Protein 9A4X (pdb70)

Solvent-accessible surface area: 24950 Å² total; per-residue (Å²): 49,50,0,6,0,14,10,80,37,0,7,29,5,94,46,169,14,73,38,98,152,37,123,29,61,73,139,87,18,106,62,47,7,1,19,5,8,59,7,0,0,4,11,0,4,75,7,38,116,134,70,34,41,54,0,2,0,1,3,18,18,13,112,114,0,66,122,6,0,69,49,0,1,10,16,16,0,46,65,2,6,2,0,20,6,117,151,38,17,119,80,51,12,34,17,0,34,0,10,0,6,61,30,14,0,85,111,62,153,37,51,0,0,0,2,12,25,30,23,14,14,16,21,9,17,2,36,8,4,1,0,2,13,33,27,88,12,14,24,1,10,20,0,34,90,15,65,1,91,63,94,81,1,71,3,44,9,21,28,19,2,12,12,14,71,9,84,11,67,24,60,0,0,0,1,0,20,10,33,22,21,152,32,85,203,39,61,141,87,14,73,124,140,2,139,184,51,88,41,95,93,25,98,4,132,93,14,136,8,104,98,156,87,0,106,27,43,22,122,34,92,74,45,63,83,52,121,202,100,165,102,35,91,85,10,133,53,124,29,54,108,10,0,131,78,0,8,64,25,0,135,75,92,21,149,15,61,245,41,57,55,0,0,0,2,3,4,42,69,114,48,132,19,21,80,1,2,14,11,0,1,10,0,0,67,60,5,3,42,154,18,61,0,0,0,0,0,3,6,61,118,7,89,103,33,0,68,46,1,0,28,41,10,0,42,25,0,0,0,0,63,33,100,118,0,146,52,19,15,13,10,0,15,6,38,6,0,77,37,2,6,148,117,18,112,5,56,0,0,0,0,2,21,3,15,27,0,76,7,0,0,2,23,1,0,2,114,66,83,8,2,1,0,2,7,0,35,70,11,43,72,87,88,50,78,3,14,0,13,9,6,10,36,24,10,51,0,14,16,102,4,25,17,83,27,131,41,16,1,0,2,0,19,9,39,47,20,158,26,52,165,103,61,100,98,84,104,34,49,58,77,74,30,159,38,100,16,79,112,50,74,14,76,28,111,82,66,48,124,107,56,94,168,58,67,28,12,21,18,2,127,19,0,0,0,0,0,150,27,0,118,38,146,126,6,6,98,23,0,99,76,0,3,144,27,6,34,9,2,28,0,0,10,107,16,0,3,72,35,130,46,24,59,77,8,34,4,1,2,20,7,15,31,66,4,14,1,43,0,0,0,0,0,9,3,69,1,49,65,74,12,24,12,0,1,30,55,4,125,10,0,0,0,0,13,155,68,74,148,10,67,0,28,161,31,5,41,10,2,0,53,15,64,8,73,90,0,0,50,59,0,5,87,41,0,104,135,64,102,54,133,135

Foldseek 3Di:
DEEEQEWEKDFDPPWDWDADPQDTDPVVTDIEIQVQSLLQLQVVQVCCVVPNYAYEYEYEEAPVCVVRVLQSQLLPHQEYEYAHCPVQADPFDLLLLLVLVLLVPLPDDHWEYEYAQAGPPVRDSCNQVSNCVSSVHEEEEAFLEWDDDPFKIWTWHDDPNDIDIDIDGTPYYYHYHPNNDDRDGRDPVSSVVSVVRYYHYHYCVNSVHHSVSSYHPDDDPGDDDDDDDDDDDDADDDPVNSVVVVVVCCCPPVNPD/DFFEEEEEFDDDPLDTDPVSLLQLLLRCQRRVPHAYEYEYWAADNLVCQVQSQQQHHQEYEYEHDHQRNDDALQQVLQVVVVVCVVVVGQEYEYALDPRCVSNQVVNCVVVVFDEAEAFLDWHQDPNFIWTKHADPLNPDIDIDTTPDSYYHYHYQAPRGDTHDGHSVGDHYYYYDYDDGDDRPDDDPDDDDPDDPADDQRNFLAEEEEECLLVALVSCVLSVLLCVLVSGYYAYDPRCCVVVSDPLQRHFFQPHAAHAHLEYEYEQHLPDNRRCSRYLNHNAYEYEHCDPPRCSVVRHPYYDNDRCVPPSNVSSVVSVVVPPPD

Structure (mmCIF, N/CA/C/O backbone):
data_9A4X
#
_entry.id   9A4X
#
loop_
_entity.id
_entity.type
_entity.pdbx_description
1 POLYMER ETFB_BACSU
2 POLYMER ETFA_BACSU
#
loop_
_atom_site.group_PDB
_atom_site.id
_atom_site.type_symbol
_atom_site.label_atom_id
_atom_site.label_alt_id
_atom_site.label_comp_id
_atom_site.label_asym_id
_atom_site.label_entity_id
_atom_site.label_seq_id
_atom_site.pdbx_PDB_ins_code
_atom_site.Cartn_x
_atom_site.Cartn_y
_atom_site.Cartn_z
_atom_site.occupancy
_atom_site.B_iso_or_equiv
_atom_site.auth_seq_id
_atom_site.auth_comp_id
_atom_site.auth_asym_id
_atom_site.auth_atom_id
_atom_site.pdbx_PDB_model_num
ATOM 1 N N . MET A 1 1 ? -6.256 15.603 24.883 1.000 0.960 1 MET A N 1
ATOM 2 C CA . MET A 1 1 ? -5.361 15.467 23.724 1.000 0.960 1 MET A CA 1
ATOM 3 C C . MET A 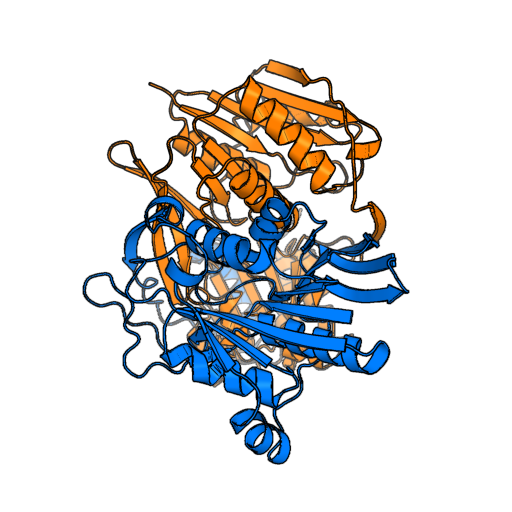1 1 ? -5.882 16.318 22.581 1.000 0.960 1 MET A C 1
ATOM 4 O O . MET A 1 1 ? -7.099 16.424 22.444 1.000 0.960 1 MET A O 1
ATOM 20 N N . ASN A 1 2 ? -5.011 16.927 21.791 1.000 0.990 2 ASN A N 1
ATOM 21 C CA . ASN A 1 2 ? -5.389 17.565 20.538 1.000 0.990 2 ASN A CA 1
ATOM 22 C C . ASN A 1 2 ? -5.102 16.608 19.375 1.000 0.990 2 ASN A C 1
ATOM 23 O O . ASN A 1 2 ? -3.943 16.301 19.089 1.000 0.990 2 ASN A O 1
ATOM 34 N N . LEU A 1 3 ? -6.170 16.070 18.788 1.000 0.990 3 LEU A N 1
ATOM 35 C CA . LEU A 1 3 ? -6.129 15.011 17.786 1.000 0.990 3 LEU A CA 1
ATOM 36 C C . LEU A 1 3 ? -6.511 15.593 16.425 1.000 0.990 3 LEU A C 1
ATOM 37 O O . LEU A 1 3 ? -7.558 16.229 16.291 1.000 0.990 3 LEU A O 1
ATOM 53 N N . PHE A 1 4 ? -5.707 15.317 15.408 1.000 0.990 4 PHE A N 1
ATOM 54 C CA . PHE A 1 4 ? -6.042 15.634 14.023 1.000 0.990 4 PHE A CA 1
ATOM 55 C C . PHE A 1 4 ? -6.250 14.340 13.244 1.000 0.990 4 PHE A C 1
ATOM 56 O O . PHE A 1 4 ? -5.483 13.392 13.399 1.000 0.990 4 PHE A O 1
ATOM 73 N N . VAL A 1 5 ? -7.290 14.292 12.414 1.000 0.990 5 VAL A N 1
ATOM 74 C CA . VAL A 1 5 ? -7.546 13.170 11.508 1.000 0.990 5 VAL A CA 1
ATOM 75 C C . VAL A 1 5 ? -7.485 13.676 10.080 1.000 0.990 5 VAL A C 1
ATOM 76 O O . VAL A 1 5 ? -8.340 14.450 9.658 1.000 0.990 5 VAL A O 1
ATOM 89 N N . LEU A 1 6 ? -6.476 13.225 9.346 1.000 0.990 6 LEU A N 1
ATOM 90 C CA . LEU A 1 6 ? -6.356 13.435 7.914 1.000 0.990 6 LEU A CA 1
ATOM 91 C C . LEU A 1 6 ? -7.315 12.477 7.222 1.000 0.990 6 LEU A C 1
ATOM 92 O O . LEU A 1 6 ? -7.225 11.261 7.409 1.000 0.990 6 LEU A O 1
ATOM 108 N N . MET A 1 7 ? -8.221 13.023 6.425 1.000 0.980 7 MET A N 1
ATOM 109 C CA . MET A 1 7 ? -9.156 12.224 5.653 1.000 0.980 7 MET A CA 1
ATOM 110 C C . MET A 1 7 ? -9.279 12.727 4.226 1.000 0.980 7 MET A C 1
ATOM 111 O O . MET A 1 7 ? -9.105 13.911 3.933 1.000 0.980 7 MET A O 1
ATOM 125 N N . LYS A 1 8 ? -9.628 11.813 3.334 1.000 0.980 8 LYS A N 1
ATOM 126 C CA . LYS A 1 8 ? -9.807 12.063 1.917 1.000 0.980 8 LYS A CA 1
ATOM 127 C C . LYS A 1 8 ? -11.194 11.608 1.485 1.000 0.980 8 LYS A C 1
ATOM 128 O O . LYS A 1 8 ? -11.633 10.512 1.838 1.000 0.980 8 LYS A O 1
ATOM 147 N N . ARG A 1 9 ? -11.863 12.419 0.666 1.000 0.970 9 ARG A N 1
ATOM 148 C CA . ARG A 1 9 ? -12.985 11.938 -0.149 1.000 0.970 9 ARG A CA 1
ATOM 149 C C . ARG A 1 9 ? -12.462 11.150 -1.346 1.000 0.970 9 ARG A C 1
ATOM 150 O O . ARG A 1 9 ? -11.445 11.506 -1.940 1.000 0.970 9 ARG A O 1
ATOM 171 N N . THR A 1 10 ? -13.158 10.095 -1.729 1.000 0.970 10 THR A N 1
ATOM 172 C CA . THR A 1 10 ? -12.772 9.266 -2.873 1.000 0.970 10 THR A CA 1
ATOM 173 C C . THR A 1 10 ? -13.991 8.616 -3.515 1.000 0.970 10 THR A C 1
ATOM 174 O O . THR A 1 10 ? -15.089 8.686 -2.965 1.000 0.970 10 THR A O 1
ATOM 185 N N . PHE A 1 11 ? -13.803 8.001 -4.679 1.000 0.970 11 PHE A N 1
ATOM 186 C CA . PHE A 1 11 ? -14.853 7.227 -5.333 1.000 0.970 11 PHE A CA 1
ATOM 187 C C . PHE A 1 11 ? -15.181 5.991 -4.502 1.000 0.970 11 PHE A C 1
ATOM 188 O O . PHE A 1 11 ? -14.277 5.308 -4.004 1.000 0.970 11 PHE A O 1
ATOM 205 N N . ASP A 1 12 ? -16.461 5.633 -4.450 1.000 0.970 12 ASP A N 1
ATOM 206 C CA . ASP A 1 12 ? -16.843 4.305 -4.002 1.000 0.970 12 ASP A CA 1
ATOM 207 C C . ASP A 1 12 ? -16.157 3.247 -4.886 1.000 0.970 12 ASP A C 1
ATOM 208 O O . ASP A 1 12 ? -15.934 3.391 -6.095 1.000 0.970 12 ASP A O 1
ATOM 217 N N . THR A 1 13 ? -15.777 2.138 -4.274 1.000 0.950 13 THR A N 1
ATOM 218 C CA . THR A 1 13 ? -15.167 1.028 -5.004 1.000 0.950 13 THR A CA 1
ATOM 219 C C . THR A 1 13 ? -16.173 0.296 -5.888 1.000 0.950 13 THR A C 1
ATOM 220 O O . THR A 1 13 ? -15.756 -0.274 -6.898 1.000 0.950 13 THR A O 1
ATOM 231 N N . GLU A 1 14 ? -17.472 0.386 -5.604 1.000 0.950 14 GLU A N 1
ATOM 232 C CA . GLU A 1 14 ? -18.552 -0.077 -6.486 1.000 0.950 14 GLU A CA 1
ATOM 233 C C . GLU A 1 14 ? -18.673 0.773 -7.769 1.000 0.950 14 GLU A C 1
ATOM 234 O O . GLU A 1 14 ? -19.166 0.284 -8.789 1.000 0.950 14 GLU A O 1
ATOM 246 N N . GLU A 1 15 ? -18.171 2.016 -7.761 1.000 0.950 15 GLU A N 1
ATOM 247 C CA . GLU A 1 15 ? -18.301 2.945 -8.887 1.000 0.950 15 GLU A CA 1
ATOM 248 C C . GLU A 1 15 ? -17.568 2.447 -10.141 1.000 0.950 15 GLU A C 1
ATOM 249 O O . GLU A 1 15 ? -16.457 1.905 -10.074 1.000 0.950 15 GLU A O 1
ATOM 261 N N . LYS A 1 16 ? -18.141 2.651 -11.327 1.000 0.940 16 LYS A N 1
ATOM 262 C CA . LYS A 1 16 ? -17.460 2.287 -12.576 1.000 0.940 16 LYS A CA 1
ATOM 263 C C . LYS A 1 16 ? -16.558 3.418 -13.032 1.000 0.940 16 LYS A C 1
ATOM 264 O O . LYS A 1 16 ? -16.988 4.549 -13.186 1.000 0.940 16 LYS A O 1
ATOM 283 N N . ILE A 1 17 ? -15.314 3.080 -13.354 1.000 0.960 17 ILE A N 1
ATOM 284 C CA . ILE A 1 17 ? -14.369 4.062 -13.882 1.000 0.960 17 ILE A CA 1
ATOM 285 C C . ILE A 1 17 ? -14.578 4.224 -15.387 1.000 0.960 17 ILE A C 1
ATOM 286 O O . ILE A 1 17 ? -14.464 3.259 -16.149 1.000 0.960 17 ILE A O 1
ATOM 302 N N . VAL A 1 18 ? -14.867 5.453 -15.810 1.000 0.960 18 VAL A N 1
ATOM 303 C CA . VAL A 1 18 ? -14.959 5.861 -17.216 1.000 0.960 18 VAL A CA 1
ATOM 304 C C . VAL A 1 18 ? -13.855 6.876 -17.491 1.000 0.960 18 VAL A C 1
ATOM 305 O O . VAL A 1 18 ? -13.636 7.795 -16.707 1.000 0.960 18 VAL A O 1
ATOM 318 N N . ILE A 1 19 ? -13.141 6.692 -18.600 1.000 0.970 19 ILE A N 1
ATOM 319 C CA . ILE A 1 19 ? -12.095 7.613 -19.047 1.000 0.970 19 ILE A CA 1
ATOM 320 C C . ILE A 1 19 ? -12.558 8.253 -20.350 1.000 0.970 19 ILE A C 1
ATOM 321 O O . ILE A 1 19 ? -12.786 7.544 -21.333 1.000 0.970 19 ILE A O 1
ATOM 337 N N . GLU A 1 20 ? -12.634 9.581 -20.378 1.000 0.950 20 GLU A N 1
ATOM 338 C CA . GLU A 1 20 ? -12.914 10.359 -21.586 1.000 0.950 20 GLU A CA 1
ATOM 339 C C . GLU A 1 20 ? -11.822 11.402 -21.807 1.000 0.950 20 GLU A C 1
ATOM 340 O O . GLU A 1 20 ? -11.424 12.125 -20.894 1.000 0.950 20 GLU A O 1
ATOM 352 N N . THR A 1 21 ? -11.300 11.486 -23.038 1.000 0.940 21 THR A N 1
ATOM 353 C CA . THR A 1 21 ? -10.233 12.447 -23.400 1.000 0.940 21 THR A CA 1
ATOM 354 C C . THR A 1 21 ? -9.020 12.432 -22.446 1.000 0.940 21 THR A C 1
ATOM 355 O O . THR A 1 21 ? -8.358 13.445 -22.260 1.000 0.940 21 THR A O 1
ATOM 366 N N . GLY A 1 22 ? -8.708 11.275 -21.849 1.000 0.930 22 GLY A N 1
ATOM 367 C CA . GLY A 1 22 ? -7.582 11.095 -20.918 1.000 0.930 22 GLY A CA 1
ATOM 368 C C . GLY A 1 22 ? -7.866 11.460 -19.453 1.000 0.930 22 GLY A C 1
ATOM 369 O O . GLY A 1 22 ? -6.988 11.281 -18.607 1.000 0.930 22 GLY A O 1
ATOM 373 N N . LYS A 1 23 ? -9.079 11.922 -19.127 1.000 0.940 23 LYS A N 1
ATOM 374 C CA . LYS A 1 23 ? -9.503 12.258 -17.761 1.000 0.940 23 LYS A CA 1
ATOM 375 C C . LYS A 1 23 ? -10.518 11.249 -17.233 1.000 0.940 23 LYS A C 1
ATOM 376 O O . LYS A 1 23 ? -11.331 10.717 -17.990 1.000 0.940 23 LYS A O 1
ATOM 395 N N . ILE A 1 24 ? -10.451 10.987 -15.932 1.000 0.950 24 ILE A N 1
ATOM 396 C CA . ILE A 1 24 ? -11.467 10.202 -15.226 1.000 0.950 24 ILE A CA 1
ATOM 397 C C . ILE A 1 24 ? -12.737 11.044 -15.171 1.000 0.950 24 ILE A C 1
ATOM 398 O O . ILE A 1 24 ? -12.664 12.235 -14.892 1.000 0.950 24 ILE A O 1
ATOM 414 N N . GLN A 1 25 ? -13.874 10.437 -15.486 1.000 0.950 25 GLN A N 1
ATOM 415 C CA . GLN A 1 25 ? -15.172 11.078 -15.327 1.000 0.950 25 GLN A CA 1
ATOM 416 C C . GLN A 1 25 ? -15.675 10.851 -13.902 1.000 0.950 25 GLN A C 1
ATOM 417 O O . GLN A 1 25 ? -15.721 9.710 -13.438 1.000 0.950 25 GLN A O 1
ATOM 431 N N . ASP A 1 26 ? -16.047 11.930 -13.230 1.000 0.910 26 ASP A N 1
ATOM 432 C CA . ASP A 1 26 ? -16.596 11.962 -11.873 1.000 0.910 26 ASP A CA 1
ATOM 433 C C . ASP A 1 26 ? -18.042 12.476 -11.811 1.000 0.910 26 ASP A C 1
ATOM 434 O O . ASP A 1 26 ? -18.695 12.342 -10.774 1.000 0.910 26 ASP A O 1
ATOM 443 N N . ASP A 1 27 ? -18.571 12.992 -12.924 1.000 0.910 27 ASP A N 1
ATOM 444 C CA . ASP A 1 27 ? -19.965 13.411 -13.067 1.000 0.910 27 ASP A CA 1
ATOM 445 C C . ASP A 1 27 ? -20.939 12.293 -12.648 1.000 0.910 27 ASP A C 1
ATOM 446 O O . ASP A 1 27 ? -21.148 11.299 -13.349 1.000 0.910 27 ASP A O 1
ATOM 455 N N . GLY A 1 28 ? -21.581 12.480 -11.492 1.000 0.910 28 GLY A N 1
ATOM 456 C CA . GLY A 1 28 ? -22.554 11.539 -10.931 1.000 0.910 28 GLY A CA 1
ATOM 457 C C . GLY A 1 28 ? -21.955 10.326 -10.215 1.000 0.910 28 GLY A C 1
ATOM 458 O O . GLY A 1 28 ? -22.724 9.456 -9.804 1.000 0.910 28 GLY A O 1
ATOM 462 N N . ALA A 1 29 ? -20.632 10.272 -10.045 1.000 0.940 29 ALA A N 1
ATOM 463 C CA . ALA A 1 29 ? -19.966 9.236 -9.267 1.000 0.940 29 ALA A CA 1
ATOM 464 C C . ALA A 1 29 ? -20.368 9.298 -7.784 1.000 0.940 29 ALA A C 1
ATOM 465 O O . ALA A 1 29 ? -20.554 10.378 -7.209 1.000 0.940 29 ALA A O 1
ATOM 472 N N . GLU A 1 30 ? -20.474 8.137 -7.139 1.000 0.960 30 GLU A N 1
ATOM 473 C CA . GLU A 1 30 ? -20.658 8.076 -5.690 1.000 0.960 30 GLU A CA 1
ATOM 474 C C . GLU A 1 30 ? -19.336 8.357 -4.962 1.000 0.960 30 GLU A C 1
ATOM 475 O O . GLU A 1 30 ? -18.344 7.644 -5.123 1.000 0.960 30 GLU A O 1
ATOM 487 N N . TRP A 1 31 ? -19.334 9.410 -4.140 1.000 0.970 31 TRP A N 1
ATOM 488 C CA . TRP A 1 31 ? -18.204 9.794 -3.295 1.000 0.970 31 TRP A CA 1
ATOM 489 C C . TRP A 1 31 ? -18.436 9.398 -1.838 1.000 0.970 31 TRP A C 1
ATOM 490 O O . TRP A 1 31 ? -19.534 9.588 -1.297 1.000 0.970 31 TRP A O 1
ATOM 511 N N . ILE A 1 32 ? -17.371 8.900 -1.210 1.000 0.980 32 ILE A N 1
ATOM 512 C CA . ILE A 1 32 ? -17.332 8.412 0.171 1.000 0.980 32 ILE A CA 1
ATOM 513 C C . ILE A 1 32 ? -16.088 8.923 0.906 1.000 0.980 32 ILE A C 1
ATOM 514 O O . ILE A 1 32 ? -15.130 9.396 0.290 1.000 0.980 32 ILE A O 1
ATOM 530 N N . ILE A 1 33 ? -16.080 8.777 2.233 1.000 0.980 33 ILE A N 1
ATOM 531 C CA . ILE A 1 33 ? -14.835 8.827 3.007 1.000 0.980 33 ILE A CA 1
ATOM 532 C C . ILE A 1 33 ? -13.967 7.647 2.562 1.000 0.980 33 ILE A C 1
ATOM 533 O O . ILE A 1 33 ? -14.460 6.525 2.447 1.000 0.980 33 ILE A O 1
ATOM 549 N N . ASN A 1 34 ? -12.679 7.883 2.313 1.000 0.980 34 ASN A N 1
ATOM 550 C CA . ASN A 1 34 ? -11.744 6.807 2.012 1.000 0.980 34 ASN A CA 1
ATOM 551 C C . ASN A 1 34 ? -11.771 5.750 3.136 1.000 0.980 34 ASN A C 1
ATOM 552 O O . ASN A 1 34 ? -11.545 6.104 4.294 1.000 0.980 34 ASN A O 1
ATOM 563 N N . PRO A 1 35 ? -11.990 4.456 2.827 1.000 0.980 35 PRO A N 1
ATOM 564 C CA . PRO A 1 35 ? -12.254 3.433 3.842 1.000 0.980 35 PRO A CA 1
ATOM 565 C C . PRO A 1 35 ? -11.196 3.324 4.943 1.000 0.980 35 PRO A C 1
ATOM 566 O O . PRO A 1 35 ? -11.516 3.050 6.095 1.000 0.980 35 PRO A O 1
ATOM 577 N N . TYR A 1 36 ? -9.924 3.560 4.612 1.000 0.980 36 TYR A N 1
ATOM 578 C CA . TYR A 1 36 ? -8.854 3.525 5.605 1.000 0.980 36 TYR A CA 1
ATOM 579 C C . TYR A 1 36 ? -8.926 4.682 6.609 1.000 0.980 36 TYR A C 1
ATOM 580 O O . TYR A 1 36 ? -8.529 4.522 7.764 1.000 0.980 36 TYR A O 1
ATOM 598 N N . ASP A 1 37 ? -9.434 5.836 6.184 1.000 0.990 37 ASP A N 1
ATOM 599 C CA . ASP A 1 37 ? -9.545 7.023 7.029 1.000 0.990 37 ASP A CA 1
ATOM 600 C C . ASP A 1 37 ? -10.675 6.851 8.052 1.000 0.990 37 ASP A C 1
ATOM 601 O O . ASP A 1 37 ? -10.611 7.421 9.138 1.000 0.990 37 ASP A O 1
ATOM 610 N N . GLU A 1 38 ? -11.670 6.000 7.775 1.000 0.990 38 GLU A N 1
ATOM 611 C CA . GLU A 1 38 ? -12.708 5.650 8.751 1.000 0.990 38 GLU A CA 1
ATOM 612 C C . GLU A 1 38 ? -12.123 4.962 9.996 1.000 0.990 38 GLU A C 1
ATOM 613 O O . GLU A 1 38 ? -12.561 5.254 11.112 1.000 0.990 38 GLU A O 1
ATOM 625 N N . TYR A 1 39 ? -11.093 4.117 9.835 1.000 0.990 39 TYR A N 1
ATOM 626 C CA . TYR A 1 39 ? -10.367 3.522 10.967 1.000 0.990 39 TYR A CA 1
ATOM 627 C C . TYR A 1 39 ? -9.628 4.586 11.789 1.000 0.990 39 TYR A C 1
ATOM 628 O O . TYR A 1 39 ? -9.601 4.509 13.018 1.000 0.990 39 TYR A O 1
ATOM 646 N N . ALA A 1 40 ? -9.056 5.600 11.129 1.000 0.990 40 ALA A N 1
ATOM 647 C CA . ALA A 1 40 ? -8.387 6.718 11.794 1.000 0.990 40 ALA A CA 1
ATOM 648 C C . ALA A 1 40 ? -9.379 7.614 12.557 1.000 0.990 40 ALA A C 1
ATOM 649 O O . ALA A 1 40 ? -9.094 8.028 13.683 1.000 0.990 40 ALA A O 1
ATOM 656 N N . ILE A 1 41 ? -10.561 7.870 11.982 1.000 0.990 41 ILE A N 1
ATOM 657 C CA . ILE A 1 41 ? -11.651 8.606 12.641 1.000 0.990 41 ILE A CA 1
ATOM 658 C C . ILE A 1 41 ? -12.118 7.857 13.894 1.000 0.990 41 ILE A C 1
ATOM 659 O O . ILE A 1 41 ? -12.221 8.460 14.964 1.000 0.990 41 ILE A O 1
ATOM 675 N N . GLU A 1 42 ? -12.391 6.555 13.788 1.000 0.990 42 GLU A N 1
ATOM 676 C CA . GLU A 1 42 ? -12.817 5.742 14.932 1.000 0.990 42 GLU A CA 1
ATOM 677 C C . GLU A 1 42 ? -11.748 5.703 16.029 1.000 0.990 42 GLU A C 1
ATOM 678 O O . GLU A 1 42 ? -12.073 5.907 17.200 1.000 0.990 42 GLU A O 1
ATOM 690 N N . GLU A 1 43 ? -10.476 5.536 15.660 1.000 0.990 43 GLU A N 1
ATOM 691 C CA . GLU A 1 43 ? -9.374 5.505 16.625 1.000 0.990 43 GLU A CA 1
ATOM 692 C C . GLU A 1 43 ? -9.255 6.832 17.385 1.000 0.990 43 GLU A C 1
ATOM 693 O O . GLU A 1 43 ? -9.149 6.852 18.614 1.000 0.990 43 GLU A O 1
ATOM 705 N N . ALA A 1 44 ? -9.360 7.963 16.679 1.000 0.990 44 ALA A N 1
ATOM 706 C CA . ALA A 1 44 ? -9.356 9.281 17.304 1.000 0.990 44 ALA A CA 1
ATOM 707 C C . ALA A 1 44 ? -10.516 9.444 18.301 1.000 0.990 44 ALA A C 1
ATOM 708 O O . ALA A 1 44 ? -10.341 10.015 19.383 1.000 0.990 44 ALA A O 1
ATOM 715 N N . ILE A 1 45 ? -11.701 8.918 17.973 1.000 0.990 45 ILE A N 1
ATOM 716 C CA . ILE A 1 45 ? -12.873 8.955 18.855 1.000 0.990 45 ILE A CA 1
ATOM 717 C C . ILE A 1 45 ? -12.639 8.112 20.110 1.000 0.990 45 ILE A C 1
ATOM 718 O O . ILE A 1 45 ? -12.895 8.609 21.210 1.000 0.990 45 ILE A O 1
ATOM 734 N N . GLN A 1 46 ? -12.114 6.893 19.984 1.000 0.990 46 GLN A N 1
ATOM 735 C CA . GLN A 1 46 ? -11.815 6.032 21.134 1.000 0.990 46 GLN A CA 1
ATOM 736 C C . GLN A 1 46 ? -10.743 6.644 22.046 1.000 0.990 46 GLN A C 1
ATOM 737 O O . GLN A 1 46 ? -10.903 6.664 23.271 1.000 0.990 46 GLN A O 1
ATOM 751 N N . LEU A 1 47 ? -9.685 7.227 21.472 1.000 0.990 47 LEU A N 1
ATOM 752 C CA . LEU A 1 47 ? -8.657 7.945 22.231 1.000 0.990 47 LEU A CA 1
ATOM 753 C C . LEU A 1 47 ? -9.236 9.162 22.961 1.000 0.990 47 LEU A C 1
ATOM 754 O O . LEU A 1 47 ? -8.926 9.372 24.137 1.000 0.990 47 LEU A O 1
ATOM 770 N N . LYS A 1 48 ? -10.130 9.927 22.322 1.000 0.980 48 LYS A N 1
ATOM 771 C CA . LYS A 1 48 ? -10.850 11.024 22.987 1.000 0.980 48 LYS A CA 1
ATOM 772 C C . LYS A 1 48 ? -11.759 10.516 24.104 1.000 0.980 48 LYS A C 1
ATOM 773 O O . LYS A 1 48 ? -11.801 11.128 25.166 1.000 0.980 48 LYS A O 1
ATOM 792 N N . GLU A 1 49 ? -12.490 9.425 23.904 1.000 0.980 49 GLU A N 1
ATOM 793 C CA . GLU A 1 49 ? -13.346 8.832 24.941 1.000 0.980 49 GLU A CA 1
ATOM 794 C C . GLU A 1 49 ? -12.520 8.370 26.154 1.000 0.980 49 GLU A C 1
ATOM 795 O O . GLU A 1 49 ? -12.964 8.512 27.297 1.000 0.980 49 GLU A O 1
ATOM 807 N N . LYS A 1 50 ? -11.295 7.882 25.918 1.000 0.980 50 LYS A N 1
ATOM 808 C CA . LYS A 1 50 ? -10.379 7.383 26.952 1.000 0.980 50 LYS A CA 1
ATOM 809 C C . LYS A 1 50 ? -9.582 8.480 27.670 1.000 0.980 50 LYS A C 1
ATOM 810 O O . LYS A 1 50 ? -9.382 8.384 28.880 1.000 0.980 50 LYS A O 1
ATOM 829 N N . HIS A 1 51 ? -9.122 9.507 26.958 1.000 0.980 51 HIS A N 1
ATOM 830 C CA . HIS A 1 51 ? -8.181 10.514 27.477 1.000 0.980 51 HIS A CA 1
ATOM 831 C C . HIS A 1 51 ? -8.739 11.947 27.497 1.000 0.980 51 HIS A C 1
ATOM 832 O O . HIS A 1 51 ? -8.136 12.838 28.100 1.000 0.980 51 HIS A O 1
ATOM 846 N N . GLY A 1 52 ? -9.891 12.184 26.866 1.000 0.980 52 GLY A N 1
ATOM 847 C CA . GLY A 1 52 ? -10.436 13.516 26.614 1.000 0.980 52 GLY A CA 1
ATOM 848 C C . GLY A 1 52 ? -9.655 14.276 25.539 1.000 0.980 52 GLY A C 1
ATOM 849 O O . GLY A 1 52 ? -8.529 13.928 25.174 1.000 0.980 52 GLY A O 1
ATOM 853 N N . GLY A 1 53 ? -10.232 15.363 25.033 1.000 0.980 53 GLY A N 1
ATOM 854 C CA . GLY A 1 53 ? -9.606 16.134 23.966 1.000 0.980 53 GLY A CA 1
ATOM 855 C C . GLY A 1 53 ? -10.575 16.670 22.933 1.000 0.980 53 GLY A C 1
ATOM 856 O O . GLY A 1 53 ? -11.789 16.638 23.140 1.000 0.980 53 GLY A O 1
ATOM 860 N N . THR A 1 54 ? -9.998 17.104 21.821 1.000 0.990 54 THR A N 1
ATOM 861 C CA . THR A 1 54 ? -10.698 17.603 20.638 1.000 0.990 54 THR A CA 1
ATOM 862 C C . THR A 1 54 ? -10.173 16.857 19.424 1.000 0.990 54 THR A C 1
ATOM 863 O O . THR A 1 54 ? -8.982 16.561 19.356 1.000 0.990 54 THR A O 1
ATOM 874 N N . ILE A 1 55 ? -11.067 16.545 18.491 1.000 0.990 55 ILE A N 1
ATOM 875 C CA . ILE A 1 55 ? -10.734 15.952 17.199 1.000 0.990 55 ILE A CA 1
ATOM 876 C C . ILE A 1 55 ? -11.072 16.951 16.097 1.000 0.990 55 ILE A C 1
ATOM 877 O O . ILE A 1 55 ? -12.240 17.332 15.949 1.000 0.990 55 ILE A O 1
ATOM 893 N N . THR A 1 56 ? -10.071 17.308 15.302 1.000 0.990 56 THR A N 1
ATOM 894 C CA . THR A 1 56 ? -10.220 18.096 14.075 1.000 0.990 56 THR A CA 1
ATOM 895 C C . THR A 1 56 ? -10.073 17.166 12.873 1.000 0.990 56 THR A C 1
ATOM 896 O O . THR A 1 56 ? -9.022 16.555 12.695 1.000 0.990 56 THR A O 1
ATOM 907 N N . ALA A 1 57 ? -11.117 17.032 12.055 1.000 0.990 57 ALA A N 1
ATOM 908 C CA . ALA A 1 57 ? -11.012 16.346 10.765 1.000 0.990 57 ALA A CA 1
ATOM 909 C C . ALA A 1 57 ? -10.483 17.322 9.708 1.000 0.990 57 ALA A C 1
ATOM 910 O O . ALA A 1 57 ? -11.008 18.426 9.602 1.000 0.990 57 ALA A O 1
ATOM 917 N N . VAL A 1 58 ? -9.477 16.930 8.934 1.000 0.990 58 VAL A N 1
ATOM 918 C CA . VAL A 1 58 ? -8.848 17.784 7.918 1.000 0.990 58 VAL A CA 1
ATOM 919 C C . VAL A 1 58 ? -8.911 17.086 6.572 1.000 0.990 58 VAL A C 1
ATOM 920 O O . VAL A 1 58 ? -8.548 15.912 6.467 1.000 0.990 58 VAL A O 1
ATOM 933 N N . THR A 1 59 ? -9.346 17.804 5.542 1.000 0.990 59 THR A N 1
ATOM 934 C CA . THR A 1 59 ? -9.297 17.327 4.158 1.000 0.990 59 THR A CA 1
ATOM 935 C C . THR A 1 59 ? -8.754 18.412 3.235 1.000 0.990 59 THR A C 1
ATOM 936 O O . THR A 1 59 ? -8.924 19.599 3.505 1.000 0.990 59 THR A O 1
ATOM 947 N N . VAL A 1 60 ? -8.103 17.986 2.156 1.000 0.990 60 VAL A N 1
ATOM 948 C CA . VAL A 1 60 ? -7.628 18.848 1.069 1.000 0.990 60 VAL A CA 1
ATOM 949 C C . VAL A 1 60 ? -8.362 18.414 -0.197 1.000 0.990 60 VAL A C 1
ATOM 950 O O . VAL A 1 60 ? -8.371 17.219 -0.513 1.000 0.990 60 VAL A O 1
ATOM 963 N N . GLY A 1 61 ? -9.002 19.344 -0.897 1.000 0.970 61 GLY A N 1
ATOM 964 C CA . GLY 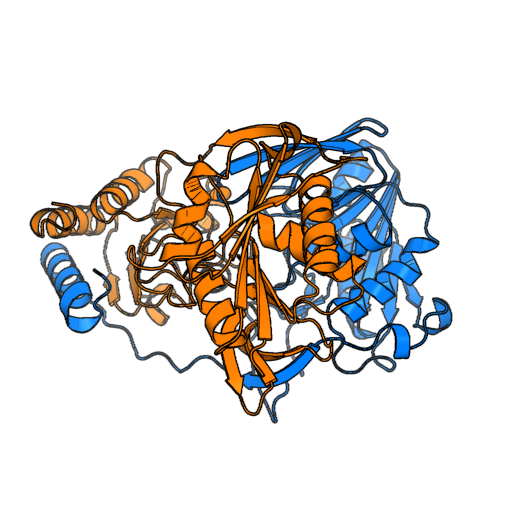A 1 61 ? -9.835 19.044 -2.064 1.000 0.970 61 GLY A CA 1
ATOM 965 C C . GLY A 1 61 ? -10.602 20.274 -2.543 1.000 0.970 61 GLY A C 1
ATOM 966 O O . GLY A 1 61 ? -10.103 21.375 -2.391 1.000 0.970 61 GLY A O 1
ATOM 970 N N . GLY A 1 62 ? -11.796 20.080 -3.108 1.000 0.960 62 GLY A N 1
ATOM 971 C CA . GLY A 1 62 ? -12.727 21.165 -3.463 1.000 0.960 62 GLY A CA 1
ATOM 972 C C . GLY A 1 62 ? -13.947 21.236 -2.539 1.000 0.960 62 GLY A C 1
ATOM 973 O O . GLY A 1 62 ? -14.100 20.399 -1.637 1.000 0.960 62 GLY A O 1
ATOM 977 N N . GLU A 1 63 ? -14.851 22.182 -2.807 1.000 0.970 63 GLU A N 1
ATOM 978 C CA . GLU A 1 63 ? -16.007 22.527 -1.950 1.000 0.970 63 GLU A CA 1
ATOM 979 C C . GLU A 1 63 ? -16.889 21.315 -1.591 1.000 0.970 63 GLU A C 1
ATOM 980 O O . GLU A 1 63 ? -17.328 21.120 -0.454 1.000 0.970 63 GLU A O 1
ATOM 992 N N . GLU A 1 64 ? -17.075 20.412 -2.552 1.000 0.970 64 GLU A N 1
ATOM 993 C CA . GLU A 1 64 ? -17.930 19.230 -2.430 1.000 0.970 64 GLU A CA 1
ATOM 994 C C . GLU A 1 64 ? -17.423 18.228 -1.360 1.000 0.970 64 GLU A C 1
ATOM 995 O O . GLU A 1 64 ? -18.183 17.378 -0.887 1.000 0.970 64 GLU A O 1
ATOM 1007 N N . ALA A 1 65 ? -16.164 18.339 -0.907 1.000 0.980 65 ALA A N 1
ATOM 1008 C CA . ALA A 1 65 ? -15.628 17.531 0.195 1.000 0.980 65 ALA A CA 1
ATOM 1009 C C . ALA A 1 65 ? -16.251 17.851 1.564 1.000 0.980 65 ALA A C 1
ATOM 1010 O O . ALA A 1 65 ? -16.129 17.046 2.501 1.000 0.980 65 ALA A O 1
ATOM 1017 N N . GLU A 1 66 ? -16.975 18.972 1.693 1.000 0.980 66 GLU A N 1
ATOM 1018 C CA . GLU A 1 66 ? -17.722 19.310 2.907 1.000 0.980 66 GLU A CA 1
ATOM 1019 C C . GLU A 1 66 ? -18.660 18.161 3.323 1.000 0.980 66 GLU A C 1
ATOM 1020 O O . GLU A 1 66 ? -18.824 17.873 4.513 1.000 0.980 66 GLU A O 1
ATOM 1032 N N . LYS A 1 67 ? -19.253 17.444 2.361 1.000 0.970 67 LYS A N 1
ATOM 1033 C CA . LYS A 1 67 ? -20.177 16.330 2.623 1.000 0.970 67 LYS A CA 1
ATOM 1034 C C . LYS A 1 67 ? -19.524 15.205 3.433 1.000 0.970 67 LYS A C 1
ATOM 1035 O O . LYS A 1 67 ? -20.108 14.707 4.407 1.000 0.970 67 LYS A O 1
ATOM 1054 N N . GLU A 1 68 ? -18.314 14.808 3.065 1.000 0.980 68 GLU A N 1
ATOM 1055 C CA . GLU A 1 68 ? -17.563 13.765 3.760 1.000 0.980 68 GLU A CA 1
ATOM 1056 C C . GLU A 1 68 ? -17.045 14.267 5.121 1.000 0.980 68 GLU A C 1
ATOM 1057 O O . GLU A 1 68 ? -17.169 13.552 6.121 1.000 0.980 68 GLU A O 1
ATOM 1069 N N . LEU A 1 69 ? -16.620 15.534 5.230 1.000 0.990 69 LEU A N 1
ATOM 1070 C CA . LEU A 1 69 ? -16.299 16.157 6.526 1.000 0.990 69 LEU A CA 1
ATOM 1071 C C . LEU A 1 69 ? -17.506 16.166 7.475 1.000 0.990 69 LEU A C 1
ATOM 1072 O O . LEU A 1 69 ? -17.388 15.829 8.657 1.000 0.990 69 LEU A O 1
ATOM 1088 N N . ARG A 1 70 ? -18.705 16.491 6.976 1.000 0.980 70 ARG A N 1
ATOM 1089 C CA . ARG A 1 70 ? -19.957 16.430 7.752 1.000 0.980 70 ARG A CA 1
ATOM 1090 C C . ARG A 1 70 ? -20.255 15.016 8.241 1.000 0.980 70 ARG A C 1
ATOM 1091 O O . ARG A 1 70 ? -20.822 14.863 9.327 1.000 0.980 70 ARG A O 1
ATOM 1112 N N . THR A 1 71 ? -19.850 13.996 7.490 1.000 0.990 71 THR A N 1
ATOM 1113 C CA . THR A 1 71 ? -19.957 12.593 7.903 1.000 0.990 71 THR A CA 1
ATOM 1114 C C . THR A 1 71 ? -18.984 12.282 9.044 1.000 0.990 71 THR A C 1
ATOM 1115 O O . THR A 1 71 ? -19.430 11.776 10.076 1.000 0.990 71 THR A O 1
ATOM 1126 N N . ALA A 1 72 ? -17.719 12.704 8.968 1.000 0.990 72 ALA A N 1
ATOM 1127 C CA . ALA A 1 72 ? -16.758 12.575 10.074 1.000 0.990 72 ALA A CA 1
ATOM 1128 C C . ALA A 1 72 ? -17.219 13.319 11.350 1.000 0.990 72 ALA A C 1
ATOM 1129 O O . ALA A 1 72 ? -17.180 12.785 12.468 1.000 0.990 72 ALA A O 1
ATOM 1136 N N . LEU A 1 73 ? -17.777 14.526 11.191 1.000 0.990 73 LEU A N 1
ATOM 1137 C CA . LEU A 1 73 ? -18.423 15.292 12.266 1.000 0.990 73 LEU A CA 1
ATOM 1138 C C . LEU A 1 73 ? -19.615 14.543 12.885 1.000 0.990 73 LEU A C 1
ATOM 1139 O O . LEU A 1 73 ? -19.883 14.675 14.087 1.000 0.990 73 LEU A O 1
ATOM 1155 N N . ALA A 1 74 ? -20.345 13.763 12.089 1.000 0.990 74 ALA A N 1
ATOM 1156 C CA . ALA A 1 74 ? -21.466 12.952 12.549 1.000 0.990 74 ALA A CA 1
ATOM 1157 C C . ALA A 1 74 ? -21.023 11.651 13.242 1.000 0.990 74 ALA A C 1
ATOM 1158 O O . ALA A 1 74 ? -21.715 11.217 14.170 1.000 0.990 74 ALA A O 1
ATOM 1165 N N . MET A 1 75 ? -19.884 11.072 12.843 1.000 0.990 75 MET A N 1
ATOM 1166 C CA . MET A 1 75 ? -19.253 9.927 13.515 1.000 0.990 75 MET A CA 1
ATOM 1167 C C . MET A 1 75 ? -18.766 10.308 14.915 1.000 0.990 75 MET A C 1
ATOM 1168 O O . MET A 1 75 ? -19.076 9.615 15.885 1.000 0.990 75 MET A O 1
ATOM 1182 N N . GLY A 1 76 ? -18.070 11.443 15.051 1.000 0.980 76 GLY A N 1
ATOM 1183 C CA . GLY A 1 76 ? -17.595 11.892 16.363 1.000 0.980 76 GLY A CA 1
ATOM 1184 C C . GLY A 1 76 ? -16.567 13.023 16.397 1.000 0.980 76 GLY A C 1
ATOM 1185 O O . GLY A 1 76 ? -16.303 13.514 17.501 1.000 0.980 76 GLY A O 1
ATOM 1189 N N . CYS A 1 77 ? -16.046 13.484 15.253 1.000 0.990 77 CYS A N 1
ATOM 1190 C CA . CYS A 1 77 ? -15.111 14.617 15.189 1.000 0.990 77 CYS A CA 1
ATOM 1191 C C . CYS A 1 77 ? -15.760 15.902 15.718 1.000 0.990 77 CYS A C 1
ATOM 1192 O O . CYS A 1 77 ? -16.962 16.103 15.537 1.000 0.990 77 CYS A O 1
ATOM 1200 N N . ASP A 1 78 ? -15.018 16.756 16.416 1.000 0.990 78 ASP A N 1
ATOM 1201 C CA . ASP A 1 78 ? -15.582 17.926 17.105 1.000 0.990 78 ASP A CA 1
ATOM 1202 C C . ASP A 1 78 ? -15.709 19.136 16.180 1.000 0.990 78 ASP A C 1
ATOM 1203 O O . ASP A 1 78 ? -16.691 19.877 16.268 1.000 0.990 78 ASP A O 1
ATOM 1212 N N . GLN A 1 79 ? -14.757 19.272 15.265 1.000 0.990 79 GLN A N 1
ATOM 1213 C CA . GLN A 1 79 ? -14.686 20.308 14.244 1.000 0.990 79 GLN A CA 1
ATOM 1214 C C . GLN A 1 79 ? -14.007 19.758 12.984 1.000 0.990 79 GLN A C 1
ATOM 1215 O O . GLN A 1 79 ? -13.456 18.651 13.002 1.000 0.990 79 GLN A O 1
ATOM 1229 N N . ALA A 1 80 ? -14.105 20.499 11.888 1.000 0.990 80 ALA A N 1
ATOM 1230 C CA . ALA A 1 80 ? -13.553 20.121 10.597 1.000 0.990 80 ALA A CA 1
ATOM 1231 C C . ALA A 1 80 ? -12.900 21.318 9.903 1.000 0.990 80 ALA A C 1
ATOM 1232 O O . ALA A 1 80 ? -13.334 22.451 10.106 1.000 0.990 80 ALA A O 1
ATOM 1239 N N . VAL A 1 81 ? -11.900 21.038 9.077 1.000 0.990 81 VAL A N 1
ATOM 1240 C CA . VAL A 1 81 ? -11.238 22.002 8.201 1.000 0.990 81 VAL A CA 1
ATOM 1241 C C . VAL A 1 81 ? -11.208 21.431 6.790 1.000 0.990 81 VAL A C 1
ATOM 1242 O O . VAL A 1 81 ? -10.728 20.314 6.572 1.000 0.990 81 VAL A O 1
ATOM 1255 N N . LEU A 1 82 ? -11.757 22.191 5.852 1.000 0.990 82 LEU A N 1
ATOM 1256 C CA . LEU A 1 82 ? -11.579 21.995 4.423 1.000 0.990 82 LEU A CA 1
ATOM 1257 C C . LEU A 1 82 ? -10.485 22.951 3.960 1.000 0.990 82 LEU A C 1
ATOM 1258 O O . LEU A 1 82 ? -10.615 24.152 4.155 1.000 0.990 82 LEU A O 1
ATOM 1274 N N . ILE A 1 83 ? -9.423 22.425 3.361 1.000 0.990 83 ILE A N 1
ATOM 1275 C CA . ILE A 1 83 ? -8.463 23.245 2.629 1.000 0.990 83 ILE A CA 1
ATOM 1276 C C . ILE A 1 83 ? -8.820 23.113 1.150 1.000 0.990 83 ILE A C 1
ATOM 1277 O O . ILE A 1 83 ? -8.604 22.051 0.552 1.000 0.990 83 ILE A O 1
ATOM 1293 N N . ASN A 1 84 ? -9.452 24.151 0.614 1.000 0.990 84 ASN A N 1
ATOM 1294 C CA . ASN A 1 84 ? -9.885 24.231 -0.767 1.000 0.990 84 ASN A CA 1
ATOM 1295 C C . ASN A 1 84 ? -8.680 24.586 -1.649 1.000 0.990 84 ASN A C 1
ATOM 1296 O O . ASN A 1 84 ? -7.987 25.557 -1.372 1.000 0.990 84 ASN A O 1
ATOM 1307 N N . ILE A 1 85 ? -8.398 23.744 -2.644 1.000 0.980 85 ILE A N 1
ATOM 1308 C CA . ILE A 1 85 ? -7.307 23.928 -3.619 1.000 0.980 85 ILE A CA 1
ATOM 1309 C C . ILE A 1 85 ? -7.806 23.817 -5.068 1.000 0.980 85 ILE A C 1
ATOM 1310 O O . ILE A 1 85 ? -7.011 23.599 -5.983 1.000 0.980 85 ILE A O 1
ATOM 1326 N N . GLU A 1 86 ? -9.126 23.857 -5.276 1.000 0.930 86 GLU A N 1
ATOM 1327 C CA . GLU A 1 86 ? -9.764 23.569 -6.568 1.000 0.930 86 GLU A CA 1
ATOM 1328 C C . GLU A 1 86 ? -9.418 24.604 -7.648 1.000 0.930 86 GLU A C 1
ATOM 1329 O O . GLU A 1 86 ? -9.217 24.225 -8.803 1.000 0.930 86 GLU A O 1
ATOM 1341 N N . ASP A 1 87 ? -9.284 25.877 -7.262 1.000 0.930 87 ASP A N 1
ATOM 1342 C CA . ASP A 1 87 ? -8.887 26.977 -8.151 1.000 0.930 87 ASP A CA 1
ATOM 1343 C C . ASP A 1 87 ? -7.363 27.232 -8.165 1.000 0.930 87 ASP A C 1
ATOM 1344 O O . ASP A 1 87 ? -6.884 27.987 -9.013 1.000 0.930 87 ASP A O 1
ATOM 1353 N N . ASP A 1 88 ? -6.602 26.567 -7.284 1.000 0.930 88 ASP A N 1
ATOM 1354 C CA . ASP A 1 88 ? -5.170 26.821 -7.071 1.000 0.930 88 ASP A CA 1
ATOM 1355 C C . ASP A 1 88 ? -4.255 25.795 -7.760 1.000 0.930 88 ASP A C 1
ATOM 1356 O O . ASP A 1 88 ? -3.202 26.136 -8.298 1.000 0.930 88 ASP A O 1
ATOM 1365 N N . LEU A 1 89 ? -4.616 24.506 -7.733 1.000 0.950 89 LEU A N 1
ATOM 1366 C CA . LEU A 1 89 ? -3.734 23.420 -8.176 1.000 0.950 89 LEU A CA 1
ATOM 1367 C C . LEU A 1 89 ? -4.424 22.499 -9.189 1.000 0.950 89 LEU A C 1
ATOM 1368 O O . LEU A 1 89 ? -5.376 21.791 -8.863 1.000 0.950 89 LEU A O 1
ATOM 1384 N N . ASP A 1 90 ? -3.876 22.421 -10.406 1.000 0.900 90 ASP A N 1
ATOM 1385 C CA . ASP A 1 90 ? -4.316 21.456 -11.425 1.000 0.900 90 ASP A CA 1
ATOM 1386 C C . ASP A 1 90 ? -3.594 20.109 -11.252 1.000 0.900 90 ASP A C 1
ATOM 1387 O O . ASP A 1 90 ? -2.366 20.038 -11.222 1.000 0.900 90 ASP A O 1
ATOM 1396 N N . GLU A 1 91 ? -4.370 19.027 -11.156 1.000 0.920 91 GLU A N 1
ATOM 1397 C CA . GLU A 1 91 ? -3.894 17.657 -10.901 1.000 0.920 91 GLU A CA 1
ATOM 1398 C C . GLU A 1 91 ? -2.863 17.537 -9.747 1.000 0.920 91 GLU A C 1
ATOM 1399 O O . GLU A 1 91 ? -1.763 17.009 -9.953 1.000 0.920 91 GLU A O 1
ATOM 1411 N N . PRO A 1 92 ? -3.204 17.964 -8.513 1.000 0.970 92 PRO A N 1
ATOM 1412 C CA . PRO A 1 92 ? -2.288 17.904 -7.378 1.000 0.970 92 PRO A CA 1
ATOM 1413 C C . PRO A 1 92 ? -1.866 16.461 -7.081 1.000 0.970 92 PRO A C 1
ATOM 1414 O O . PRO A 1 92 ? -2.680 15.529 -7.045 1.000 0.970 92 PRO A O 1
ATOM 1425 N N . ASP A 1 93 ? -0.577 16.273 -6.815 1.000 0.970 93 ASP A N 1
ATOM 1426 C CA . ASP A 1 93 ? -0.020 14.978 -6.444 1.000 0.970 93 ASP A CA 1
ATOM 1427 C C . ASP A 1 93 ? 0.231 14.895 -4.930 1.000 0.970 93 ASP A C 1
ATOM 1428 O O . ASP A 1 93 ? -0.177 15.744 -4.138 1.000 0.970 93 ASP A O 1
ATOM 1437 N N . GLN A 1 94 ? 0.891 13.834 -4.470 1.000 0.980 94 GLN A N 1
ATOM 1438 C CA . GLN A 1 94 ? 1.148 13.692 -3.038 1.000 0.980 94 GLN A CA 1
ATOM 1439 C C . GLN A 1 94 ? 2.238 14.625 -2.507 1.000 0.980 94 GLN A C 1
ATOM 1440 O O . GLN A 1 94 ? 2.304 14.796 -1.289 1.000 0.980 94 GLN A O 1
ATOM 1454 N N . TYR A 1 95 ? 3.070 15.216 -3.371 1.000 0.980 95 TYR A N 1
ATOM 1455 C CA . TYR A 1 95 ? 3.914 16.337 -2.979 1.000 0.980 95 TYR A CA 1
ATOM 1456 C C . TYR A 1 95 ? 3.046 17.538 -2.651 1.000 0.980 95 TYR A C 1
ATOM 1457 O O . TYR A 1 95 ? 3.087 17.975 -1.497 1.000 0.980 95 TYR A O 1
ATOM 1475 N N . SER A 1 96 ? 2.178 17.937 -3.578 1.000 0.990 96 SER A N 1
ATOM 1476 C CA . SER A 1 96 ? 1.218 19.027 -3.396 1.000 0.990 96 SER A CA 1
ATOM 1477 C C . SER A 1 96 ? 0.427 18.877 -2.096 1.000 0.990 96 SER A C 1
ATOM 1478 O O . SER A 1 96 ? 0.535 19.707 -1.196 1.000 0.990 96 SER A O 1
ATOM 1486 N N . ILE A 1 97 ? -0.273 17.749 -1.917 1.000 0.980 97 ILE A N 1
ATOM 1487 C CA . ILE A 1 97 ? -1.107 17.522 -0.724 1.000 0.980 97 ILE A CA 1
ATOM 1488 C C . ILE A 1 97 ? -0.275 17.539 0.568 1.000 0.980 97 ILE A C 1
ATOM 1489 O O . ILE A 1 97 ? -0.732 18.053 1.588 1.000 0.980 97 ILE A O 1
ATOM 1505 N N . SER A 1 98 ? 0.953 17.006 0.552 1.000 0.990 98 SER A N 1
ATOM 1506 C CA . SER A 1 98 ? 1.816 17.047 1.739 1.000 0.990 98 SER A CA 1
ATOM 1507 C C . SER A 1 98 ? 2.305 18.456 2.086 1.000 0.990 98 SER A C 1
ATOM 1508 O O . SER A 1 98 ? 2.427 18.751 3.273 1.000 0.990 98 SER A O 1
ATOM 1516 N N . GLN A 1 99 ? 2.541 19.322 1.092 1.000 0.990 99 GLN A N 1
ATOM 1517 C CA . GLN A 1 99 ? 2.936 20.718 1.316 1.000 0.990 99 GLN A CA 1
ATOM 1518 C C . GLN A 1 99 ? 1.791 21.534 1.905 1.000 0.990 99 GLN A C 1
ATOM 1519 O O . GLN A 1 99 ? 1.994 22.220 2.906 1.000 0.990 99 GLN A O 1
ATOM 1533 N N . VAL A 1 100 ? 0.586 21.387 1.350 1.000 0.990 100 VAL A N 1
ATOM 1534 C CA . VAL A 1 100 ? -0.634 22.032 1.859 1.000 0.990 100 VAL A CA 1
ATOM 1535 C C . VAL A 1 100 ? -0.887 21.634 3.314 1.000 0.990 100 VAL A C 1
ATOM 1536 O O . VAL A 1 100 ? -1.010 22.486 4.194 1.000 0.990 100 VAL A O 1
ATOM 1549 N N . LEU A 1 101 ? -0.868 20.328 3.608 1.000 0.990 101 LEU A N 1
ATOM 1550 C CA . LEU A 1 101 ? -1.043 19.839 4.977 1.000 0.990 101 LEU A CA 1
ATOM 1551 C C . LEU A 1 101 ? 0.070 20.306 5.919 1.000 0.990 101 LEU A C 1
ATOM 1552 O O . LEU A 1 101 ? -0.212 20.573 7.083 1.000 0.990 101 LEU A O 1
ATOM 1568 N N . TYR A 1 102 ? 1.319 20.413 5.457 1.000 0.990 102 TYR A N 1
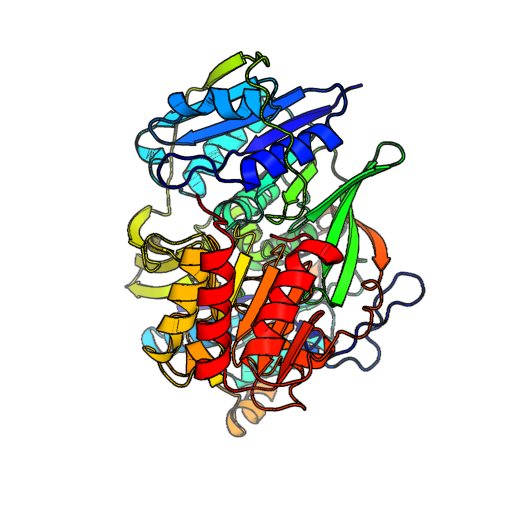ATOM 1569 C CA . TYR A 1 102 ? 2.413 20.925 6.284 1.000 0.990 102 TYR A CA 1
ATOM 1570 C C . TYR A 1 102 ? 2.205 22.395 6.644 1.000 0.990 102 TYR A C 1
ATOM 1571 O O . TYR A 1 102 ? 2.340 22.753 7.813 1.000 0.990 102 TYR A O 1
ATOM 1589 N N . HIS A 1 103 ? 1.830 23.227 5.674 1.000 0.990 103 HIS A N 1
ATOM 1590 C CA . HIS A 1 103 ? 1.599 24.649 5.912 1.000 0.990 103 HIS A CA 1
ATOM 1591 C C . HIS A 1 103 ? 0.427 24.889 6.859 1.000 0.990 103 HIS A C 1
ATOM 1592 O O . HIS A 1 103 ? 0.522 25.764 7.711 1.000 0.990 103 HIS A O 1
ATOM 1606 N N . TYR A 1 104 ? -0.607 24.049 6.810 1.000 0.990 104 TYR A N 1
ATOM 1607 C CA . TYR A 1 104 ? -1.662 24.074 7.818 1.000 0.990 104 TYR A CA 1
ATOM 1608 C C . TYR A 1 104 ? -1.178 23.587 9.193 1.000 0.990 104 TYR A C 1
ATOM 1609 O O . TYR A 1 104 ? -1.392 24.257 10.201 1.000 0.990 104 TYR A O 1
ATOM 1627 N N . MET A 1 105 ? -0.524 22.423 9.253 1.000 0.990 105 MET A N 1
ATOM 1628 C CA . MET A 1 105 ? -0.205 21.743 10.514 1.000 0.990 105 MET A CA 1
ATOM 1629 C C . MET A 1 105 ? 0.967 22.362 11.283 1.000 0.990 105 MET A C 1
ATOM 1630 O O . MET A 1 105 ? 1.002 22.214 12.505 1.000 0.990 105 MET A O 1
ATOM 1644 N N . LYS A 1 106 ? 1.914 23.043 10.619 1.000 0.980 106 LYS A N 1
ATOM 1645 C CA . LYS A 1 106 ? 3.110 23.633 11.261 1.000 0.980 106 LYS A CA 1
ATOM 1646 C C . LYS A 1 106 ? 2.763 24.668 12.340 1.000 0.980 106 LYS A C 1
ATOM 1647 O O . LYS A 1 106 ? 3.540 24.848 13.274 1.000 0.980 106 LYS A O 1
ATOM 1666 N N . ASP A 1 107 ? 1.595 25.299 12.222 1.000 0.970 107 ASP A N 1
ATOM 1667 C CA . ASP A 1 107 ? 1.100 26.331 13.138 1.000 0.970 107 ASP A CA 1
ATOM 1668 C C . ASP A 1 107 ? 0.033 25.804 14.118 1.000 0.970 107 ASP A C 1
ATOM 1669 O O . ASP A 1 107 ? -0.473 26.552 14.958 1.000 0.970 107 ASP A O 1
ATOM 1678 N N . GLN A 1 108 ? -0.299 24.508 14.054 1.000 0.980 108 GLN A N 1
ATOM 1679 C CA . GLN A 1 108 ? -1.234 23.865 14.979 1.000 0.980 108 GLN A CA 1
ATOM 1680 C C . GLN A 1 108 ? -0.506 23.261 16.183 1.000 0.980 108 GLN A C 1
ATOM 1681 O O . GLN A 1 108 ? 0.557 22.656 16.063 1.000 0.980 108 GLN A O 1
ATOM 1695 N N . GLU A 1 109 ? -1.132 23.323 17.357 1.000 0.980 109 GLU A N 1
ATOM 1696 C CA . GLU A 1 109 ? -0.733 22.482 18.488 1.000 0.980 109 GLU A CA 1
ATOM 1697 C C . GLU A 1 109 ? -1.381 21.103 18.325 1.000 0.980 109 GLU A C 1
ATOM 1698 O O . GLU A 1 109 ? -2.600 21.016 18.252 1.000 0.980 109 GLU A O 1
ATOM 1710 N N . PHE A 1 110 ? -0.623 20.009 18.304 1.000 0.990 110 PHE A N 1
ATOM 1711 C CA . PHE A 1 110 ? -1.186 18.658 18.214 1.000 0.990 110 PHE A CA 1
ATOM 1712 C C . PHE A 1 110 ? -0.411 17.662 19.075 1.000 0.990 110 PHE A C 1
ATOM 1713 O O . PHE A 1 110 ? 0.799 17.771 19.254 1.000 0.990 110 PHE A O 1
ATOM 1730 N N . ASP A 1 111 ? -1.124 16.663 19.588 1.000 0.990 111 ASP A N 1
ATOM 1731 C CA . ASP A 1 111 ? -0.524 15.522 20.280 1.000 0.990 111 ASP A CA 1
ATOM 1732 C C . ASP A 1 111 ? -0.391 14.320 19.337 1.000 0.990 111 ASP A C 1
ATOM 1733 O O . ASP A 1 111 ? 0.572 13.563 19.411 1.000 0.990 111 ASP A O 1
ATOM 1742 N N . LEU A 1 112 ? -1.376 14.113 18.461 1.000 0.990 112 LEU A N 1
ATOM 1743 C CA . LEU A 1 112 ? -1.431 12.956 17.574 1.000 0.990 112 LEU A CA 1
ATOM 1744 C C . LEU A 1 112 ? -2.150 13.309 16.273 1.000 0.990 112 LEU A C 1
ATOM 1745 O O . LEU A 1 112 ? -3.233 13.900 16.294 1.000 0.990 112 LEU A O 1
ATOM 1761 N N . ILE A 1 113 ? -1.565 12.881 15.158 1.000 0.990 113 ILE A N 1
ATOM 1762 C CA . ILE A 1 113 ? -2.162 12.933 13.825 1.000 0.990 113 ILE A CA 1
ATOM 1763 C C . ILE A 1 113 ? -2.459 11.500 13.387 1.000 0.990 113 ILE A C 1
ATOM 1764 O O . ILE A 1 113 ? -1.591 10.629 13.459 1.000 0.990 113 ILE A O 1
ATOM 1780 N N . LEU A 1 114 ? -3.674 11.244 12.922 1.000 0.990 114 LEU A N 1
ATOM 1781 C CA . LEU A 1 114 ? -4.079 9.954 12.377 1.000 0.990 114 LEU A CA 1
ATOM 1782 C C . LEU A 1 114 ? -4.505 10.133 10.922 1.000 0.990 114 LEU A C 1
ATOM 1783 O O . LEU A 1 114 ? -5.119 11.135 10.576 1.000 0.990 114 LEU A O 1
ATOM 1799 N N . GLY A 1 115 ? -4.225 9.157 10.071 1.000 0.990 115 GLY A N 1
ATOM 1800 C CA . GLY A 1 115 ? -4.792 9.073 8.724 1.000 0.990 115 GLY A CA 1
ATOM 1801 C C . GLY A 1 115 ? -4.977 7.620 8.317 1.000 0.990 115 GLY A C 1
ATOM 1802 O O . GLY A 1 115 ? -4.522 6.721 9.023 1.000 0.990 115 GLY A O 1
ATOM 1806 N N . GLY A 1 116 ? -5.636 7.351 7.198 1.000 0.980 116 GLY A N 1
ATOM 1807 C CA . GLY A 1 116 ? -5.670 6.002 6.647 1.000 0.980 116 GLY A CA 1
ATOM 1808 C C . GLY A 1 116 ? -4.322 5.578 6.066 1.000 0.980 116 GLY A C 1
ATOM 1809 O O . GLY A 1 116 ? -3.508 6.403 5.650 1.000 0.980 116 GLY A O 1
ATOM 1813 N N . ASN A 1 117 ? -4.076 4.268 6.019 1.000 0.970 117 ASN A N 1
ATOM 1814 C CA . ASN A 1 117 ? -2.870 3.706 5.408 1.000 0.970 117 ASN A CA 1
ATOM 1815 C C . ASN A 1 117 ? -2.702 4.095 3.930 1.000 0.970 117 ASN A C 1
ATOM 1816 O O . ASN A 1 117 ? -1.606 4.430 3.489 1.000 0.970 117 ASN A O 1
ATOM 1827 N N . VAL A 1 118 ? -3.782 4.049 3.151 1.000 0.960 118 VAL A N 1
ATOM 1828 C CA . VAL A 1 118 ? -3.746 4.350 1.719 1.000 0.960 118 VAL A CA 1
ATOM 1829 C C . VAL A 1 118 ? -5.090 4.900 1.252 1.000 0.960 118 VAL A C 1
ATOM 1830 O O . VAL A 1 118 ? -6.136 4.541 1.786 1.000 0.960 118 VAL A O 1
ATOM 1843 N N . ALA A 1 119 ? -5.062 5.778 0.250 1.000 0.970 119 ALA A N 1
ATOM 1844 C CA . ALA A 1 119 ? -6.260 6.200 -0.465 1.000 0.970 119 ALA A CA 1
ATOM 1845 C C . ALA A 1 119 ? -6.549 5.228 -1.617 1.000 0.970 119 ALA A C 1
ATOM 1846 O O . ALA A 1 119 ? -5.669 4.977 -2.443 1.000 0.970 119 ALA A O 1
ATOM 1853 N N . ILE A 1 120 ? -7.764 4.683 -1.684 1.000 0.960 120 ILE A N 1
ATOM 1854 C CA . ILE A 1 120 ? -8.132 3.615 -2.638 1.000 0.960 120 ILE A CA 1
ATOM 1855 C C . ILE A 1 120 ? -8.178 4.056 -4.115 1.000 0.960 120 ILE A C 1
ATOM 1856 O O . ILE A 1 120 ? -8.192 3.208 -5.013 1.000 0.960 120 ILE A O 1
ATOM 1872 N N . ASP A 1 121 ? -8.188 5.362 -4.376 1.000 0.950 121 ASP A N 1
ATOM 1873 C CA . ASP A 1 121 ? -8.117 5.955 -5.714 1.000 0.950 121 ASP A CA 1
ATOM 1874 C C . ASP A 1 121 ? -6.679 6.078 -6.235 1.000 0.950 121 ASP A C 1
ATOM 1875 O O . ASP A 1 121 ? -6.387 5.622 -7.333 1.000 0.950 121 ASP A O 1
ATOM 1884 N N . GLY A 1 122 ? -5.763 6.658 -5.462 1.000 0.940 122 GLY A N 1
ATOM 1885 C CA . GLY A 1 122 ? -4.382 6.899 -5.879 1.000 0.940 122 GLY A CA 1
ATOM 1886 C C . GLY A 1 122 ? -3.410 5.786 -5.496 1.000 0.940 122 GLY A C 1
ATOM 1887 O O . GLY A 1 122 ? -2.306 5.736 -6.035 1.000 0.940 122 GLY A O 1
ATOM 1891 N N . GLY A 1 123 ? -3.764 4.931 -4.532 1.000 0.940 123 GLY A N 1
ATOM 1892 C CA . GLY A 1 123 ? -2.991 3.746 -4.141 1.000 0.940 123 GLY A CA 1
ATOM 1893 C C . GLY A 1 123 ? -1.596 4.017 -3.565 1.000 0.940 123 GLY A C 1
ATOM 1894 O O . GLY A 1 123 ? -0.801 3.095 -3.446 1.000 0.940 123 GLY A O 1
ATOM 1898 N N . SER A 1 124 ? -1.249 5.267 -3.246 1.000 0.920 124 SER A N 1
ATOM 1899 C CA . SER A 1 124 ? 0.146 5.638 -2.976 1.000 0.920 124 SER A CA 1
ATOM 1900 C C . SER A 1 124 ? 0.582 5.460 -1.519 1.000 0.920 124 SER A C 1
ATOM 1901 O O . SER A 1 124 ? 1.707 5.038 -1.272 1.000 0.920 124 SER A O 1
ATOM 1909 N N . GLY A 1 125 ? -0.289 5.785 -0.554 1.000 0.950 125 GLY A N 1
ATOM 1910 C CA . GLY A 1 125 ? -0.022 5.637 0.887 1.000 0.950 125 GLY A CA 1
ATOM 1911 C C . GLY A 1 125 ? 1.071 6.561 1.441 1.000 0.950 125 GLY A C 1
ATOM 1912 O O . GLY A 1 125 ? 1.598 6.325 2.520 1.000 0.950 125 GLY A O 1
ATOM 1916 N N . GLN A 1 126 ? 1.434 7.615 0.705 1.000 0.970 126 GLN A N 1
ATOM 1917 C CA . GLN A 1 126 ? 2.643 8.396 0.990 1.000 0.970 126 GLN A CA 1
ATOM 1918 C C . GLN A 1 126 ? 2.408 9.742 1.702 1.000 0.970 126 GLN A C 1
ATOM 1919 O O . GLN A 1 126 ? 3.352 10.295 2.257 1.000 0.970 126 GLN A O 1
ATOM 1933 N N . VAL A 1 127 ? 1.180 10.281 1.720 1.000 0.980 127 VAL A N 1
ATOM 1934 C CA . VAL A 1 127 ? 0.898 11.638 2.250 1.000 0.980 127 VAL A CA 1
ATOM 1935 C C . VAL A 1 127 ? 1.231 11.760 3.737 1.000 0.980 127 VAL A C 1
ATOM 1936 O O . VAL A 1 127 ? 1.943 12.676 4.135 1.000 0.980 127 VAL A O 1
ATOM 1949 N N . ALA A 1 128 ? 0.750 10.830 4.560 1.000 0.980 128 ALA A N 1
ATOM 1950 C CA . ALA A 1 128 ? 0.961 10.875 6.004 1.000 0.980 128 ALA A CA 1
ATOM 1951 C C . ALA A 1 128 ? 2.451 10.733 6.390 1.000 0.980 128 ALA A C 1
ATOM 1952 O O . ALA A 1 128 ? 2.953 11.579 7.132 1.000 0.980 128 ALA A O 1
ATOM 1959 N N . PRO A 1 129 ? 3.204 9.748 5.858 1.000 0.980 129 PRO A N 1
ATOM 1960 C CA . PRO A 1 129 ? 4.639 9.650 6.128 1.000 0.980 129 PRO A CA 1
ATOM 1961 C C . PRO A 1 129 ? 5.446 10.861 5.630 1.000 0.980 129 PRO A C 1
ATOM 1962 O O . PRO A 1 129 ? 6.394 11.274 6.298 1.000 0.980 129 PRO A O 1
ATOM 1973 N N . ARG A 1 130 ? 5.055 11.474 4.498 1.000 0.990 130 ARG A N 1
ATOM 1974 C CA . ARG A 1 130 ? 5.636 12.749 4.037 1.000 0.990 130 ARG A CA 1
ATOM 1975 C C . ARG A 1 130 ? 5.405 13.859 5.055 1.000 0.990 130 ARG A C 1
ATOM 1976 O O . ARG A 1 130 ? 6.355 14.525 5.450 1.000 0.990 130 ARG A O 1
ATOM 1997 N N . LEU A 1 131 ? 4.159 14.033 5.496 1.000 0.990 131 LEU A N 1
ATOM 1998 C CA . LEU A 1 131 ? 3.792 15.065 6.462 1.000 0.990 131 LEU A CA 1
ATOM 1999 C C . LEU A 1 131 ? 4.555 14.906 7.782 1.000 0.990 131 LEU A C 1
ATOM 2000 O O . LEU A 1 131 ? 5.056 15.891 8.313 1.000 0.990 131 LEU A O 1
ATOM 2016 N N . ALA A 1 132 ? 4.684 13.678 8.291 1.000 0.990 132 ALA A N 1
ATOM 2017 C CA . ALA A 1 132 ? 5.437 13.411 9.514 1.000 0.990 132 ALA A CA 1
ATOM 2018 C C . ALA A 1 132 ? 6.909 13.837 9.395 1.000 0.990 132 ALA A C 1
ATOM 2019 O O . ALA A 1 132 ? 7.461 14.416 10.328 1.000 0.990 132 ALA A O 1
ATOM 2026 N N . GLU A 1 133 ? 7.534 13.594 8.237 1.000 0.980 133 GLU A N 1
ATOM 2027 C CA . GLU A 1 133 ? 8.900 14.051 7.973 1.000 0.980 133 GLU A CA 1
ATOM 2028 C C . GLU A 1 133 ? 8.995 15.578 7.877 1.000 0.980 133 GLU A C 1
ATOM 2029 O O . GLU A 1 133 ? 9.946 16.149 8.409 1.000 0.980 133 GLU A O 1
ATOM 2041 N N . LEU A 1 134 ? 8.027 16.239 7.231 1.000 0.990 134 LEU A N 1
ATOM 2042 C CA . LEU A 1 134 ? 7.987 17.703 7.115 1.000 0.990 134 LEU A CA 1
ATOM 2043 C C . LEU A 1 134 ? 7.792 18.384 8.481 1.000 0.990 134 LEU A C 1
ATOM 2044 O O . LEU A 1 134 ? 8.440 19.388 8.760 1.000 0.990 134 LEU A O 1
ATOM 2060 N N . LEU A 1 135 ? 6.950 17.813 9.347 1.000 0.990 135 LEU A N 1
ATOM 2061 C CA . LEU A 1 135 ? 6.727 18.278 10.724 1.000 0.990 135 LEU A CA 1
ATOM 2062 C C . LEU A 1 135 ? 7.833 17.842 11.706 1.000 0.990 135 LEU A C 1
ATOM 2063 O O . LEU A 1 135 ? 7.799 18.233 12.869 1.000 0.990 135 LEU A O 1
ATOM 2079 N N . ASP A 1 136 ? 8.790 17.027 11.255 1.000 0.980 136 ASP A N 1
ATOM 2080 C CA . ASP A 1 136 ? 9.858 16.427 12.063 1.000 0.980 136 ASP A CA 1
ATOM 2081 C C . ASP A 1 136 ? 9.364 15.665 13.311 1.000 0.980 136 ASP A C 1
ATOM 2082 O O . ASP A 1 136 ? 9.916 15.766 14.411 1.000 0.980 136 ASP A O 1
ATOM 2091 N N . ILE A 1 137 ? 8.332 14.843 13.132 1.000 0.980 137 ILE A N 1
ATOM 2092 C CA . ILE A 1 137 ? 7.774 13.971 14.174 1.000 0.980 137 ILE A CA 1
ATOM 2093 C C . ILE A 1 137 ? 7.922 12.488 13.793 1.000 0.980 137 ILE A C 1
ATOM 2094 O O . ILE A 1 137 ? 8.046 12.151 12.612 1.000 0.980 137 ILE A O 1
ATOM 2110 N N . PRO A 1 138 ? 7.915 11.560 14.768 1.000 0.980 138 PRO A N 1
ATOM 2111 C CA . PRO A 1 138 ? 7.866 10.130 14.491 1.000 0.980 138 PRO A CA 1
ATOM 2112 C C . PRO A 1 138 ? 6.626 9.747 13.672 1.000 0.980 138 PRO A C 1
ATOM 2113 O O . PRO A 1 138 ? 5.565 10.364 13.788 1.000 0.980 138 PRO A O 1
ATOM 2124 N N . CYS A 1 139 ? 6.753 8.678 12.883 1.000 0.980 139 CYS A N 1
ATOM 2125 C CA . CYS A 1 139 ? 5.650 8.081 12.141 1.000 0.980 139 CYS A CA 1
ATOM 2126 C C . CYS A 1 139 ? 5.604 6.572 12.381 1.000 0.980 139 CYS A C 1
ATOM 2127 O O . CYS A 1 139 ? 6.649 5.919 12.359 1.000 0.980 139 CYS A O 1
ATOM 2135 N N . ILE A 1 140 ? 4.407 6.019 12.590 1.000 0.980 140 ILE A N 1
ATOM 2136 C CA . ILE A 1 140 ? 4.179 4.570 12.548 1.000 0.980 140 ILE A CA 1
ATOM 2137 C C . ILE A 1 140 ? 3.073 4.280 11.540 1.000 0.980 140 ILE A C 1
ATOM 2138 O O . ILE A 1 140 ? 1.902 4.599 11.750 1.000 0.980 140 ILE A O 1
ATOM 2154 N N . THR A 1 141 ? 3.455 3.662 10.433 1.000 0.970 141 THR A N 1
ATOM 2155 C CA . THR A 1 141 ? 2.526 3.258 9.382 1.000 0.970 141 THR A CA 1
ATOM 2156 C C . THR A 1 141 ? 1.834 1.937 9.712 1.000 0.970 141 THR A C 1
ATOM 2157 O O . THR A 1 141 ? 2.359 1.121 10.472 1.000 0.970 141 THR A O 1
ATOM 2168 N N . THR A 1 142 ? 0.678 1.683 9.095 1.000 0.960 142 THR A N 1
ATOM 2169 C CA . THR A 1 142 ? -0.024 0.382 9.098 1.000 0.960 142 THR A CA 1
ATOM 2170 C C . THR A 1 142 ? -0.404 -0.154 10.484 1.000 0.960 142 THR A C 1
ATOM 2171 O O . THR A 1 142 ? -0.358 -1.363 10.718 1.000 0.960 142 THR A O 1
ATOM 2182 N N . ILE A 1 143 ? -0.776 0.724 11.417 1.000 0.980 143 ILE A N 1
ATOM 2183 C CA . ILE A 1 143 ? -1.090 0.309 12.786 1.000 0.980 143 ILE A CA 1
ATOM 2184 C C . ILE A 1 143 ? -2.369 -0.534 12.848 1.000 0.980 143 ILE A C 1
ATOM 2185 O O . ILE A 1 143 ? -3.398 -0.186 12.271 1.000 0.980 143 ILE A O 1
ATOM 2201 N N . THR A 1 144 ? -2.302 -1.629 13.597 1.000 0.970 144 THR A N 1
ATOM 2202 C CA . THR A 1 144 ? -3.427 -2.507 13.958 1.000 0.970 144 THR A CA 1
ATOM 2203 C C . THR A 1 144 ? -3.718 -2.468 15.456 1.000 0.970 144 THR A C 1
ATOM 2204 O O . THR A 1 144 ? -4.623 -3.143 15.935 1.000 0.970 144 THR A O 1
ATOM 2215 N N . LYS A 1 145 ? -2.930 -1.708 16.218 1.000 0.980 145 LYS A N 1
ATOM 2216 C CA . LYS A 1 145 ? -3.162 -1.419 17.630 1.000 0.980 145 LYS A CA 1
ATOM 2217 C C . LYS A 1 145 ? -2.432 -0.139 18.011 1.000 0.980 145 LYS A C 1
ATOM 2218 O O . LYS A 1 145 ? -1.312 0.077 17.548 1.000 0.980 145 LYS A O 1
ATOM 2237 N N . LEU A 1 146 ? -3.022 0.655 18.898 1.000 0.990 146 LEU A N 1
ATOM 2238 C CA . LEU A 1 146 ? -2.388 1.828 19.487 1.000 0.990 146 LEU A CA 1
ATOM 2239 C C . LEU A 1 146 ? -2.762 1.951 20.968 1.000 0.990 146 LEU A C 1
ATOM 2240 O O . LEU A 1 146 ? -3.923 1.874 21.361 1.000 0.990 146 LEU A O 1
ATOM 2256 N N . GLU A 1 147 ? -1.761 2.147 21.814 1.000 0.980 147 GLU A N 1
ATOM 2257 C CA . GLU A 1 147 ? -1.921 2.446 23.228 1.000 0.980 147 GLU A CA 1
ATOM 2258 C C . GLU A 1 147 ? -1.112 3.693 23.575 1.000 0.980 147 GLU A C 1
ATOM 2259 O O . GLU A 1 147 ? 0.096 3.751 23.362 1.000 0.980 147 GLU A O 1
ATOM 2271 N N . ILE A 1 148 ? -1.784 4.693 24.143 1.000 0.980 148 ILE A N 1
ATOM 2272 C CA . ILE A 1 148 ? -1.162 5.943 24.578 1.000 0.980 148 ILE A CA 1
ATOM 2273 C C . ILE A 1 148 ? -1.265 6.055 26.096 1.000 0.980 148 ILE A C 1
ATOM 2274 O O . ILE A 1 148 ? -2.346 5.903 26.675 1.000 0.980 148 ILE A O 1
ATOM 2290 N N . ASN A 1 149 ? -0.136 6.336 26.745 1.000 0.970 149 ASN A N 1
ATOM 2291 C CA . ASN A 1 149 ? -0.012 6.505 28.189 1.000 0.970 149 ASN A CA 1
ATOM 2292 C C . ASN A 1 149 ? 0.796 7.773 28.498 1.000 0.970 149 ASN A C 1
ATOM 2293 O O . ASN A 1 149 ? 2.018 7.750 28.626 1.000 0.970 149 ASN A O 1
ATOM 2304 N N . GLY A 1 150 ? 0.100 8.902 28.640 1.000 0.960 150 GLY A N 1
ATOM 2305 C CA . GLY A 1 150 ? 0.761 10.200 28.769 1.000 0.960 150 GLY A CA 1
ATOM 2306 C C . GLY A 1 150 ? 1.433 10.576 27.451 1.000 0.960 150 GLY A C 1
ATOM 2307 O O . GLY A 1 150 ? 0.745 10.723 26.447 1.000 0.960 150 GLY A O 1
ATOM 2311 N N . THR A 1 151 ? 2.756 10.726 27.463 1.000 0.970 151 THR A N 1
ATOM 2312 C CA . THR A 1 151 ? 3.547 10.977 26.250 1.000 0.970 151 THR A CA 1
ATOM 2313 C C . THR A 1 151 ? 4.044 9.700 25.582 1.000 0.970 151 THR A C 1
ATOM 2314 O O . THR A 1 151 ? 4.517 9.781 24.456 1.000 0.970 151 THR A O 1
ATOM 2325 N N . ASP A 1 152 ? 3.964 8.542 26.242 1.000 0.980 152 ASP A N 1
ATOM 2326 C CA . ASP A 1 152 ? 4.444 7.275 25.687 1.000 0.980 152 ASP A CA 1
ATOM 2327 C C . ASP A 1 152 ? 3.385 6.666 24.767 1.000 0.980 152 ASP A C 1
ATOM 2328 O O . ASP A 1 152 ? 2.207 6.580 25.134 1.000 0.980 152 ASP A O 1
ATOM 2337 N N . ALA A 1 153 ? 3.812 6.218 23.589 1.000 0.980 153 ALA A N 1
ATOM 2338 C CA . ALA A 1 153 ? 2.969 5.537 22.618 1.000 0.980 153 ALA A CA 1
ATOM 2339 C C . ALA A 1 153 ? 3.549 4.154 22.303 1.000 0.980 153 ALA A C 1
ATOM 2340 O O . ALA A 1 153 ? 4.724 4.015 21.950 1.000 0.980 153 ALA A O 1
ATOM 2347 N N . GLU A 1 154 ? 2.712 3.130 22.418 1.000 0.980 154 GLU A N 1
ATOM 2348 C CA . GLU A 1 154 ? 3.007 1.769 21.982 1.000 0.980 154 GLU A CA 1
ATOM 2349 C C . GLU A 1 154 ? 2.035 1.403 20.864 1.000 0.980 154 GLU A C 1
ATOM 2350 O O . GLU A 1 154 ? 0.826 1.569 21.011 1.000 0.980 154 GLU A O 1
ATOM 2362 N N . ALA A 1 155 ? 2.544 0.912 19.743 1.000 0.980 155 ALA A N 1
ATOM 2363 C CA . ALA A 1 155 ? 1.719 0.504 18.616 1.000 0.980 155 ALA A CA 1
ATOM 2364 C C . ALA A 1 155 ? 2.110 -0.888 18.133 1.000 0.980 155 ALA A C 1
ATOM 2365 O O . ALA A 1 155 ? 3.252 -1.323 18.295 1.000 0.980 155 ALA A O 1
ATOM 2372 N N . GLU A 1 156 ? 1.160 -1.572 17.511 1.000 0.970 156 GLU A N 1
ATOM 2373 C CA . GLU A 1 156 ? 1.427 -2.758 16.703 1.000 0.970 156 GLU A CA 1
ATOM 2374 C C . GLU A 1 156 ? 1.133 -2.410 15.249 1.000 0.970 156 GLU A C 1
ATOM 2375 O O . GLU A 1 156 ? 0.121 -1.757 14.982 1.000 0.970 156 GLU A O 1
ATOM 2387 N N . ARG A 1 157 ? 1.992 -2.836 14.322 1.000 0.950 157 ARG A N 1
ATOM 2388 C CA . ARG A 1 157 ? 1.757 -2.679 12.880 1.000 0.950 157 ARG A CA 1
ATOM 2389 C C . ARG A 1 157 ? 1.873 -4.000 12.127 1.000 0.950 157 ARG A C 1
ATOM 2390 O O . ARG A 1 157 ? 2.659 -4.860 12.527 1.000 0.950 157 ARG A O 1
ATOM 2411 N N . ASP A 1 158 ? 1.116 -4.128 11.037 1.000 0.900 158 ASP A N 1
ATOM 2412 C CA . ASP A 1 158 ? 1.227 -5.250 10.090 1.000 0.900 158 ASP A CA 1
ATOM 2413 C C . ASP A 1 158 ? 2.412 -5.025 9.149 1.000 0.900 158 ASP A C 1
ATOM 2414 O O . ASP A 1 158 ? 2.478 -4.026 8.434 1.000 0.900 158 ASP A O 1
ATOM 2423 N N . VAL A 1 159 ? 3.331 -5.986 9.115 1.000 0.880 159 VAL A N 1
ATOM 2424 C CA . VAL A 1 159 ? 4.490 -5.992 8.221 1.000 0.880 159 VAL A CA 1
ATOM 2425 C C . VAL A 1 159 ? 4.521 -7.329 7.506 1.000 0.880 159 VAL A C 1
ATOM 2426 O O . VAL A 1 159 ? 5.165 -8.280 7.932 1.000 0.880 159 VAL A O 1
ATOM 2439 N N . GLU A 1 160 ? 3.778 -7.403 6.404 1.000 0.810 160 GLU A N 1
ATOM 2440 C CA . GLU A 1 160 ? 3.806 -8.556 5.494 1.000 0.810 160 GLU A CA 1
ATOM 2441 C C . GLU A 1 160 ? 3.555 -9.896 6.199 1.000 0.810 160 GLU A C 1
ATOM 2442 O O . GLU A 1 160 ? 4.269 -10.884 6.016 1.000 0.810 160 GLU A O 1
ATOM 2454 N N . GLY A 1 161 ? 2.519 -9.898 7.041 1.000 0.770 161 GLY A N 1
ATOM 2455 C CA . GLY A 1 161 ? 2.075 -11.064 7.799 1.000 0.770 161 GLY A CA 1
ATOM 2456 C C . GLY A 1 161 ? 2.675 -11.170 9.200 1.000 0.770 161 GLY A C 1
ATOM 2457 O O . GLY A 1 161 ? 2.089 -11.839 10.053 1.000 0.770 161 GLY A O 1
ATOM 2461 N N . ASP A 1 162 ? 3.780 -10.475 9.461 1.000 0.850 162 ASP A N 1
ATOM 2462 C CA . ASP A 1 162 ? 4.339 -10.337 10.802 1.000 0.850 162 ASP A CA 1
ATOM 2463 C C . ASP A 1 162 ? 3.729 -9.126 11.517 1.000 0.850 162 ASP A C 1
ATOM 2464 O O . ASP A 1 162 ? 3.216 -8.195 10.892 1.000 0.850 162 ASP A O 1
ATOM 2473 N N . VAL A 1 163 ? 3.785 -9.133 12.849 1.000 0.910 163 VAL A N 1
ATOM 2474 C CA . VAL A 1 163 ? 3.386 -7.992 13.680 1.000 0.910 163 VAL A CA 1
ATOM 2475 C C . VAL A 1 163 ? 4.609 -7.422 14.373 1.000 0.910 163 VAL A C 1
ATOM 2476 O O . VAL A 1 163 ? 5.282 -8.120 15.133 1.000 0.910 163 VAL A O 1
ATOM 2489 N N . GLU A 1 164 ? 4.873 -6.137 14.170 1.000 0.940 164 GLU A N 1
ATOM 2490 C CA . GLU A 1 164 ? 5.938 -5.426 14.875 1.000 0.940 164 GLU A CA 1
ATOM 2491 C C . GLU A 1 164 ? 5.355 -4.588 16.009 1.000 0.940 164 GLU A C 1
ATOM 2492 O O . GLU A 1 164 ? 4.469 -3.761 15.783 1.000 0.940 164 GLU A O 1
ATOM 2504 N N . LYS A 1 165 ? 5.875 -4.773 17.226 1.000 0.970 165 LYS A N 1
ATOM 2505 C CA . LYS A 1 165 ? 5.539 -3.935 18.384 1.000 0.970 165 LYS A CA 1
ATOM 2506 C C . LYS A 1 165 ? 6.535 -2.793 18.491 1.000 0.970 165 LYS A C 1
ATOM 2507 O O . LYS A 1 165 ? 7.727 -3.032 18.694 1.000 0.970 165 LYS A O 1
ATOM 2526 N N . ILE A 1 166 ? 6.053 -1.563 18.390 1.000 0.970 166 ILE A N 1
ATOM 2527 C CA . ILE A 1 166 ? 6.873 -0.353 18.320 1.000 0.970 166 ILE A CA 1
ATOM 2528 C C . ILE A 1 166 ? 6.589 0.529 19.531 1.000 0.970 166 ILE A C 1
ATOM 2529 O O . ILE A 1 166 ? 5.435 0.729 19.906 1.000 0.970 166 ILE A O 1
ATOM 2545 N N . LYS A 1 167 ? 7.648 1.092 20.118 1.000 0.970 167 LYS A N 1
ATOM 2546 C CA . LYS A 1 167 ? 7.556 2.176 21.101 1.000 0.970 167 LYS A CA 1
ATOM 2547 C C . LYS A 1 167 ? 8.069 3.482 20.524 1.000 0.970 167 LYS A C 1
ATOM 2548 O O . LYS A 1 167 ? 9.083 3.506 19.821 1.000 0.970 167 LYS A O 1
ATOM 2567 N N . THR A 1 168 ? 7.377 4.559 20.862 1.000 0.980 168 THR A N 1
ATOM 2568 C CA . THR A 1 168 ? 7.757 5.935 20.547 1.000 0.980 168 THR A CA 1
ATOM 2569 C C . THR A 1 168 ? 7.088 6.894 21.537 1.000 0.980 168 THR A C 1
ATOM 2570 O O . THR A 1 168 ? 6.580 6.470 22.579 1.000 0.980 168 THR A O 1
ATOM 2581 N N . THR A 1 169 ? 7.099 8.187 21.237 1.000 0.980 169 THR A N 1
ATOM 2582 C CA . THR A 1 169 ? 6.471 9.224 22.054 1.000 0.980 169 THR A CA 1
ATOM 2583 C C . THR A 1 169 ? 5.657 10.185 21.201 1.000 0.980 169 THR A C 1
ATOM 2584 O O . THR A 1 169 ? 5.918 10.338 20.011 1.000 0.980 169 THR A O 1
ATOM 2595 N N . LEU A 1 170 ? 4.700 10.863 21.829 1.000 0.980 170 LEU A N 1
ATOM 2596 C CA . LEU A 1 170 ? 4.008 12.012 21.247 1.000 0.980 170 LEU A CA 1
ATOM 2597 C C . LEU A 1 170 ? 4.942 13.250 21.199 1.000 0.980 170 LEU A C 1
ATOM 2598 O O . LEU A 1 170 ? 5.816 13.364 22.067 1.000 0.980 170 LEU A O 1
ATOM 2614 N N . PRO A 1 171 ? 4.765 14.192 20.251 1.000 0.990 171 PRO A N 1
ATOM 2615 C CA . PRO A 1 171 ? 3.790 14.160 19.162 1.000 0.990 171 PRO A CA 1
ATOM 2616 C C . PRO A 1 171 ? 4.112 13.072 18.134 1.000 0.990 171 PRO A C 1
ATOM 2617 O O . PRO A 1 171 ? 5.274 12.747 17.926 1.000 0.990 171 PRO A O 1
ATOM 2628 N N . LEU A 1 172 ? 3.085 12.491 17.517 1.000 0.990 172 LEU A N 1
ATOM 2629 C CA . LEU A 1 172 ? 3.205 11.312 16.653 1.000 0.990 172 LEU A CA 1
ATOM 2630 C C . LEU A 1 172 ? 2.241 11.416 15.467 1.000 0.990 172 LEU A C 1
ATOM 2631 O O . LEU A 1 172 ? 1.137 11.940 15.612 1.000 0.990 172 LEU A O 1
ATOM 2647 N N . LEU A 1 173 ? 2.625 10.861 14.319 1.000 0.990 173 LEU A N 1
ATOM 2648 C CA . LEU A 1 173 ? 1.701 10.562 13.228 1.000 0.990 173 LEU A CA 1
ATOM 2649 C C . LEU A 1 173 ? 1.552 9.047 13.052 1.000 0.990 173 LEU A C 1
ATOM 2650 O O . LEU A 1 173 ? 2.545 8.320 13.027 1.000 0.990 173 LEU A O 1
ATOM 2666 N N . VAL A 1 174 ? 0.327 8.555 12.879 1.000 0.990 174 VAL A N 1
ATOM 2667 C CA . VAL A 1 174 ? 0.058 7.136 12.591 1.000 0.990 174 VAL A CA 1
ATOM 2668 C C . VAL A 1 174 ? -0.831 6.948 11.368 1.000 0.990 174 VAL A C 1
ATOM 2669 O O . VAL A 1 174 ? -1.696 7.782 11.095 1.000 0.990 174 VAL A O 1
ATOM 2682 N N . THR A 1 175 ? -0.653 5.832 10.651 1.000 0.990 175 THR A N 1
ATOM 2683 C CA . THR A 1 175 ? -1.588 5.429 9.587 1.000 0.990 175 THR A CA 1
ATOM 2684 C C . THR A 1 175 ? -2.348 4.157 9.943 1.000 0.990 175 THR A C 1
ATOM 2685 O O . THR A 1 175 ? -1.753 3.134 10.277 1.000 0.990 175 THR A O 1
ATOM 2696 N N . ALA A 1 176 ? -3.675 4.225 9.894 1.000 0.990 176 ALA A N 1
ATOM 2697 C CA . ALA A 1 176 ? -4.576 3.178 10.343 1.000 0.990 176 ALA A CA 1
ATOM 2698 C C . ALA A 1 176 ? -4.743 2.074 9.293 1.000 0.990 176 ALA A C 1
ATOM 2699 O O . ALA A 1 176 ? -4.977 2.340 8.109 1.000 0.990 176 ALA A O 1
ATOM 2706 N N . GLN A 1 177 ? -4.648 0.828 9.750 1.000 0.960 177 GLN A N 1
ATOM 2707 C CA . GLN A 1 177 ? -4.887 -0.379 8.968 1.000 0.960 177 GLN A CA 1
ATOM 2708 C C . GLN A 1 177 ? -6.133 -1.104 9.491 1.000 0.960 177 GLN A C 1
ATOM 2709 O O . GLN A 1 177 ? -6.495 -0.997 10.666 1.000 0.960 177 GLN A O 1
ATOM 2723 N N . GLN A 1 178 ? -6.790 -1.877 8.624 1.000 0.940 178 GLN A N 1
ATOM 2724 C CA . GLN A 1 178 ? -7.850 -2.774 9.064 1.000 0.940 178 GLN A CA 1
ATOM 2725 C C . GLN A 1 178 ? -7.327 -3.744 10.133 1.000 0.940 178 GLN A C 1
ATOM 2726 O O . GLN A 1 178 ? -6.229 -4.287 10.033 1.000 0.940 178 GLN A O 1
ATOM 2740 N N . GLY A 1 179 ? -8.149 -3.979 11.151 1.000 0.930 179 GLY A N 1
ATOM 2741 C CA . GLY A 1 179 ? -7.767 -4.725 12.347 1.000 0.930 179 GLY A CA 1
ATOM 2742 C C . GLY A 1 179 ? -7.471 -3.811 13.534 1.000 0.930 179 GLY A C 1
ATOM 2743 O O . GLY A 1 179 ? -7.507 -4.296 14.659 1.000 0.930 179 GLY A O 1
ATOM 2747 N N . LEU A 1 180 ? -7.275 -2.504 13.303 1.000 0.970 180 LEU A N 1
ATOM 2748 C CA . LEU A 1 180 ? -7.190 -1.506 14.370 1.000 0.970 180 LEU A CA 1
ATOM 2749 C C . LEU A 1 180 ? -8.496 -1.410 15.169 1.000 0.970 180 LEU A C 1
ATOM 2750 O O . LEU A 1 180 ? -8.483 -1.466 16.396 1.000 0.970 180 LEU A O 1
ATOM 2766 N N . ASN A 1 181 ? -9.624 -1.274 14.472 1.000 0.970 181 ASN A N 1
ATOM 2767 C CA . ASN A 1 181 ? -10.944 -1.111 15.074 1.000 0.970 181 ASN A CA 1
ATOM 2768 C C . ASN A 1 181 ? -12.067 -1.415 14.059 1.000 0.970 181 ASN A C 1
ATOM 2769 O O . ASN A 1 181 ? -11.815 -1.758 12.900 1.000 0.970 181 ASN A O 1
ATOM 2780 N N . GLU A 1 182 ? -13.316 -1.296 14.515 1.000 0.960 182 GLU A N 1
ATOM 2781 C CA . GLU A 1 182 ? -14.517 -1.320 13.677 1.000 0.960 182 GLU A CA 1
ATOM 2782 C C . GLU A 1 182 ? -15.163 0.075 13.670 1.000 0.960 182 GLU A C 1
ATOM 2783 O O . GLU A 1 182 ? -15.723 0.482 14.694 1.000 0.960 182 GLU A O 1
ATOM 2795 N N . PRO A 1 183 ? -15.106 0.817 12.547 1.000 0.980 183 PRO A N 1
ATOM 2796 C CA . PRO A 1 183 ? -15.657 2.162 12.477 1.000 0.980 183 PRO A CA 1
ATOM 2797 C C . PRO A 1 183 ? -17.155 2.209 12.770 1.000 0.980 183 PRO A C 1
ATOM 2798 O O . PRO A 1 183 ? -17.952 1.457 12.200 1.000 0.980 183 PRO A O 1
ATOM 2809 N N . ARG A 1 184 ? -17.567 3.124 13.652 1.000 0.980 184 ARG A N 1
ATOM 2810 C CA . ARG A 1 184 ? -18.986 3.320 13.968 1.000 0.980 184 ARG A CA 1
ATOM 2811 C C . ARG A 1 184 ? -19.729 4.031 12.839 1.000 0.980 184 ARG A C 1
ATOM 2812 O O . ARG A 1 184 ? -19.246 4.997 12.257 1.000 0.980 184 ARG A O 1
ATOM 2833 N N . TYR A 1 185 ? -20.990 3.662 12.636 1.000 0.960 185 TYR A N 1
ATOM 2834 C CA . TYR A 1 185 ? -21.877 4.417 11.752 1.000 0.960 185 TYR A CA 1
ATOM 2835 C C . TYR A 1 185 ? -22.397 5.704 12.419 1.000 0.960 185 TYR A C 1
ATOM 2836 O O . TYR A 1 185 ? -22.779 5.681 13.599 1.000 0.960 185 TYR A O 1
ATOM 2854 N N . PRO A 1 186 ? -22.512 6.820 11.672 1.000 0.970 186 PRO A N 1
ATOM 2855 C CA . PRO A 1 186 ? -23.185 8.021 12.152 1.000 0.970 186 PRO A CA 1
ATOM 2856 C C . PRO A 1 186 ? -24.612 7.737 12.639 1.000 0.970 186 PRO A C 1
ATOM 2857 O O . PRO A 1 186 ? -25.453 7.204 11.916 1.000 0.970 186 PRO A O 1
ATOM 2868 N N . SER A 1 187 ? -24.931 8.155 13.865 1.000 0.960 187 SER A N 1
ATOM 2869 C CA . SER A 1 187 ? -26.301 8.064 14.386 1.000 0.960 187 SER A CA 1
ATOM 2870 C C . SER A 1 187 ? -27.179 9.213 13.876 1.000 0.960 187 SER A C 1
ATOM 2871 O O . SER A 1 187 ? -26.685 10.311 13.617 1.000 0.960 187 SER A O 1
ATOM 2879 N N . LEU A 1 188 ? -28.505 9.028 13.825 1.000 0.950 188 LEU A N 1
ATOM 2880 C CA . LEU A 1 188 ? -29.438 10.111 13.462 1.000 0.950 188 LEU A CA 1
ATOM 2881 C C . LEU A 1 188 ? -29.247 11.390 14.314 1.000 0.950 188 LEU A C 1
ATOM 2882 O O . LEU A 1 188 ? -29.161 12.480 13.741 1.000 0.950 188 LEU A O 1
ATOM 2898 N N . PRO A 1 189 ? -29.125 11.318 15.659 1.000 0.950 189 PRO A N 1
ATOM 2899 C CA . PRO A 1 189 ? -28.770 12.489 16.459 1.000 0.950 189 PRO A CA 1
ATOM 2900 C C . PRO A 1 189 ? -27.385 13.061 16.125 1.000 0.950 189 PRO A C 1
ATOM 2901 O O . PRO A 1 189 ? -27.216 14.279 16.183 1.000 0.950 189 PRO A O 1
ATOM 2912 N N . GLY A 1 190 ? -26.408 12.210 15.786 1.000 0.940 190 GLY A N 1
ATOM 2913 C CA . GLY A 1 190 ? -25.066 12.608 15.348 1.000 0.940 190 GLY A CA 1
ATOM 2914 C C . GLY A 1 190 ? -25.105 13.461 14.081 1.000 0.940 190 GLY A C 1
ATOM 2915 O O . GLY A 1 190 ? -24.591 14.578 14.089 1.000 0.940 190 GLY A O 1
ATOM 2919 N N . ILE A 1 191 ? -25.837 13.009 13.059 1.000 0.960 191 ILE A N 1
ATOM 2920 C CA . ILE A 1 191 ? -26.052 13.727 11.790 1.000 0.960 191 ILE A CA 1
ATOM 2921 C C . ILE A 1 191 ? -26.690 15.102 12.034 1.000 0.960 191 ILE A C 1
ATOM 2922 O O . ILE A 1 191 ? -26.281 16.106 11.454 1.000 0.960 191 ILE A O 1
ATOM 2938 N N . MET A 1 192 ? -27.675 15.189 12.931 1.000 0.960 192 MET A N 1
ATOM 2939 C CA . MET A 1 192 ? -28.321 16.469 13.248 1.000 0.960 192 MET A CA 1
ATOM 2940 C C . MET A 1 192 ? -27.394 17.437 13.994 1.000 0.960 192 MET A C 1
ATOM 2941 O O . MET A 1 192 ? -27.464 18.646 13.769 1.000 0.960 192 MET A O 1
ATOM 2955 N N . LYS A 1 193 ? -26.534 16.927 14.884 1.000 0.960 193 LYS A N 1
ATOM 2956 C CA . LYS A 1 193 ? -25.540 17.742 15.602 1.000 0.960 193 LYS A CA 1
ATOM 2957 C C . LYS A 1 193 ? -24.409 18.206 14.679 1.000 0.960 193 LYS A C 1
ATOM 2958 O O . LYS A 1 193 ? -23.970 19.343 14.827 1.000 0.960 193 LYS A O 1
ATOM 2977 N N . ALA A 1 194 ? -23.990 17.379 13.718 1.000 0.970 194 ALA A N 1
ATOM 2978 C CA . ALA A 1 194 ? -22.919 17.684 12.764 1.000 0.970 194 ALA A CA 1
ATOM 2979 C C . ALA A 1 194 ? -23.176 18.961 11.947 1.000 0.970 194 ALA A C 1
ATOM 2980 O O . ALA A 1 194 ? -22.247 19.716 11.680 1.000 0.970 194 ALA A O 1
ATOM 2987 N N . LYS A 1 195 ? -24.448 19.274 11.653 1.000 0.960 195 LYS A N 1
ATOM 2988 C CA . LYS A 1 195 ? -24.868 20.512 10.963 1.000 0.960 195 LYS A CA 1
ATOM 2989 C C . LYS A 1 195 ? -24.537 21.813 11.709 1.000 0.960 195 LYS A C 1
ATOM 2990 O O . LYS A 1 195 ? -24.690 22.884 11.140 1.000 0.960 195 LYS A O 1
ATOM 3009 N N . LYS A 1 196 ? -24.180 21.741 12.996 1.000 0.970 196 LYS A N 1
ATOM 3010 C CA . LYS A 1 196 ? -23.842 22.902 13.841 1.000 0.970 196 LYS A CA 1
ATOM 3011 C C . LYS A 1 196 ? -22.401 22.876 14.346 1.000 0.970 196 LYS A C 1
ATOM 3012 O O . LYS A 1 196 ? -22.013 23.796 15.061 1.000 0.970 196 LYS A O 1
ATOM 3031 N N . LYS A 1 197 ? -21.655 21.802 14.066 1.000 0.980 197 LYS A N 1
ATOM 3032 C CA . LYS A 1 197 ? -20.245 21.724 14.445 1.000 0.980 197 LYS A CA 1
ATOM 3033 C C . LYS A 1 197 ? -19.436 22.668 13.545 1.000 0.980 197 LYS A C 1
ATOM 3034 O O . LYS A 1 197 ? -19.818 22.810 12.377 1.000 0.980 197 LYS A O 1
ATOM 3053 N N . PRO A 1 198 ? -18.393 23.327 14.082 1.000 0.980 198 PRO A N 1
ATOM 3054 C CA . PRO A 1 198 ? -17.545 24.209 13.296 1.000 0.980 198 PRO A CA 1
ATOM 3055 C C . PRO A 1 198 ? -16.978 23.461 12.094 1.000 0.980 198 PRO A C 1
ATOM 3056 O O . PRO A 1 198 ? -16.530 22.320 12.223 1.000 0.980 198 PRO A O 1
ATOM 3067 N N . LEU A 1 199 ? -17.058 24.107 10.942 1.000 0.980 199 LEU A N 1
ATOM 3068 C CA . LEU A 1 199 ? -16.396 23.694 9.724 1.000 0.980 199 LEU A CA 1
ATOM 3069 C C . LEU A 1 199 ? -15.813 24.972 9.141 1.000 0.980 199 LEU A C 1
ATOM 3070 O O . LEU A 1 199 ? -16.567 25.901 8.850 1.000 0.980 199 LEU A O 1
ATOM 3086 N N . GLU A 1 200 ? -14.494 25.034 9.121 1.000 0.980 200 GLU A N 1
ATOM 3087 C CA . GLU A 1 200 ? -13.729 26.130 8.543 1.000 0.980 200 GLU A CA 1
ATOM 3088 C C . GLU A 1 200 ? -13.292 25.721 7.140 1.000 0.980 200 GLU A C 1
ATOM 3089 O O . GLU A 1 200 ? -12.979 24.553 6.905 1.000 0.980 200 GLU A O 1
ATOM 3101 N N . GLU A 1 201 ? -13.323 26.672 6.220 1.000 0.980 201 GLU A N 1
ATOM 3102 C CA . GLU A 1 201 ? -12.794 26.527 4.871 1.000 0.980 201 GLU A CA 1
ATOM 3103 C C . GLU A 1 201 ? -11.629 27.506 4.747 1.000 0.980 201 GLU A C 1
ATOM 3104 O O . GLU A 1 201 ? -11.768 28.657 5.164 1.000 0.980 201 GLU A O 1
ATOM 3116 N N . LEU A 1 202 ? -10.492 27.008 4.271 1.000 0.980 202 LEU A N 1
ATOM 3117 C CA . LEU A 1 202 ? -9.248 27.743 4.064 1.000 0.980 202 LEU A CA 1
ATOM 3118 C C . LEU A 1 202 ? -8.801 27.546 2.617 1.000 0.980 202 LEU A C 1
ATOM 3119 O O . LEU A 1 202 ? -9.040 26.478 2.055 1.000 0.980 202 LEU A O 1
ATOM 3135 N N . GLU A 1 203 ? -8.098 28.516 2.059 1.000 0.980 203 GLU A N 1
ATOM 3136 C CA . GLU A 1 203 ? -7.432 28.432 0.750 1.000 0.980 203 GLU A CA 1
ATOM 3137 C C . GLU A 1 203 ? -5.903 28.487 0.930 1.000 0.980 203 GLU A C 1
ATOM 3138 O O . GLU A 1 203 ? -5.403 28.582 2.057 1.000 0.980 203 GLU A O 1
ATOM 3150 N N . LEU A 1 204 ? -5.125 28.420 -0.155 1.000 0.980 204 LEU A N 1
ATOM 3151 C CA . LEU A 1 204 ? -3.660 28.513 -0.063 1.000 0.980 204 LEU A CA 1
ATOM 3152 C C . LEU A 1 204 ? -3.171 29.850 0.525 1.000 0.980 204 LEU A C 1
ATOM 3153 O O . LEU A 1 204 ? -2.235 29.862 1.332 1.000 0.980 204 LEU A O 1
ATOM 3169 N N . ASP A 1 205 ? -3.854 30.951 0.201 1.000 0.970 205 ASP A N 1
ATOM 3170 C CA . ASP A 1 205 ? -3.569 32.290 0.732 1.000 0.970 205 ASP A CA 1
ATOM 3171 C C . ASP A 1 205 ? -3.696 32.349 2.266 1.000 0.970 205 ASP A C 1
ATOM 3172 O O . ASP A 1 205 ? -2.916 33.038 2.928 1.000 0.970 205 ASP A O 1
ATOM 3181 N N . ASP A 1 206 ? -4.630 31.596 2.861 1.000 0.980 206 ASP A N 1
ATOM 3182 C CA . ASP A 1 206 ? -4.803 31.529 4.321 1.000 0.980 206 ASP A CA 1
ATOM 3183 C C . ASP A 1 206 ? -3.664 30.767 5.022 1.000 0.980 206 ASP A C 1
ATOM 3184 O O . ASP A 1 206 ? -3.513 30.850 6.245 1.000 0.980 206 ASP A O 1
ATOM 3193 N N . LEU A 1 207 ? -2.869 30.010 4.260 1.000 0.980 207 LEU A N 1
ATOM 3194 C CA . LEU A 1 207 ? -1.751 29.198 4.744 1.000 0.980 207 LEU A CA 1
ATOM 3195 C C . LEU A 1 207 ? -0.378 29.840 4.483 1.000 0.980 207 LEU A C 1
ATOM 3196 O O . LEU A 1 207 ? 0.649 29.219 4.795 1.000 0.980 207 LEU A O 1
ATOM 3212 N N . ASP A 1 208 ? -0.352 31.050 3.908 1.000 0.970 208 ASP A N 1
ATOM 3213 C CA . ASP A 1 208 ? 0.854 31.699 3.380 1.000 0.970 208 ASP A CA 1
ATOM 3214 C C . ASP A 1 208 ? 1.653 30.743 2.451 1.000 0.970 208 ASP A C 1
ATOM 3215 O O . ASP A 1 208 ? 2.882 30.651 2.558 1.000 0.970 208 ASP A O 1
ATOM 3224 N N . LEU A 1 209 ? 0.959 29.962 1.604 1.000 0.980 209 LEU A N 1
ATOM 3225 C CA . LEU A 1 209 ? 1.548 28.973 0.689 1.000 0.980 209 LEU A CA 1
ATOM 3226 C C . LEU A 1 209 ? 1.346 29.403 -0.770 1.000 0.980 209 LEU A C 1
ATOM 3227 O O . LEU A 1 209 ? 0.232 29.365 -1.272 1.000 0.980 209 LEU A O 1
ATOM 3243 N N . ASP A 1 210 ? 2.428 29.753 -1.465 1.000 0.970 210 ASP A N 1
ATOM 3244 C CA . ASP A 1 210 ? 2.375 30.061 -2.898 1.000 0.970 210 ASP A CA 1
ATOM 3245 C C . ASP A 1 210 ? 2.105 28.785 -3.730 1.000 0.970 210 ASP A C 1
ATOM 3246 O O . ASP A 1 210 ? 2.668 27.720 -3.458 1.000 0.970 210 ASP A O 1
ATOM 3255 N N . GLU A 1 211 ? 1.304 28.892 -4.798 1.000 0.970 211 GLU A N 1
ATOM 3256 C CA . GLU A 1 211 ? 0.995 27.778 -5.720 1.000 0.970 211 GLU A CA 1
ATOM 3257 C C . GLU A 1 211 ? 2.265 27.089 -6.263 1.000 0.970 211 GLU A C 1
ATOM 3258 O O . GLU A 1 211 ? 2.326 25.860 -6.363 1.000 0.970 211 GLU A O 1
ATOM 3270 N N . GLU A 1 212 ? 3.310 27.875 -6.569 1.000 0.960 212 GLU A N 1
ATOM 3271 C CA . GLU A 1 212 ? 4.595 27.389 -7.101 1.000 0.960 212 GLU A CA 1
ATOM 3272 C C . GLU A 1 212 ? 5.309 26.425 -6.129 1.000 0.960 212 GLU A C 1
ATOM 3273 O O . GLU A 1 212 ? 5.987 25.489 -6.563 1.000 0.960 212 GLU A O 1
ATOM 3285 N N . ASP A 1 213 ? 5.121 26.600 -4.817 1.000 0.970 213 ASP A N 1
ATOM 3286 C CA . ASP A 1 213 ? 5.725 25.754 -3.779 1.000 0.970 213 ASP A CA 1
ATOM 3287 C C . ASP A 1 213 ? 4.927 24.459 -3.530 1.000 0.970 213 ASP A C 1
ATOM 3288 O O . ASP A 1 213 ? 5.437 23.511 -2.921 1.000 0.970 213 ASP A O 1
ATOM 3297 N N . ALA A 1 214 ? 3.693 24.380 -4.037 1.000 0.980 214 ALA A N 1
ATOM 3298 C CA . ALA A 1 214 ? 2.830 23.201 -3.984 1.000 0.980 214 ALA A CA 1
ATOM 3299 C C . ALA A 1 214 ? 2.639 22.521 -5.355 1.000 0.980 214 ALA A C 1
ATOM 3300 O O . ALA A 1 214 ? 1.890 21.542 -5.448 1.000 0.980 214 ALA A O 1
ATOM 3307 N N . GLU A 1 215 ? 3.330 22.979 -6.405 1.000 0.970 215 GLU A N 1
ATOM 3308 C CA . GLU A 1 215 ? 3.218 22.429 -7.761 1.000 0.970 215 GLU A CA 1
ATOM 3309 C C . GLU A 1 215 ? 3.520 20.910 -7.782 1.000 0.970 215 GLU A C 1
ATOM 3310 O O . GLU A 1 215 ? 4.495 20.456 -7.157 1.000 0.970 215 GLU A O 1
ATOM 3322 N N . PRO A 1 216 ? 2.711 20.090 -8.488 1.000 0.980 216 PRO A N 1
ATOM 3323 C CA . PRO A 1 216 ? 2.928 18.651 -8.563 1.000 0.980 216 PRO A CA 1
ATOM 3324 C C . PRO A 1 216 ? 4.295 18.297 -9.166 1.000 0.980 216 PRO A C 1
ATOM 3325 O O . PRO A 1 216 ? 4.767 18.868 -10.151 1.000 0.980 216 PRO A O 1
ATOM 3336 N N . LYS A 1 217 ? 4.932 17.276 -8.592 1.000 0.980 217 LYS A N 1
ATOM 3337 C CA . LYS A 1 217 ? 6.227 16.731 -9.033 1.000 0.980 217 LYS A CA 1
ATOM 3338 C C . LYS A 1 217 ? 6.084 15.548 -9.986 1.000 0.980 217 LYS A C 1
ATOM 3339 O O . LYS A 1 217 ? 7.066 15.048 -10.538 1.000 0.980 217 LYS A O 1
ATOM 3358 N N . LEU A 1 218 ? 4.861 15.071 -10.170 1.000 0.980 218 LEU A N 1
ATOM 3359 C CA . LEU A 1 218 ? 4.505 14.007 -11.088 1.000 0.980 218 LEU A CA 1
ATOM 3360 C C . LEU A 1 218 ? 3.617 14.545 -12.202 1.000 0.980 218 LEU A C 1
ATOM 3361 O O . LEU A 1 218 ? 2.778 15.413 -11.994 1.000 0.980 218 LEU A O 1
ATOM 3377 N N . LYS A 1 219 ? 3.762 13.970 -13.394 1.000 0.970 219 LYS A N 1
ATOM 3378 C CA . LYS A 1 219 ? 2.891 14.270 -14.526 1.000 0.970 219 LYS A CA 1
ATOM 3379 C C . LYS A 1 219 ? 2.297 13.000 -15.108 1.000 0.970 219 LYS A C 1
ATOM 3380 O O . LYS A 1 219 ? 3.031 12.111 -15.551 1.000 0.970 219 LYS A O 1
ATOM 3399 N N . THR A 1 220 ? 0.971 12.960 -15.185 1.000 0.970 220 THR A N 1
ATOM 3400 C CA . THR A 1 220 ? 0.243 11.894 -15.877 1.000 0.970 220 THR A CA 1
ATOM 3401 C C . THR A 1 220 ? 0.326 12.100 -17.386 1.000 0.970 220 THR A C 1
ATOM 3402 O O . THR A 1 220 ? -0.014 13.159 -17.910 1.000 0.970 220 THR A O 1
ATOM 3413 N N . ILE A 1 221 ? 0.797 11.086 -18.108 1.000 0.960 221 ILE A N 1
ATOM 3414 C CA . ILE A 1 221 ? 0.912 11.107 -19.573 1.000 0.960 221 ILE A CA 1
ATOM 3415 C C . ILE A 1 221 ? -0.327 10.507 -20.230 1.000 0.960 221 ILE A C 1
ATOM 3416 O O . ILE A 1 221 ? -0.768 10.964 -21.282 1.000 0.960 221 ILE A O 1
ATOM 3432 N N . GLU A 1 222 ? -0.870 9.458 -19.628 1.000 0.970 222 GLU A N 1
ATOM 3433 C CA . GLU A 1 222 ? -1.988 8.703 -20.175 1.000 0.970 222 GLU A CA 1
ATOM 3434 C C . GLU A 1 222 ? -2.707 7.982 -19.038 1.000 0.970 222 GLU A C 1
ATOM 3435 O O . GLU A 1 222 ? -2.057 7.464 -18.129 1.000 0.970 222 GLU A O 1
ATOM 3447 N N . ARG A 1 223 ? -4.037 7.901 -19.123 1.000 0.980 223 ARG A N 1
ATOM 3448 C CA . ARG A 1 223 ? -4.868 7.010 -18.308 1.000 0.980 223 ARG A CA 1
ATOM 3449 C C . ARG A 1 223 ? -5.596 6.037 -19.224 1.000 0.980 223 ARG A C 1
ATOM 3450 O O . ARG A 1 223 ? -6.068 6.430 -20.292 1.000 0.980 223 ARG A O 1
ATOM 3471 N N . PHE A 1 224 ? -5.707 4.781 -18.817 1.000 0.980 224 PHE A N 1
ATOM 3472 C CA . PHE A 1 224 ? -6.367 3.741 -19.602 1.000 0.980 224 PHE A CA 1
ATOM 3473 C C . PHE A 1 224 ? -7.026 2.691 -18.705 1.000 0.980 224 PHE A C 1
ATOM 3474 O O . PHE A 1 224 ? -6.689 2.528 -17.534 1.000 0.980 224 PHE A O 1
ATOM 3491 N N . LEU A 1 225 ? -8.007 1.984 -19.263 1.000 0.970 225 LEU A N 1
ATOM 3492 C CA . LEU A 1 225 ? -8.686 0.881 -18.588 1.000 0.970 225 LEU A CA 1
ATOM 3493 C C . LEU A 1 225 ? -7.933 -0.438 -18.827 1.000 0.970 225 LEU A C 1
ATOM 3494 O O . LEU A 1 225 ? -7.274 -0.573 -19.864 1.000 0.970 225 LEU A O 1
ATOM 3510 N N . PRO A 1 226 ? -8.051 -1.429 -17.922 1.000 0.930 226 PRO A N 1
ATOM 3511 C CA . PRO A 1 226 ? -7.530 -2.767 -18.172 1.000 0.930 226 PRO A CA 1
ATOM 3512 C C . PRO A 1 226 ? -8.076 -3.347 -19.485 1.000 0.930 226 PRO A C 1
ATOM 3513 O O . PRO A 1 226 ? -9.206 -3.034 -19.889 1.000 0.930 226 PRO A O 1
ATOM 3524 N N . PRO A 1 227 ? -7.315 -4.237 -20.147 1.000 0.880 227 PRO A N 1
ATOM 3525 C CA . PRO A 1 227 ? -7.833 -4.969 -21.290 1.000 0.880 227 PRO A CA 1
ATOM 3526 C C . PRO A 1 227 ? -9.085 -5.748 -20.875 1.000 0.880 227 PRO A C 1
ATOM 3527 O O . PRO A 1 227 ? -9.157 -6.316 -19.784 1.000 0.880 227 PRO A O 1
ATOM 3538 N N . LYS A 1 228 ? -10.093 -5.787 -21.754 1.000 0.870 228 LYS A N 1
ATOM 3539 C CA . LYS A 1 228 ? -11.281 -6.611 -21.512 1.000 0.870 228 LYS A CA 1
ATOM 3540 C C . LYS A 1 228 ? -10.859 -8.071 -21.400 1.000 0.870 228 LYS A C 1
ATOM 3541 O O . LYS A 1 228 ? -10.269 -8.604 -22.338 1.000 0.870 228 LYS A O 1
ATOM 3560 N N . LYS A 1 229 ? -11.203 -8.705 -20.281 1.000 0.830 229 LYS A N 1
ATOM 3561 C CA . LYS A 1 229 ? -10.989 -10.138 -20.098 1.000 0.830 229 LYS A CA 1
ATOM 3562 C C . LYS A 1 229 ? -11.894 -10.954 -21.015 1.000 0.830 229 LYS A C 1
ATOM 3563 O O . LYS A 1 229 ? -13.034 -10.573 -21.296 1.000 0.830 229 LYS A O 1
ATOM 3582 N N . GLU A 1 230 ? -11.361 -12.083 -21.461 1.000 0.850 230 GLU A N 1
ATOM 3583 C CA . GLU A 1 230 ? -12.147 -13.120 -22.116 1.000 0.850 230 GLU A CA 1
ATOM 3584 C C . GLU A 1 230 ? -13.035 -13.830 -21.088 1.000 0.850 230 GLU A C 1
ATOM 3585 O O . GLU A 1 230 ? -12.761 -13.816 -19.888 1.000 0.850 230 GLU A O 1
ATOM 3597 N N . ALA A 1 231 ? -14.129 -14.431 -21.557 1.000 0.880 231 ALA A N 1
ATOM 3598 C CA . ALA A 1 231 ? -14.967 -15.240 -20.687 1.000 0.880 231 ALA A CA 1
ATOM 3599 C C . ALA A 1 231 ? -14.181 -16.480 -20.248 1.000 0.880 231 ALA A C 1
ATOM 3600 O O . ALA A 1 231 ? -13.702 -17.241 -21.092 1.000 0.880 231 ALA A O 1
ATOM 3607 N N . GLY A 1 232 ? -14.078 -16.684 -18.939 1.000 0.940 232 GLY A N 1
ATOM 3608 C CA . GLY A 1 232 ? -13.457 -17.876 -18.386 1.000 0.940 232 GLY A CA 1
ATOM 3609 C C . GLY A 1 232 ? -14.199 -19.163 -18.734 1.000 0.940 232 GLY A C 1
ATOM 3610 O O . GLY A 1 232 ? -15.312 -19.166 -19.273 1.000 0.940 232 GLY A O 1
ATOM 3614 N N . LYS A 1 233 ? -13.577 -20.290 -18.386 1.000 0.960 233 LYS A N 1
ATOM 3615 C CA . LYS A 1 233 ? -14.105 -21.633 -18.646 1.000 0.960 233 LYS A CA 1
ATOM 3616 C C . LYS A 1 233 ? -14.670 -22.254 -17.373 1.000 0.960 233 LYS A C 1
ATOM 3617 O O . LYS A 1 233 ? -13.931 -22.495 -16.424 1.000 0.960 233 LYS A O 1
ATOM 3636 N N . LEU A 1 234 ? -15.964 -22.579 -17.375 1.000 0.970 234 LEU A N 1
ATOM 3637 C CA . LEU A 1 234 ? -16.580 -23.418 -16.343 1.000 0.970 234 LEU A CA 1
ATOM 3638 C C . LEU A 1 234 ? -16.392 -24.893 -16.691 1.000 0.970 234 LEU A C 1
ATOM 3639 O O . LEU A 1 234 ? -17.011 -25.398 -17.633 1.000 0.970 234 LEU A O 1
ATOM 3655 N N . LEU A 1 235 ? -15.549 -25.571 -15.920 1.000 0.980 235 LEU A N 1
ATOM 3656 C CA . LEU A 1 235 ? -15.218 -26.974 -16.137 1.000 0.980 235 LEU A CA 1
ATOM 3657 C C . LEU A 1 235 ? -16.437 -27.857 -15.876 1.000 0.980 235 LEU A C 1
ATOM 3658 O O . LEU A 1 235 ? -17.245 -27.590 -14.983 1.000 0.980 235 LEU A O 1
ATOM 3674 N N . GLN A 1 236 ? -1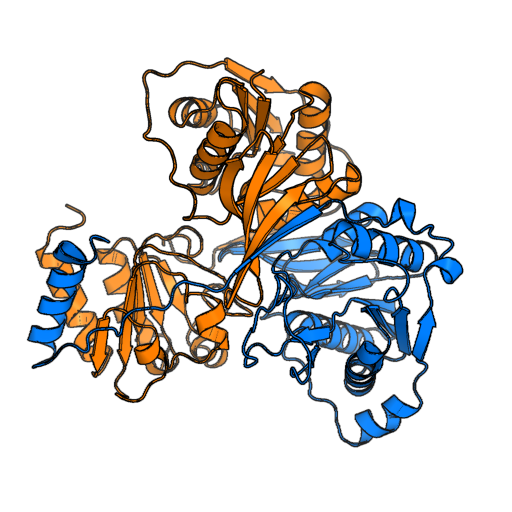6.581 -28.906 -16.677 1.000 0.950 236 GLN A N 1
ATOM 3675 C CA . GLN A 1 236 ? -17.754 -29.778 -16.676 1.000 0.950 236 GLN A CA 1
ATOM 3676 C C . GLN A 1 236 ? -17.396 -31.181 -16.191 1.000 0.950 236 GLN A C 1
ATOM 3677 O O . GLN A 1 236 ? -16.231 -31.563 -16.161 1.000 0.950 236 GLN A O 1
ATOM 3691 N N . GLY A 1 237 ? -18.427 -31.958 -15.870 1.000 0.940 237 GLY A N 1
ATOM 3692 C CA . GLY A 1 237 ? -18.271 -33.342 -15.430 1.000 0.940 237 GLY A CA 1
ATOM 3693 C C . GLY A 1 237 ? -18.175 -33.480 -13.916 1.000 0.940 237 GLY A C 1
ATOM 3694 O O . GLY A 1 237 ? -18.507 -32.557 -13.171 1.000 0.940 237 GLY A O 1
ATOM 3698 N N . GLU A 1 238 ? -17.771 -34.669 -13.475 1.000 0.960 238 GLU A N 1
ATOM 3699 C CA . GLU A 1 238 ? -17.636 -34.987 -12.051 1.000 0.960 238 GLU A CA 1
ATOM 3700 C C . GLU A 1 238 ? -16.414 -34.266 -11.440 1.000 0.960 238 GLU A C 1
ATOM 3701 O O . GLU A 1 238 ? -15.437 -34.012 -12.153 1.000 0.960 238 GLU A O 1
ATOM 3713 N N . PRO A 1 239 ? -16.391 -33.996 -10.119 1.000 0.960 239 PRO A N 1
ATOM 3714 C CA . PRO A 1 239 ? -15.301 -33.268 -9.456 1.000 0.960 239 PRO A CA 1
ATOM 3715 C C . PRO A 1 239 ? -13.886 -33.777 -9.781 1.000 0.960 239 PRO A C 1
ATOM 3716 O O . PRO A 1 239 ? -12.961 -32.985 -9.956 1.000 0.960 239 PRO A O 1
ATOM 3727 N N . ALA A 1 240 ? -13.714 -35.097 -9.918 1.000 0.950 240 ALA A N 1
ATOM 3728 C CA . ALA A 1 240 ? -12.431 -35.709 -10.270 1.000 0.950 240 ALA A CA 1
ATOM 3729 C C . ALA A 1 240 ? -12.001 -35.433 -11.724 1.000 0.950 240 ALA A C 1
ATOM 3730 O O . ALA A 1 240 ? -10.809 -35.310 -12.005 1.000 0.950 240 ALA A O 1
ATOM 3737 N N . GLU A 1 241 ? -12.952 -35.322 -12.654 1.000 0.960 241 GLU A N 1
ATOM 3738 C CA . GLU A 1 241 ? -12.676 -34.965 -14.050 1.000 0.960 241 GLU A CA 1
ATOM 3739 C C . GLU A 1 241 ? -12.338 -33.475 -14.163 1.000 0.960 241 GLU A C 1
ATOM 3740 O O . GLU A 1 241 ? -11.343 -33.125 -14.799 1.000 0.960 241 GLU A O 1
ATOM 3752 N N . GLN A 1 242 ? -13.096 -32.620 -13.466 1.000 0.970 242 GLN A N 1
ATOM 3753 C CA . GLN A 1 242 ? -12.860 -31.174 -13.406 1.000 0.970 242 GLN A CA 1
ATOM 3754 C C . GLN A 1 242 ? -11.480 -30.843 -12.830 1.000 0.970 242 GLN A C 1
ATOM 3755 O O . GLN A 1 242 ? -10.758 -30.020 -13.392 1.000 0.970 242 GLN A O 1
ATOM 3769 N N . ALA A 1 243 ? -11.088 -31.491 -11.728 1.000 0.960 243 ALA A N 1
ATOM 3770 C CA . ALA A 1 243 ? -9.784 -31.274 -11.105 1.000 0.960 243 ALA A CA 1
ATOM 3771 C C . ALA A 1 243 ? -8.634 -31.609 -12.069 1.000 0.960 243 ALA A C 1
ATOM 3772 O O . ALA A 1 243 ? -7.717 -30.810 -12.270 1.000 0.960 243 ALA A O 1
ATOM 3779 N N . LYS A 1 244 ? -8.725 -32.764 -12.733 1.000 0.960 244 LYS A N 1
ATOM 3780 C CA . LYS A 1 244 ? -7.735 -33.209 -13.715 1.000 0.960 244 LYS A CA 1
ATOM 3781 C C . LYS A 1 244 ? -7.666 -32.290 -14.936 1.000 0.960 244 LYS A C 1
ATOM 3782 O O . LYS A 1 244 ? -6.575 -31.981 -15.421 1.000 0.960 244 LYS A O 1
ATOM 3801 N N . GLU A 1 245 ? -8.818 -31.847 -15.436 1.000 0.970 245 GLU A N 1
ATOM 3802 C CA . GLU A 1 245 ? -8.894 -30.885 -16.535 1.000 0.970 245 GLU A CA 1
ATOM 3803 C C . GLU A 1 245 ? -8.258 -29.544 -16.143 1.000 0.970 245 GLU A C 1
ATOM 3804 O O . GLU A 1 245 ? -7.424 -29.038 -16.897 1.000 0.970 245 GLU A O 1
ATOM 3816 N N . LEU A 1 246 ? -8.562 -29.011 -14.951 1.000 0.980 246 LEU A N 1
ATOM 3817 C CA . LEU A 1 246 ? -7.984 -27.760 -14.453 1.000 0.980 246 LEU A CA 1
ATOM 3818 C C . LEU A 1 246 ? -6.457 -27.820 -14.442 1.000 0.980 246 LEU A C 1
ATOM 3819 O O . LEU A 1 246 ? -5.802 -26.951 -15.013 1.000 0.980 246 LEU A O 1
ATOM 3835 N N . VAL A 1 247 ? -5.885 -28.861 -13.838 1.000 0.960 247 VAL A N 1
ATOM 3836 C CA . VAL A 1 247 ? -4.428 -29.040 -13.765 1.000 0.960 247 VAL A CA 1
ATOM 3837 C C . VAL A 1 247 ? -3.807 -29.109 -15.168 1.000 0.960 247 VAL A C 1
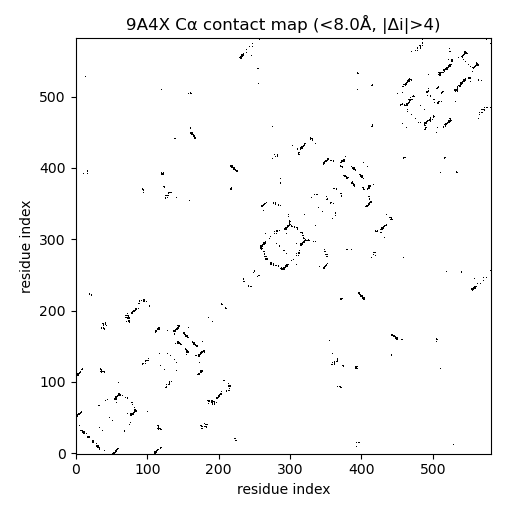ATOM 3838 O O . VAL A 1 247 ? -2.773 -28.488 -15.428 1.000 0.960 247 VAL A O 1
ATOM 3851 N N . SER A 1 248 ? -4.454 -29.808 -16.108 1.000 0.950 248 SER A N 1
ATOM 3852 C CA . SER A 1 248 ? -4.012 -29.858 -17.508 1.000 0.950 248 SER A CA 1
ATOM 3853 C C . SER A 1 248 ? -4.033 -28.475 -18.170 1.000 0.950 248 SER A C 1
ATOM 3854 O O . SER A 1 248 ? -3.071 -28.107 -18.854 1.000 0.950 248 SER A O 1
ATOM 3862 N N . LEU A 1 249 ? -5.099 -27.694 -17.973 1.000 0.970 249 LEU A N 1
ATOM 3863 C CA . LEU A 1 249 ? -5.242 -26.336 -18.514 1.000 0.970 249 LEU A CA 1
ATOM 3864 C C . LEU A 1 249 ? -4.208 -25.374 -17.914 1.000 0.970 249 LEU A C 1
ATOM 3865 O O . LEU A 1 249 ? -3.557 -24.636 -18.656 1.000 0.970 249 LEU A O 1
ATOM 3881 N N . LEU A 1 250 ? -3.973 -25.441 -16.601 1.000 0.970 250 LEU A N 1
ATOM 3882 C CA . LEU A 1 250 ? -2.982 -24.613 -15.907 1.000 0.970 250 LEU A CA 1
ATOM 3883 C C . LEU A 1 250 ? -1.560 -24.830 -16.435 1.000 0.970 250 LEU A C 1
ATOM 3884 O O . LEU A 1 250 ? -0.788 -23.878 -16.526 1.000 0.970 250 LEU A O 1
ATOM 3900 N N . ARG A 1 251 ? -1.225 -26.055 -16.848 1.000 0.950 251 ARG A N 1
ATOM 3901 C CA . ARG A 1 251 ? 0.102 -26.395 -17.379 1.000 0.950 251 ARG A CA 1
ATOM 3902 C C . ARG A 1 251 ? 0.255 -26.111 -18.872 1.000 0.950 251 ARG A C 1
ATOM 3903 O O . ARG A 1 251 ? 1.291 -25.625 -19.317 1.000 0.950 251 ARG A O 1
ATOM 3924 N N . SER A 1 252 ? -0.742 -26.482 -19.669 1.000 0.940 252 SER A N 1
ATOM 3925 C CA . SER A 1 252 ? -0.624 -26.474 -21.134 1.000 0.940 252 SER A CA 1
ATOM 3926 C C . SER A 1 252 ? -1.039 -25.147 -21.759 1.000 0.940 252 SER A C 1
ATOM 3927 O O . SER A 1 252 ? -0.347 -24.636 -22.644 1.000 0.940 252 SER A O 1
ATOM 3935 N N . GLU A 1 253 ? -2.150 -24.594 -21.286 1.000 0.940 253 GLU A N 1
ATOM 3936 C CA . GLU A 1 253 ? -2.736 -23.368 -21.806 1.000 0.940 253 GLU A CA 1
ATOM 3937 C C . GLU A 1 253 ? -2.204 -22.160 -21.036 1.000 0.940 253 GLU A C 1
ATOM 3938 O O . GLU A 1 253 ? -1.572 -21.288 -21.630 1.000 0.940 253 GLU A O 1
ATOM 3950 N N . ALA A 1 254 ? -2.384 -22.150 -19.713 1.000 0.940 254 ALA A N 1
ATOM 3951 C CA . ALA A 1 254 ? -2.065 -21.002 -18.866 1.000 0.940 254 ALA A CA 1
ATOM 3952 C C . ALA A 1 254 ? -0.563 -20.879 -18.532 1.000 0.940 254 ALA A C 1
ATOM 3953 O O . ALA A 1 254 ? -0.047 -19.769 -18.410 1.000 0.940 254 ALA A O 1
ATOM 3960 N N . LYS A 1 255 ? 0.144 -22.017 -18.430 1.000 0.950 255 LYS A N 1
ATOM 3961 C CA . LYS A 1 255 ? 1.590 -22.134 -18.150 1.000 0.950 255 LYS A CA 1
ATOM 3962 C C . LYS A 1 255 ? 2.031 -21.375 -16.896 1.000 0.950 255 LYS A C 1
ATOM 3963 O O . LYS A 1 255 ? 2.979 -20.590 -16.930 1.000 0.950 255 LYS A O 1
ATOM 3982 N N . VAL A 1 256 ? 1.312 -21.600 -15.805 1.000 0.940 256 VAL A N 1
ATOM 3983 C CA . VAL A 1 256 ? 1.594 -20.998 -14.487 1.000 0.940 256 VAL A CA 1
ATOM 3984 C C . VAL A 1 256 ? 2.124 -22.010 -13.469 1.000 0.940 256 VAL A C 1
ATOM 3985 O O . VAL A 1 256 ? 2.331 -21.659 -12.313 1.000 0.940 256 VAL A O 1
ATOM 3998 N N . ILE A 1 257 ? 2.343 -23.253 -13.911 1.000 0.900 257 ILE A N 1
ATOM 3999 C CA . ILE A 1 257 ? 2.885 -24.396 -13.163 1.000 0.900 257 ILE A CA 1
ATOM 4000 C C . ILE A 1 257 ? 3.782 -25.250 -14.066 1.000 0.900 257 ILE A C 1
ATOM 4001 O O . ILE A 1 257 ? 3.542 -25.252 -15.302 1.000 0.900 257 ILE A O 1
ATOM 4018 N N . MET B 2 1 ? 23.739 9.336 -22.454 1.000 0.660 1 MET B N 1
ATOM 4019 C CA . MET B 2 1 ? 24.698 8.999 -21.382 1.000 0.660 1 MET B CA 1
ATOM 4020 C C . MET B 2 1 ? 23.976 8.019 -20.474 1.000 0.660 1 MET B C 1
ATOM 4021 O O . MET B 2 1 ? 22.767 8.175 -20.344 1.000 0.660 1 MET B O 1
ATOM 4037 N N . GLY B 2 2 ? 24.646 6.989 -19.960 1.000 0.870 2 GLY B N 1
ATOM 4038 C CA . GLY B 2 2 ? 24.006 6.052 -19.032 1.000 0.870 2 GLY B CA 1
ATOM 4039 C C . GLY B 2 2 ? 23.611 6.763 -17.739 1.000 0.870 2 GLY B C 1
ATOM 4040 O O . GLY B 2 2 ? 24.332 7.667 -17.316 1.000 0.870 2 GLY B O 1
ATOM 4044 N N . LYS B 2 3 ? 22.468 6.393 -17.160 1.000 0.950 3 LYS B N 1
ATOM 4045 C CA . LYS B 2 3 ? 21.995 6.953 -15.886 1.000 0.950 3 LYS B CA 1
ATOM 4046 C C . LYS B 2 3 ? 22.525 6.124 -14.718 1.000 0.950 3 LYS B C 1
ATOM 4047 O O . LYS B 2 3 ? 22.699 4.913 -14.859 1.000 0.950 3 LYS B O 1
ATOM 4066 N N . LYS B 2 4 ? 22.776 6.751 -13.577 1.000 0.980 4 LYS B N 1
ATOM 4067 C CA . LYS B 2 4 ? 23.103 6.074 -12.323 1.000 0.980 4 LYS B CA 1
ATOM 4068 C C . LYS B 2 4 ? 21.821 5.817 -11.540 1.000 0.980 4 LYS B C 1
ATOM 4069 O O . LYS B 2 4 ? 21.048 6.740 -11.292 1.000 0.980 4 LYS B O 1
ATOM 4088 N N . VAL B 2 5 ? 21.611 4.577 -11.124 1.000 0.990 5 VAL B N 1
ATOM 4089 C CA . VAL B 2 5 ? 20.413 4.166 -10.389 1.000 0.990 5 VAL B CA 1
ATOM 4090 C C . VAL B 2 5 ? 20.806 3.490 -9.090 1.000 0.990 5 VAL B C 1
ATOM 4091 O O . VAL B 2 5 ? 21.660 2.610 -9.091 1.000 0.990 5 VAL B O 1
ATOM 4104 N N . ILE B 2 6 ? 20.159 3.877 -7.996 1.000 0.990 6 ILE B N 1
ATOM 4105 C CA . ILE B 2 6 ? 20.270 3.205 -6.704 1.000 0.990 6 ILE B CA 1
ATOM 4106 C C . ILE B 2 6 ? 19.054 2.307 -6.491 1.000 0.990 6 ILE B C 1
ATOM 4107 O O . ILE B 2 6 ? 17.922 2.702 -6.759 1.000 0.990 6 ILE B O 1
ATOM 4123 N N . VAL B 2 7 ? 19.294 1.102 -5.988 1.000 0.990 7 VAL B N 1
ATOM 4124 C CA . VAL B 2 7 ? 18.270 0.137 -5.590 1.000 0.990 7 VAL B CA 1
ATOM 4125 C C . VAL B 2 7 ? 18.515 -0.246 -4.139 1.000 0.990 7 VAL B C 1
ATOM 4126 O O . VAL B 2 7 ? 19.596 -0.737 -3.807 1.000 0.990 7 VAL B O 1
ATOM 4139 N N . LEU B 2 8 ? 17.526 -0.045 -3.270 1.000 0.990 8 LEU B N 1
ATOM 4140 C CA . LEU B 2 8 ? 17.591 -0.590 -1.916 1.000 0.990 8 LEU B CA 1
ATOM 4141 C C . LEU B 2 8 ? 17.272 -2.088 -1.965 1.000 0.990 8 LEU B C 1
ATOM 4142 O O . LEU B 2 8 ? 16.180 -2.473 -2.378 1.000 0.990 8 LEU B O 1
ATOM 4158 N N . GLY B 2 9 ? 18.222 -2.919 -1.543 1.000 0.990 9 GLY B N 1
ATOM 4159 C CA . GLY B 2 9 ? 17.988 -4.342 -1.343 1.000 0.990 9 GLY B CA 1
ATOM 4160 C C . GLY B 2 9 ? 17.292 -4.589 -0.013 1.000 0.990 9 GLY B C 1
ATOM 4161 O O . GLY B 2 9 ? 17.760 -4.144 1.035 1.000 0.990 9 GLY B O 1
ATOM 4165 N N . GLU B 2 10 ? 16.180 -5.312 -0.059 1.000 0.970 10 GLU B N 1
ATOM 4166 C CA . GLU B 2 10 ? 15.436 -5.707 1.130 1.000 0.970 10 GLU B CA 1
ATOM 4167 C C . GLU B 2 10 ? 15.844 -7.102 1.583 1.000 0.970 10 GLU B C 1
ATOM 4168 O O . GLU B 2 10 ? 15.919 -8.041 0.786 1.000 0.970 10 GLU B O 1
ATOM 4180 N N . ILE B 2 11 ? 16.076 -7.230 2.887 1.000 0.950 11 ILE B N 1
ATOM 4181 C CA . ILE B 2 11 ? 16.517 -8.465 3.528 1.000 0.950 11 ILE B CA 1
ATOM 4182 C C . ILE B 2 11 ? 15.435 -8.909 4.509 1.000 0.950 11 ILE B C 1
ATOM 4183 O O . ILE B 2 11 ? 14.993 -8.120 5.347 1.000 0.950 11 ILE B O 1
ATOM 4199 N N . ARG B 2 12 ? 15.046 -10.181 4.441 1.000 0.870 12 ARG B N 1
ATOM 4200 C CA . ARG B 2 12 ? 14.143 -10.831 5.396 1.000 0.870 12 ARG B CA 1
ATOM 4201 C C . ARG B 2 12 ? 14.754 -12.168 5.799 1.000 0.870 12 ARG B C 1
ATOM 4202 O O . ARG B 2 12 ? 15.218 -12.915 4.951 1.000 0.870 12 ARG B O 1
ATOM 4223 N N . ASP B 2 13 ? 14.823 -12.435 7.103 1.000 0.840 13 ASP B N 1
ATOM 4224 C CA . ASP B 2 13 ? 15.407 -13.671 7.653 1.000 0.840 13 ASP B CA 1
ATOM 4225 C C . ASP B 2 13 ? 16.836 -13.997 7.153 1.000 0.840 13 ASP B C 1
ATOM 4226 O O . ASP B 2 13 ? 17.258 -15.149 7.110 1.000 0.840 13 ASP B O 1
ATOM 4235 N N . GLY B 2 14 ? 17.619 -12.959 6.830 1.000 0.880 14 GLY B N 1
ATOM 4236 C CA . GLY B 2 14 ? 19.000 -13.080 6.347 1.000 0.880 14 GLY B CA 1
ATOM 4237 C C . GLY B 2 14 ? 19.135 -13.314 4.841 1.000 0.880 14 GLY B C 1
ATOM 4238 O O . GLY B 2 14 ? 20.258 -13.353 4.342 1.000 0.880 14 GLY B O 1
ATOM 4242 N N . GLU B 2 15 ? 18.022 -13.414 4.118 1.000 0.920 15 GLU B N 1
ATOM 4243 C CA . GLU B 2 15 ? 17.982 -13.613 2.672 1.000 0.920 15 GLU B CA 1
ATOM 4244 C C . GLU B 2 15 ? 17.401 -12.391 1.960 1.000 0.920 15 GLU B C 1
ATOM 4245 O O . GLU B 2 15 ? 16.658 -11.591 2.534 1.000 0.920 15 GLU B O 1
ATOM 4257 N N . LEU B 2 16 ? 17.762 -12.228 0.691 1.000 0.960 16 LEU B N 1
ATOM 4258 C CA . LEU B 2 16 ? 17.244 -11.150 -0.140 1.000 0.960 16 LEU B CA 1
ATOM 4259 C C . LEU B 2 16 ? 15.837 -11.479 -0.618 1.000 0.960 16 LEU B C 1
ATOM 4260 O O . LEU B 2 16 ? 15.584 -12.560 -1.148 1.000 0.960 16 LEU B O 1
ATOM 4276 N N . ARG B 2 17 ? 14.941 -10.504 -0.497 1.000 0.950 17 ARG B N 1
ATOM 4277 C CA . ARG B 2 17 ? 13.588 -10.598 -1.047 1.000 0.950 17 ARG B CA 1
ATOM 4278 C C . ARG B 2 17 ? 13.609 -10.561 -2.571 1.000 0.950 17 ARG B C 1
ATOM 4279 O O . ARG B 2 17 ? 14.429 -9.848 -3.156 1.000 0.950 17 ARG B O 1
ATOM 4300 N N . ASN B 2 18 ? 12.671 -11.252 -3.216 1.000 0.950 18 ASN B N 1
ATOM 4301 C CA . ASN B 2 18 ? 12.598 -11.336 -4.679 1.000 0.950 18 ASN B CA 1
ATOM 4302 C C . ASN B 2 18 ? 12.410 -9.961 -5.329 1.000 0.950 18 ASN B C 1
ATOM 4303 O O . ASN B 2 18 ? 13.048 -9.675 -6.346 1.000 0.950 18 ASN B O 1
ATOM 4314 N N . VAL B 2 19 ? 11.629 -9.079 -4.700 1.000 0.970 19 VAL B N 1
ATOM 4315 C CA . VAL B 2 19 ? 11.414 -7.697 -5.148 1.000 0.970 19 VAL B CA 1
ATOM 4316 C C . VAL B 2 19 ? 12.724 -6.913 -5.289 1.000 0.970 19 VAL B C 1
ATOM 4317 O O . VAL B 2 19 ? 12.806 -6.015 -6.122 1.000 0.970 19 VAL B O 1
ATOM 4330 N N . THR B 2 20 ? 13.789 -7.277 -4.560 1.000 0.980 20 THR B N 1
ATOM 4331 C CA . THR B 2 20 ? 15.128 -6.689 -4.747 1.000 0.980 20 THR B CA 1
ATOM 4332 C C . THR B 2 20 ? 15.638 -6.926 -6.167 1.000 0.980 20 THR B C 1
ATOM 4333 O O . THR B 2 20 ? 16.165 -6.017 -6.806 1.000 0.980 20 THR B O 1
ATOM 4344 N N . PHE B 2 21 ? 15.472 -8.138 -6.694 1.000 0.990 21 PHE B N 1
ATOM 4345 C CA . PHE B 2 21 ? 15.942 -8.499 -8.031 1.000 0.990 21 PHE B CA 1
ATOM 4346 C C . PHE B 2 21 ? 15.060 -7.891 -9.126 1.000 0.990 21 PHE B C 1
ATOM 4347 O O . PHE B 2 21 ? 15.571 -7.467 -10.165 1.000 0.990 21 PHE B O 1
ATOM 4364 N N . GLU B 2 22 ? 13.754 -7.776 -8.874 1.000 0.980 22 GLU B N 1
ATOM 4365 C CA . GLU B 2 22 ? 12.835 -7.012 -9.726 1.000 0.980 22 GLU B CA 1
ATOM 4366 C C . GLU B 2 22 ? 13.234 -5.528 -9.771 1.000 0.980 22 GLU B C 1
ATOM 4367 O O . GLU B 2 22 ? 13.266 -4.920 -10.841 1.000 0.980 22 GLU B O 1
ATOM 4379 N N . ALA B 2 23 ? 13.632 -4.954 -8.631 1.000 0.990 23 ALA B N 1
ATOM 4380 C CA . ALA B 2 23 ? 14.063 -3.562 -8.528 1.000 0.990 23 ALA B CA 1
ATOM 4381 C C . ALA B 2 23 ? 15.409 -3.320 -9.227 1.000 0.990 23 ALA B C 1
ATOM 4382 O O . ALA B 2 23 ? 15.589 -2.279 -9.860 1.000 0.990 23 ALA B O 1
ATOM 4389 N N . ILE B 2 24 ? 16.328 -4.291 -9.209 1.000 0.990 24 ILE B N 1
ATOM 4390 C CA . ILE B 2 24 ? 17.558 -4.257 -10.020 1.000 0.990 24 ILE B CA 1
ATOM 4391 C C . ILE B 2 24 ? 17.226 -4.294 -11.516 1.000 0.990 24 ILE B C 1
ATOM 4392 O O . ILE B 2 24 ? 17.811 -3.527 -12.285 1.000 0.990 24 ILE B O 1
ATOM 4408 N N . ALA B 2 25 ? 16.272 -5.127 -11.945 1.000 0.990 25 ALA B N 1
ATOM 4409 C CA . ALA B 2 25 ? 15.826 -5.173 -13.340 1.000 0.990 25 ALA B CA 1
ATOM 4410 C C . ALA B 2 25 ? 15.138 -3.865 -13.780 1.000 0.990 25 ALA B C 1
ATOM 4411 O O . ALA B 2 25 ? 15.420 -3.347 -14.868 1.000 0.990 25 ALA B O 1
ATOM 4418 N N . ALA B 2 26 ? 14.309 -3.274 -12.914 1.000 0.990 26 ALA B N 1
ATOM 4419 C CA . ALA B 2 26 ? 13.743 -1.941 -13.113 1.000 0.990 26 ALA B CA 1
ATOM 4420 C C . ALA B 2 26 ? 14.858 -0.891 -13.245 1.000 0.990 26 ALA B C 1
ATOM 4421 O O . ALA B 2 26 ? 14.892 -0.123 -14.208 1.000 0.990 26 ALA B O 1
ATOM 4428 N N . GLY B 2 27 ? 15.834 -0.918 -12.336 1.000 0.990 27 GLY B N 1
ATOM 4429 C CA . GLY B 2 27 ? 16.989 -0.031 -12.371 1.000 0.990 27 GLY B CA 1
ATOM 4430 C C . GLY B 2 27 ? 17.826 -0.185 -13.639 1.000 0.990 27 GLY B C 1
ATOM 4431 O O . GLY B 2 27 ? 18.265 0.818 -14.193 1.000 0.990 27 GLY B O 1
ATOM 4435 N N . ARG B 2 28 ? 17.974 -1.405 -14.169 1.000 0.980 28 ARG B N 1
ATOM 4436 C CA . ARG B 2 28 ? 18.662 -1.667 -15.442 1.000 0.980 28 ARG B CA 1
ATOM 4437 C C . ARG B 2 28 ? 17.918 -1.089 -16.643 1.000 0.980 28 ARG B C 1
ATOM 4438 O O . ARG B 2 28 ? 18.541 -0.549 -17.555 1.000 0.980 28 ARG B O 1
ATOM 4459 N N . THR B 2 29 ? 16.589 -1.166 -16.624 1.000 0.970 29 THR B N 1
ATOM 4460 C CA . THR B 2 29 ? 15.740 -0.546 -17.651 1.000 0.970 29 THR B CA 1
ATOM 4461 C C . THR B 2 29 ? 15.925 0.971 -17.670 1.000 0.970 29 THR B C 1
ATOM 4462 O O . THR B 2 29 ? 16.001 1.573 -18.739 1.000 0.970 29 THR B O 1
ATOM 4473 N N . ILE B 2 30 ? 16.062 1.587 -16.494 1.000 0.980 30 ILE B N 1
ATOM 4474 C CA . ILE B 2 30 ? 16.263 3.032 -16.332 1.000 0.980 30 ILE B CA 1
ATOM 4475 C C . ILE B 2 30 ? 17.694 3.458 -16.688 1.000 0.980 30 ILE B C 1
ATOM 4476 O O . ILE B 2 30 ? 17.883 4.475 -17.362 1.000 0.980 30 ILE B O 1
ATOM 4492 N N . SER B 2 31 ? 18.697 2.704 -16.229 1.000 0.970 31 SER B N 1
ATOM 4493 C CA . SER B 2 31 ? 20.115 3.043 -16.382 1.000 0.970 31 SER B CA 1
ATOM 4494 C C . SER B 2 31 ? 20.610 2.885 -17.817 1.000 0.970 31 SER B C 1
ATOM 4495 O O . SER B 2 31 ? 21.465 3.662 -18.262 1.000 0.970 31 SER B O 1
ATOM 4503 N N . GLY B 2 32 ? 20.070 1.905 -18.550 1.000 0.940 32 GLY B N 1
ATOM 4504 C CA . GLY B 2 32 ? 20.586 1.480 -19.846 1.000 0.940 32 GLY B CA 1
ATOM 4505 C C . GLY B 2 32 ? 22.022 0.974 -19.704 1.000 0.940 32 GLY B C 1
ATOM 4506 O O . GLY B 2 32 ? 22.296 0.053 -18.936 1.000 0.940 32 GLY B O 1
ATOM 4510 N N . ASP B 2 33 ? 22.948 1.634 -20.397 1.000 0.930 33 ASP B N 1
ATOM 4511 C CA . ASP B 2 33 ? 24.393 1.370 -20.293 1.000 0.930 33 ASP B CA 1
ATOM 4512 C C . ASP B 2 33 ? 25.049 2.063 -19.082 1.000 0.930 33 ASP B C 1
ATOM 4513 O O . ASP B 2 33 ? 26.274 2.150 -18.986 1.000 0.930 33 ASP B O 1
ATOM 4522 N N . GLY B 2 34 ? 24.238 2.656 -18.206 1.000 0.960 34 GLY B N 1
ATOM 4523 C CA . GLY B 2 34 ? 24.687 3.281 -16.973 1.000 0.960 34 GLY B CA 1
ATOM 4524 C C . GLY B 2 34 ? 24.953 2.281 -15.854 1.000 0.960 34 GLY B C 1
ATOM 4525 O O . GLY B 2 34 ? 25.138 1.084 -16.075 1.000 0.960 34 GLY B O 1
ATOM 4529 N N . GLU B 2 35 ? 24.966 2.800 -14.634 1.000 0.980 35 GLU B N 1
ATOM 4530 C CA . GLU B 2 35 ? 25.358 2.055 -13.442 1.000 0.980 35 GLU B CA 1
ATOM 4531 C C . GLU B 2 35 ? 24.140 1.760 -12.569 1.000 0.980 35 GLU B C 1
ATOM 4532 O O . GLU B 2 35 ? 23.321 2.645 -12.314 1.000 0.980 35 GLU B O 1
ATOM 4544 N N . VAL B 2 36 ? 24.038 0.521 -12.092 1.000 0.990 36 VAL B N 1
ATOM 4545 C CA . VAL B 2 36 ? 23.078 0.132 -11.054 1.000 0.990 36 VAL B CA 1
ATOM 4546 C C . VAL B 2 36 ? 23.835 -0.170 -9.764 1.000 0.990 36 VAL B C 1
ATOM 4547 O O . VAL B 2 36 ? 24.659 -1.085 -9.714 1.000 0.990 36 VAL B O 1
ATOM 4560 N N . ILE B 2 37 ? 23.527 0.590 -8.718 1.000 0.990 37 ILE B N 1
ATOM 4561 C CA . ILE B 2 37 ? 24.109 0.483 -7.383 1.000 0.990 37 ILE B CA 1
ATOM 4562 C C . ILE B 2 37 ? 23.074 -0.149 -6.458 1.000 0.990 37 ILE B C 1
ATOM 4563 O O . ILE B 2 37 ? 22.045 0.452 -6.157 1.000 0.990 37 ILE B O 1
ATOM 4579 N N . GLY B 2 38 ? 23.349 -1.357 -5.985 1.000 0.990 38 GLY B N 1
ATOM 4580 C CA . GLY B 2 38 ? 22.568 -1.953 -4.911 1.000 0.990 38 GLY B CA 1
ATOM 4581 C C . GLY B 2 38 ? 23.043 -1.457 -3.544 1.000 0.990 38 GLY B C 1
ATOM 4582 O O . GLY B 2 38 ? 24.239 -1.264 -3.331 1.000 0.990 38 GLY B O 1
ATOM 4586 N N . VAL B 2 39 ? 22.128 -1.256 -2.604 1.000 0.990 39 VAL B N 1
ATOM 4587 C CA . VAL B 2 39 ? 22.447 -0.851 -1.228 1.000 0.990 39 VAL B CA 1
ATOM 4588 C C . VAL B 2 39 ? 21.891 -1.891 -0.273 1.000 0.990 39 VAL B C 1
ATOM 4589 O O . VAL B 2 39 ? 20.715 -2.233 -0.363 1.000 0.990 39 VAL B O 1
ATOM 4602 N N . LEU B 2 40 ? 22.722 -2.378 0.645 1.000 0.990 40 LEU B N 1
ATOM 4603 C CA . LEU B 2 40 ? 22.310 -3.281 1.715 1.000 0.990 40 LEU B CA 1
ATOM 4604 C C . LEU B 2 40 ? 22.535 -2.623 3.070 1.000 0.990 40 LEU B C 1
ATOM 4605 O O . LEU B 2 40 ? 23.611 -2.090 3.333 1.000 0.990 40 LEU B O 1
ATOM 4621 N N . ILE B 2 41 ? 21.519 -2.688 3.926 1.000 0.980 41 ILE B N 1
ATOM 4622 C CA . ILE B 2 41 ? 21.498 -2.062 5.249 1.000 0.980 41 ILE B CA 1
ATOM 4623 C C . ILE B 2 41 ? 21.163 -3.149 6.272 1.000 0.980 41 ILE B C 1
ATOM 4624 O O . ILE B 2 41 ? 20.185 -3.872 6.095 1.000 0.980 41 ILE B O 1
ATOM 4640 N N . GLY B 2 42 ? 21.963 -3.297 7.328 1.000 0.960 42 GLY B N 1
ATOM 4641 C CA . GLY B 2 42 ? 21.691 -4.284 8.378 1.000 0.960 42 GLY B CA 1
ATOM 4642 C C . GLY B 2 42 ? 22.827 -4.441 9.385 1.000 0.960 42 GLY B C 1
ATOM 4643 O O . GLY B 2 42 ? 23.669 -3.567 9.512 1.000 0.960 42 GLY B O 1
ATOM 4647 N N . GLU B 2 43 ? 22.865 -5.555 10.119 1.000 0.930 43 GLU B N 1
ATOM 4648 C CA . GLU B 2 43 ? 23.964 -5.846 11.062 1.000 0.930 43 GLU B CA 1
ATOM 4649 C C . GLU B 2 43 ? 25.129 -6.605 10.398 1.000 0.930 43 GLU B C 1
ATOM 4650 O O . GLU B 2 43 ? 26.282 -6.329 10.702 1.000 0.930 43 GLU B O 1
ATOM 4662 N N . ASN B 2 44 ? 24.835 -7.564 9.510 1.000 0.920 44 ASN B N 1
ATOM 4663 C CA . ASN B 2 44 ? 25.823 -8.415 8.828 1.000 0.920 44 ASN B CA 1
ATOM 4664 C C . ASN B 2 44 ? 25.330 -8.782 7.415 1.000 0.920 44 ASN B C 1
ATOM 4665 O O . ASN B 2 44 ? 24.872 -9.899 7.169 1.000 0.920 44 ASN B O 1
ATOM 4676 N N . VAL B 2 45 ? 25.389 -7.834 6.486 1.000 0.960 45 VAL B N 1
ATOM 4677 C CA . VAL B 2 45 ? 24.799 -7.925 5.139 1.000 0.960 45 VAL B CA 1
ATOM 4678 C C . VAL B 2 45 ? 25.833 -8.118 4.033 1.000 0.960 45 VAL B C 1
ATOM 4679 O O . VAL B 2 45 ? 25.482 -8.484 2.911 1.000 0.960 45 VAL B O 1
ATOM 4692 N N . GLN B 2 46 ? 27.122 -7.937 4.320 1.000 0.940 46 GLN B N 1
ATOM 4693 C CA . GLN B 2 46 ? 28.170 -8.067 3.307 1.000 0.940 46 GLN B CA 1
ATOM 4694 C C . GLN B 2 46 ? 28.240 -9.478 2.695 1.000 0.940 46 GLN B C 1
ATOM 4695 O O . GLN B 2 46 ? 28.614 -9.639 1.534 1.000 0.940 46 GLN B O 1
ATOM 4709 N N . SER B 2 47 ? 27.820 -10.499 3.448 1.000 0.940 47 SER B N 1
ATOM 4710 C CA . SER B 2 47 ? 27.823 -11.905 3.019 1.000 0.940 47 SER B CA 1
ATOM 4711 C C . SER B 2 47 ? 26.884 -12.213 1.845 1.000 0.940 47 SER B C 1
ATOM 4712 O O . SER B 2 47 ? 27.152 -13.140 1.082 1.000 0.940 47 SER B O 1
ATOM 4720 N N . ILE B 2 48 ? 25.832 -11.414 1.663 1.000 0.960 48 ILE B N 1
ATOM 4721 C CA . ILE B 2 48 ? 24.822 -11.579 0.606 1.000 0.960 48 ILE B CA 1
ATOM 4722 C C . ILE B 2 48 ? 24.966 -10.534 -0.512 1.000 0.960 48 ILE B C 1
ATOM 4723 O O . ILE B 2 48 ? 24.320 -10.640 -1.551 1.000 0.960 48 ILE B O 1
ATOM 4739 N N . ALA B 2 49 ? 25.878 -9.564 -0.368 1.000 0.980 49 ALA B N 1
ATOM 4740 C CA . ALA B 2 49 ? 26.106 -8.491 -1.341 1.000 0.980 49 ALA B CA 1
ATOM 4741 C C . ALA B 2 49 ? 26.437 -8.995 -2.754 1.000 0.980 49 ALA B C 1
ATOM 4742 O O . ALA B 2 49 ? 25.995 -8.421 -3.745 1.000 0.980 49 ALA B O 1
ATOM 4749 N N . GLN B 2 50 ? 27.163 -10.106 -2.870 1.000 0.980 50 GLN B N 1
ATOM 4750 C CA . GLN B 2 50 ? 27.518 -10.682 -4.168 1.000 0.980 50 GLN B CA 1
ATOM 4751 C C . GLN B 2 50 ? 26.286 -11.110 -4.986 1.000 0.980 50 GLN B C 1
ATOM 4752 O O . GLN B 2 50 ? 26.328 -11.125 -6.216 1.000 0.980 50 GLN B O 1
ATOM 4766 N N . GLU B 2 51 ? 25.178 -11.445 -4.330 1.000 0.980 51 GLU B N 1
ATOM 4767 C CA . GLU B 2 51 ? 23.966 -11.859 -5.027 1.000 0.980 51 GLU B CA 1
ATOM 4768 C C . GLU B 2 51 ? 23.340 -10.715 -5.835 1.000 0.980 51 GLU B C 1
ATOM 4769 O O . GLU B 2 51 ? 22.904 -10.947 -6.961 1.000 0.980 51 GLU B O 1
ATOM 4781 N N . LEU B 2 52 ? 23.420 -9.469 -5.354 1.000 0.990 52 LEU B N 1
ATOM 4782 C CA . LEU B 2 52 ? 23.000 -8.285 -6.117 1.000 0.990 52 LEU B CA 1
ATOM 4783 C C . LEU B 2 52 ? 23.792 -8.162 -7.428 1.000 0.990 52 LEU B C 1
ATOM 4784 O O . LEU B 2 52 ? 23.201 -7.906 -8.476 1.000 0.990 52 LEU B O 1
ATOM 4800 N N . ILE B 2 53 ? 25.112 -8.392 -7.397 1.000 0.980 53 ILE B N 1
ATOM 4801 C CA . ILE B 2 53 ? 25.962 -8.379 -8.602 1.000 0.980 53 ILE B CA 1
ATOM 4802 C C . ILE B 2 53 ? 25.511 -9.453 -9.601 1.000 0.980 53 ILE B C 1
ATOM 4803 O O . ILE B 2 53 ? 25.409 -9.179 -10.802 1.000 0.980 53 ILE B O 1
ATOM 4819 N N . HIS B 2 54 ? 25.196 -10.657 -9.112 1.000 0.980 54 HIS B N 1
ATOM 4820 C CA . HIS B 2 54 ? 24.726 -11.767 -9.947 1.000 0.980 54 HIS B CA 1
ATOM 4821 C C . HIS B 2 54 ? 23.355 -11.510 -10.593 1.000 0.980 54 HIS B C 1
ATOM 4822 O O . HIS B 2 54 ? 23.099 -12.035 -11.673 1.000 0.980 54 HIS B O 1
ATOM 4836 N N . TYR B 2 55 ? 22.491 -10.705 -9.967 1.000 0.980 55 TYR B N 1
ATOM 4837 C CA . TYR B 2 55 ? 21.186 -10.308 -10.518 1.000 0.980 55 TYR B CA 1
ATOM 4838 C C . TYR B 2 55 ? 21.208 -8.992 -11.303 1.000 0.980 55 TYR B C 1
ATOM 4839 O O . TYR B 2 55 ? 20.175 -8.565 -11.818 1.000 0.980 55 TYR B O 1
ATOM 4857 N N . GLY B 2 56 ? 22.378 -8.367 -11.453 1.000 0.980 56 GLY B N 1
ATOM 4858 C CA . GLY B 2 56 ? 22.562 -7.260 -12.383 1.000 0.980 56 GLY B CA 1
ATOM 4859 C C . GLY B 2 56 ? 22.970 -5.932 -11.767 1.000 0.980 56 GLY B C 1
ATOM 4860 O O . GLY B 2 56 ? 23.050 -4.976 -12.524 1.000 0.980 56 GLY B O 1
ATOM 4864 N N . ALA B 2 57 ? 23.264 -5.824 -10.471 1.000 0.990 57 ALA B N 1
ATOM 4865 C CA . ALA B 2 57 ? 23.971 -4.648 -9.957 1.000 0.990 57 ALA B CA 1
ATOM 4866 C C . ALA B 2 57 ? 25.417 -4.598 -10.509 1.000 0.990 57 ALA B C 1
ATOM 4867 O O . ALA B 2 57 ? 26.005 -5.632 -10.847 1.000 0.990 57 ALA B O 1
ATOM 4874 N N . ASP B 2 58 ? 25.988 -3.400 -10.632 1.000 0.980 58 ASP B N 1
ATOM 4875 C CA . ASP B 2 58 ? 27.395 -3.176 -11.018 1.000 0.980 58 ASP B CA 1
ATOM 4876 C C . ASP B 2 58 ? 28.268 -2.872 -9.791 1.000 0.980 58 ASP B C 1
ATOM 4877 O O . ASP B 2 58 ? 29.450 -3.224 -9.742 1.000 0.980 58 ASP B O 1
ATOM 4886 N N . LYS B 2 59 ? 27.648 -2.260 -8.779 1.000 0.980 59 LYS B N 1
ATOM 4887 C CA . LYS B 2 59 ? 28.240 -1.908 -7.492 1.000 0.980 59 LYS B CA 1
ATOM 4888 C C . LYS B 2 59 ? 27.265 -2.246 -6.368 1.000 0.980 59 LYS B C 1
ATOM 4889 O O . LYS B 2 59 ? 26.051 -2.127 -6.538 1.000 0.980 59 LYS B O 1
ATOM 4908 N N . VAL B 2 60 ? 27.796 -2.637 -5.214 1.000 0.990 60 VAL B N 1
ATOM 4909 C CA . VAL B 2 60 ? 27.032 -2.807 -3.977 1.000 0.990 60 VAL B CA 1
ATOM 4910 C C . VAL B 2 60 ? 27.678 -2.013 -2.853 1.000 0.990 60 VAL B C 1
ATOM 4911 O O . VAL B 2 60 ? 28.870 -2.160 -2.587 1.000 0.990 60 VAL B O 1
ATOM 4924 N N . LEU B 2 61 ? 26.881 -1.183 -2.191 1.000 0.990 61 LEU B N 1
ATOM 4925 C CA . LEU B 2 61 ? 27.249 -0.488 -0.964 1.000 0.990 61 LEU B CA 1
ATOM 4926 C C . LEU B 2 61 ? 26.634 -1.212 0.234 1.000 0.990 61 LEU B C 1
ATOM 4927 O O . LEU B 2 61 ? 25.441 -1.514 0.222 1.000 0.990 61 LEU B O 1
ATOM 4943 N N . THR B 2 62 ? 27.421 -1.480 1.271 1.000 0.980 62 THR B N 1
ATOM 4944 C CA . THR B 2 62 ? 26.949 -2.149 2.494 1.000 0.980 62 THR B CA 1
ATOM 4945 C C . THR B 2 62 ? 27.085 -1.227 3.699 1.000 0.980 62 THR B C 1
ATOM 4946 O O . THR B 2 62 ? 28.189 -0.787 4.010 1.000 0.980 62 THR B O 1
ATOM 4957 N N . ALA B 2 63 ? 25.980 -0.958 4.387 1.000 0.980 63 ALA B N 1
ATOM 4958 C CA . ALA B 2 63 ? 25.923 -0.215 5.640 1.000 0.980 63 ALA B CA 1
ATOM 4959 C C . ALA B 2 63 ? 25.636 -1.175 6.797 1.000 0.980 63 ALA B C 1
ATOM 4960 O O . ALA B 2 63 ? 24.538 -1.731 6.889 1.000 0.980 63 ALA B O 1
ATOM 4967 N N . GLU B 2 64 ? 26.621 -1.357 7.675 1.000 0.970 64 GLU B N 1
ATOM 4968 C CA . GLU B 2 64 ? 26.549 -2.313 8.780 1.000 0.970 64 GLU B CA 1
ATOM 4969 C C . GLU B 2 64 ? 26.643 -1.619 10.147 1.000 0.970 64 GLU B C 1
ATOM 4970 O O . GLU B 2 64 ? 27.621 -0.933 10.433 1.000 0.970 64 GLU B O 1
ATOM 4982 N N . ASP B 2 65 ? 25.636 -1.804 11.008 1.000 0.950 65 ASP B N 1
ATOM 4983 C CA . ASP B 2 65 ? 25.639 -1.361 12.413 1.000 0.950 65 ASP B CA 1
ATOM 4984 C C . ASP B 2 65 ? 24.672 -2.242 13.239 1.000 0.950 65 ASP B C 1
ATOM 4985 O O . ASP B 2 65 ? 23.592 -2.588 12.752 1.000 0.950 65 ASP B O 1
ATOM 4994 N N . PRO B 2 66 ? 24.976 -2.590 14.504 1.000 0.930 66 PRO B N 1
ATOM 4995 C CA . PRO B 2 66 ? 24.058 -3.341 15.368 1.000 0.930 66 PRO B CA 1
ATOM 4996 C C . PRO B 2 66 ? 22.665 -2.713 15.530 1.000 0.930 66 PRO B C 1
ATOM 4997 O O . PRO B 2 66 ? 21.678 -3.427 15.711 1.000 0.930 66 PRO B O 1
ATOM 5008 N N . LYS B 2 67 ? 22.552 -1.384 15.447 1.000 0.920 67 LYS B N 1
ATOM 5009 C CA . LYS B 2 67 ? 21.270 -0.664 15.485 1.000 0.920 67 LYS B CA 1
ATOM 5010 C C . LYS B 2 67 ? 20.450 -0.838 14.205 1.000 0.920 67 LYS B C 1
ATOM 5011 O O . LYS B 2 67 ? 19.255 -0.565 14.231 1.000 0.920 67 LYS B O 1
ATOM 5030 N N . LEU B 2 68 ? 21.070 -1.285 13.110 1.000 0.940 68 LEU B N 1
ATOM 5031 C CA . LEU B 2 68 ? 20.411 -1.578 11.832 1.000 0.940 68 LEU B CA 1
ATOM 5032 C C . LEU B 2 68 ? 19.959 -3.036 11.723 1.000 0.940 68 LEU B C 1
ATOM 5033 O O . LEU B 2 68 ? 19.357 -3.404 10.717 1.000 0.940 68 LEU B O 1
ATOM 5049 N N . LYS B 2 69 ? 20.213 -3.861 12.751 1.000 0.910 69 LYS B N 1
ATOM 5050 C CA . LYS B 2 69 ? 19.768 -5.259 12.803 1.000 0.910 69 LYS B CA 1
ATOM 5051 C C . LYS B 2 69 ? 18.279 -5.411 12.499 1.000 0.910 69 LYS B C 1
ATOM 5052 O O . LYS B 2 69 ? 17.892 -6.319 11.771 1.000 0.910 69 LYS B O 1
ATOM 5071 N N . THR B 2 70 ? 17.470 -4.533 13.081 1.000 0.900 70 THR B N 1
ATOM 5072 C CA . THR B 2 70 ? 16.037 -4.446 12.814 1.000 0.900 70 THR B CA 1
ATOM 5073 C C . THR B 2 70 ? 15.774 -3.141 12.073 1.000 0.900 70 THR B C 1
ATOM 5074 O O . THR B 2 70 ? 16.382 -2.114 12.384 1.000 0.900 70 THR B O 1
ATOM 5085 N N . TYR B 2 71 ? 14.878 -3.174 11.088 1.000 0.920 71 TYR B N 1
ATOM 5086 C CA . TYR B 2 71 ? 14.501 -1.991 10.324 1.000 0.920 71 TYR B CA 1
ATOM 5087 C C . TYR B 2 71 ? 13.985 -0.866 11.234 1.000 0.920 71 TYR B C 1
ATOM 5088 O O . TYR B 2 71 ? 13.178 -1.088 12.128 1.000 0.920 71 TYR B O 1
ATOM 5106 N N . THR B 2 72 ? 14.419 0.366 10.981 1.000 0.910 72 THR B N 1
ATOM 5107 C CA . THR B 2 72 ? 13.797 1.575 11.535 1.000 0.910 72 THR B CA 1
ATOM 5108 C C . THR B 2 72 ? 13.784 2.640 10.451 1.000 0.910 72 THR B C 1
ATOM 5109 O O . THR B 2 72 ? 14.783 2.816 9.747 1.000 0.910 72 THR B O 1
ATOM 5120 N N . ALA B 2 73 ? 12.681 3.380 10.327 1.000 0.930 73 ALA B N 1
ATOM 5121 C CA . ALA B 2 73 ? 12.564 4.426 9.316 1.000 0.930 73 ALA B CA 1
ATOM 5122 C C . ALA B 2 73 ? 13.637 5.517 9.491 1.000 0.930 73 ALA B C 1
ATOM 5123 O O . ALA B 2 73 ? 14.240 5.960 8.515 1.000 0.930 73 ALA B O 1
ATOM 5130 N N . ASP B 2 74 ? 13.932 5.933 10.730 1.000 0.950 74 ASP B N 1
ATOM 5131 C CA . ASP B 2 74 ? 14.976 6.930 11.014 1.000 0.950 74 ASP B CA 1
ATOM 5132 C C . ASP B 2 74 ? 16.380 6.400 10.672 1.000 0.950 74 ASP B C 1
ATOM 5133 O O . ASP B 2 74 ? 17.161 7.106 10.036 1.000 0.950 74 ASP B O 1
ATOM 5142 N N . GLY B 2 75 ? 16.698 5.149 11.025 1.000 0.960 75 GLY B N 1
ATOM 5143 C CA . GLY B 2 75 ? 18.019 4.577 10.761 1.000 0.960 75 GLY B CA 1
ATOM 5144 C C . GLY B 2 75 ? 18.282 4.363 9.272 1.000 0.960 75 GLY B C 1
ATOM 5145 O O . GLY B 2 75 ? 19.297 4.816 8.741 1.000 0.960 75 GLY B O 1
ATOM 5149 N N . TYR B 2 76 ? 17.336 3.733 8.573 1.000 0.970 76 TYR B N 1
ATOM 5150 C CA . TYR B 2 76 ? 17.460 3.467 7.139 1.000 0.970 76 TYR B CA 1
ATOM 5151 C C . TYR B 2 76 ? 17.431 4.761 6.322 1.000 0.970 76 TYR B C 1
ATOM 5152 O O . TYR B 2 76 ? 18.194 4.893 5.366 1.000 0.970 76 TYR B O 1
ATOM 5170 N N . SER B 2 77 ? 16.614 5.749 6.709 1.000 0.970 77 SER B N 1
ATOM 5171 C CA . SER B 2 77 ? 16.604 7.044 6.015 1.000 0.970 77 SER B CA 1
ATOM 5172 C C . SER B 2 77 ? 17.925 7.795 6.173 1.000 0.970 77 SER B C 1
ATOM 5173 O O . SER B 2 77 ? 18.405 8.372 5.201 1.000 0.970 77 SER B O 1
ATOM 5181 N N . GLN B 2 78 ? 18.571 7.752 7.342 1.000 0.970 78 GLN B N 1
ATOM 5182 C CA . GLN B 2 78 ? 19.896 8.354 7.531 1.000 0.970 78 GLN B CA 1
ATOM 5183 C C . GLN B 2 78 ? 20.957 7.719 6.625 1.000 0.970 78 GLN B C 1
ATOM 5184 O O . GLN B 2 78 ? 21.699 8.453 5.970 1.000 0.970 78 GLN B O 1
ATOM 5198 N N . VAL B 2 79 ? 20.984 6.385 6.533 1.000 0.980 79 VAL B N 1
ATOM 5199 C CA . VAL B 2 79 ? 21.898 5.658 5.636 1.000 0.980 79 VAL B CA 1
ATOM 5200 C C . VAL B 2 79 ? 21.626 6.015 4.175 1.000 0.980 79 VAL B C 1
ATOM 5201 O O . VAL B 2 79 ? 22.540 6.415 3.455 1.000 0.980 79 VAL B O 1
ATOM 5214 N N . MET B 2 80 ? 20.365 5.927 3.741 1.000 0.980 80 MET B N 1
ATOM 5215 C CA . MET B 2 80 ? 19.991 6.193 2.351 1.000 0.980 80 MET B CA 1
ATOM 5216 C C . MET B 2 80 ? 20.286 7.633 1.936 1.000 0.980 80 MET B C 1
ATOM 5217 O O . MET B 2 80 ? 20.741 7.842 0.817 1.000 0.980 80 MET B O 1
ATOM 5231 N N . ARG B 2 81 ? 20.104 8.625 2.817 1.000 0.970 81 ARG B N 1
ATOM 5232 C CA . ARG B 2 81 ? 20.494 10.016 2.523 1.000 0.970 81 ARG B CA 1
ATOM 5233 C C . ARG B 2 81 ? 21.994 10.155 2.289 1.000 0.970 81 ARG B C 1
ATOM 5234 O O . ARG B 2 81 ? 22.369 10.789 1.312 1.000 0.970 81 ARG B O 1
ATOM 5255 N N . GLY B 2 82 ? 22.827 9.544 3.137 1.000 0.970 82 GLY B N 1
ATOM 5256 C CA . GLY B 2 82 ? 24.283 9.576 2.959 1.000 0.970 82 GLY B CA 1
ATOM 5257 C C . GLY B 2 82 ? 24.710 8.952 1.630 1.000 0.970 82 GLY B C 1
ATOM 5258 O O . GLY B 2 82 ? 25.531 9.514 0.911 1.000 0.970 82 GLY B O 1
ATOM 5262 N N . VAL B 2 83 ? 24.080 7.836 1.251 1.000 0.980 83 VAL B N 1
ATOM 5263 C CA . VAL B 2 83 ? 24.312 7.185 -0.045 1.000 0.980 83 VAL B CA 1
ATOM 5264 C C . VAL B 2 83 ? 23.839 8.048 -1.221 1.000 0.980 83 VAL B C 1
ATOM 5265 O O . VAL B 2 83 ? 24.585 8.201 -2.185 1.000 0.980 83 VAL B O 1
ATOM 5278 N N . ILE B 2 84 ? 22.637 8.635 -1.153 1.000 0.980 84 ILE B N 1
ATOM 5279 C CA . ILE B 2 84 ? 22.085 9.507 -2.206 1.000 0.980 84 ILE B CA 1
ATOM 5280 C C . ILE B 2 84 ? 22.945 10.764 -2.385 1.000 0.980 84 ILE B C 1
ATOM 5281 O O . ILE B 2 84 ? 23.224 11.141 -3.520 1.000 0.980 84 ILE B O 1
ATOM 5297 N N . GLU B 2 85 ? 23.405 11.385 -1.296 1.000 0.960 85 GLU B N 1
ATOM 5298 C CA . GLU B 2 85 ? 24.294 12.553 -1.336 1.000 0.960 85 GLU B CA 1
ATOM 5299 C C . GLU B 2 85 ? 25.666 12.206 -1.934 1.000 0.960 85 GLU B C 1
ATOM 5300 O O . GLU B 2 85 ? 26.174 12.935 -2.787 1.000 0.960 85 GLU B O 1
ATOM 5312 N N . GLN B 2 86 ? 26.255 11.076 -1.528 1.000 0.960 86 GLN B N 1
ATOM 5313 C CA . GLN B 2 86 ? 27.561 10.632 -2.018 1.000 0.960 86 GLN B CA 1
ATOM 5314 C C . GLN B 2 86 ? 27.522 10.230 -3.497 1.000 0.960 86 GLN B C 1
ATOM 5315 O O . GLN B 2 86 ? 28.427 10.570 -4.262 1.000 0.960 86 GLN B O 1
ATOM 5329 N N . GLU B 2 87 ? 26.516 9.452 -3.893 1.000 0.970 87 GLU B N 1
ATOM 5330 C CA . GLU B 2 87 ? 26.456 8.855 -5.226 1.000 0.970 87 GLU B CA 1
ATOM 5331 C C . GLU B 2 87 ? 25.754 9.750 -6.252 1.000 0.970 87 GLU B C 1
ATOM 5332 O O . GLU B 2 87 ? 26.010 9.579 -7.448 1.000 0.970 87 GLU B O 1
ATOM 5344 N N . ASN B 2 88 ? 24.923 10.701 -5.801 1.000 0.980 88 ASN B N 1
ATOM 5345 C CA . ASN B 2 88 ? 24.117 11.621 -6.611 1.000 0.980 88 ASN B CA 1
ATOM 5346 C C . ASN B 2 88 ? 23.432 10.914 -7.801 1.000 0.980 88 ASN B C 1
ATOM 5347 O O . ASN B 2 88 ? 23.767 11.185 -8.960 1.000 0.980 88 ASN B O 1
ATOM 5358 N N . PRO B 2 89 ? 22.547 9.938 -7.529 1.000 0.980 89 PRO B N 1
ATOM 5359 C CA . PRO B 2 89 ? 21.927 9.121 -8.565 1.000 0.980 89 PRO B CA 1
ATOM 5360 C C . PRO B 2 89 ? 20.910 9.914 -9.395 1.000 0.980 89 PRO B C 1
ATOM 5361 O O . PRO B 2 89 ? 20.318 10.880 -8.922 1.000 0.980 89 PRO B O 1
ATOM 5372 N N . ASP B 2 90 ? 20.628 9.446 -10.610 1.000 0.980 90 ASP B N 1
ATOM 5373 C CA . ASP B 2 90 ? 19.495 9.924 -11.411 1.000 0.980 90 ASP B CA 1
ATOM 5374 C C . ASP B 2 90 ? 18.166 9.321 -10.919 1.000 0.980 90 ASP B C 1
ATOM 5375 O O . ASP B 2 90 ? 17.082 9.847 -11.183 1.000 0.980 90 ASP B O 1
ATOM 5384 N N . SER B 2 91 ? 18.202 8.159 -10.259 1.000 0.980 91 SER B N 1
ATOM 5385 C CA . SER B 2 91 ? 16.995 7.488 -9.760 1.000 0.980 91 SER B CA 1
ATOM 5386 C C . SER B 2 91 ? 17.260 6.614 -8.535 1.000 0.980 91 SER B C 1
ATOM 5387 O O . SER B 2 91 ? 18.336 6.031 -8.403 1.000 0.980 91 SER B O 1
ATOM 5395 N N . VAL B 2 92 ? 16.253 6.475 -7.673 1.000 0.990 92 VAL B N 1
ATOM 5396 C CA . VAL B 2 92 ? 16.243 5.596 -6.499 1.000 0.990 92 VAL B CA 1
ATOM 5397 C C . VAL B 2 92 ? 14.991 4.719 -6.539 1.000 0.990 92 VAL B C 1
ATOM 5398 O O . VAL B 2 92 ? 13.867 5.226 -6.564 1.000 0.990 92 VAL B O 1
ATOM 5411 N N . ILE B 2 93 ? 15.187 3.401 -6.568 1.000 0.990 93 ILE B N 1
ATOM 5412 C CA . ILE B 2 93 ? 14.128 2.400 -6.721 1.000 0.990 93 ILE B CA 1
ATOM 5413 C C . ILE B 2 93 ? 14.025 1.543 -5.459 1.000 0.990 93 ILE B C 1
ATOM 5414 O O . ILE B 2 93 ? 15.027 1.067 -4.920 1.000 0.990 93 ILE B O 1
ATOM 5430 N N . PHE B 2 94 ? 12.792 1.330 -5.015 1.000 0.990 94 PHE B N 1
ATOM 5431 C CA . PHE B 2 94 ? 12.441 0.551 -3.831 1.000 0.990 94 PHE B CA 1
ATOM 5432 C C . PHE B 2 94 ? 11.419 -0.534 -4.192 1.000 0.990 94 PHE B C 1
ATOM 5433 O O . PHE B 2 94 ? 10.685 -0.400 -5.175 1.000 0.990 94 PHE B O 1
ATOM 5450 N N . GLY B 2 95 ? 11.300 -1.574 -3.368 1.000 0.980 95 GLY B N 1
ATOM 5451 C CA . GLY B 2 95 ? 10.119 -2.432 -3.395 1.000 0.980 95 GLY B CA 1
ATOM 5452 C C . GLY B 2 95 ? 8.895 -1.688 -2.852 1.000 0.980 95 GLY B C 1
ATOM 5453 O O . GLY B 2 95 ? 9.002 -0.875 -1.940 1.000 0.980 95 GLY B O 1
ATOM 5457 N N . HIS B 2 96 ? 7.702 -1.947 -3.379 1.000 0.970 96 HIS B N 1
ATOM 5458 C CA . HIS B 2 96 ? 6.437 -1.438 -2.834 1.000 0.970 96 HIS B CA 1
ATOM 5459 C C . HIS B 2 96 ? 5.938 -2.324 -1.679 1.000 0.970 96 HIS B C 1
ATOM 5460 O O . HIS B 2 96 ? 4.784 -2.753 -1.603 1.000 0.970 96 HIS B O 1
ATOM 5474 N N . THR B 2 97 ? 6.861 -2.616 -0.775 1.000 0.950 97 THR B N 1
ATOM 5475 C CA . THR B 2 97 ? 6.728 -3.464 0.408 1.000 0.950 97 THR B CA 1
ATOM 5476 C C . THR B 2 97 ? 6.343 -2.624 1.617 1.000 0.950 97 THR B C 1
ATOM 5477 O O . THR B 2 97 ? 6.263 -1.394 1.531 1.000 0.950 97 THR B O 1
ATOM 5488 N N . ALA B 2 98 ? 6.115 -3.257 2.768 1.000 0.920 98 ALA B N 1
ATOM 5489 C CA . ALA B 2 98 ? 5.947 -2.518 4.022 1.000 0.920 98 ALA B CA 1
ATOM 5490 C C . ALA B 2 98 ? 7.139 -1.577 4.303 1.000 0.920 98 ALA B C 1
ATOM 5491 O O . ALA B 2 98 ? 6.934 -0.420 4.661 1.000 0.920 98 ALA B O 1
ATOM 5498 N N . MET B 2 99 ? 8.372 -2.033 4.054 1.000 0.940 99 MET B N 1
ATOM 5499 C CA . MET B 2 99 ? 9.580 -1.220 4.226 1.000 0.940 99 MET B CA 1
ATOM 5500 C C . MET B 2 99 ? 9.627 -0.052 3.237 1.000 0.940 99 MET B C 1
ATOM 5501 O O . MET B 2 99 ? 9.804 1.098 3.638 1.000 0.940 99 MET B O 1
ATOM 5515 N N . GLY B 2 100 ? 9.464 -0.319 1.941 1.000 0.960 100 GLY B N 1
ATOM 5516 C CA . GLY B 2 100 ? 9.591 0.721 0.924 1.000 0.960 100 GLY B CA 1
ATOM 5517 C C . GLY B 2 100 ? 8.473 1.761 0.978 1.000 0.960 100 GLY B C 1
ATOM 5518 O O . GLY B 2 100 ? 8.741 2.941 0.747 1.000 0.960 100 GLY B O 1
ATOM 5522 N N . LYS B 2 101 ? 7.248 1.372 1.356 1.000 0.960 101 LYS B N 1
ATOM 5523 C CA . LYS B 2 101 ? 6.132 2.307 1.604 1.000 0.960 101 LYS B CA 1
ATOM 5524 C C . LYS B 2 101 ? 6.350 3.207 2.817 1.000 0.960 101 LYS B C 1
ATOM 5525 O O . LYS B 2 101 ? 5.823 4.311 2.846 1.000 0.960 101 LYS B O 1
ATOM 5544 N N . ASP B 2 102 ? 7.122 2.755 3.793 1.000 0.960 102 ASP B N 1
ATOM 5545 C CA . ASP B 2 102 ? 7.434 3.521 4.999 1.000 0.960 102 ASP B CA 1
ATOM 5546 C C . ASP B 2 102 ? 8.637 4.457 4.770 1.000 0.960 102 ASP B C 1
ATOM 5547 O O . ASP B 2 102 ? 8.614 5.638 5.118 1.000 0.960 102 ASP B O 1
ATOM 5556 N N . LEU B 2 103 ? 9.679 3.954 4.102 1.000 0.980 103 LEU B N 1
ATOM 5557 C CA . LEU B 2 103 ? 10.947 4.655 3.916 1.000 0.980 103 LEU B CA 1
ATOM 5558 C C . LEU B 2 103 ? 10.948 5.646 2.745 1.000 0.980 103 LEU B C 1
ATOM 5559 O O . LEU B 2 103 ? 11.478 6.754 2.873 1.000 0.980 103 LEU B O 1
ATOM 5575 N N . SER B 2 104 ? 10.410 5.257 1.586 1.000 0.990 104 SER B N 1
ATOM 5576 C CA . SER B 2 104 ? 10.536 6.075 0.373 1.000 0.990 104 SER B CA 1
ATOM 5577 C C . SER B 2 104 ? 9.795 7.416 0.456 1.000 0.990 104 SER B C 1
ATOM 5578 O O . SER B 2 104 ? 10.395 8.413 0.047 1.000 0.990 104 SER B O 1
ATOM 5586 N N . PRO B 2 105 ? 8.583 7.529 1.047 1.000 0.990 105 PRO B N 1
ATOM 5587 C CA . PRO B 2 105 ? 7.926 8.828 1.196 1.000 0.990 105 PRO B CA 1
ATOM 5588 C C . PRO B 2 105 ? 8.670 9.767 2.145 1.000 0.990 105 PRO B C 1
ATOM 5589 O O . PRO B 2 105 ? 8.743 10.966 1.888 1.000 0.990 105 PRO B O 1
ATOM 5600 N N . LYS B 2 106 ? 9.252 9.217 3.220 1.000 0.980 106 LYS B N 1
ATOM 5601 C CA . LYS B 2 106 ? 10.081 9.962 4.174 1.000 0.980 106 LYS B CA 1
ATOM 5602 C C . LYS B 2 106 ? 11.298 10.564 3.469 1.000 0.980 106 LYS B C 1
ATOM 5603 O O . LYS B 2 106 ? 11.570 11.754 3.599 1.000 0.980 106 LYS B O 1
ATOM 5622 N N . LEU B 2 107 ? 12.009 9.769 2.668 1.000 0.990 107 LEU B N 1
ATOM 5623 C CA . LEU B 2 107 ? 13.136 10.261 1.870 1.000 0.990 107 LEU B CA 1
ATOM 5624 C C . LEU B 2 107 ? 12.697 11.306 0.835 1.000 0.990 107 LEU B C 1
ATOM 5625 O O . LEU B 2 107 ? 13.335 12.353 0.734 1.000 0.990 107 LEU B O 1
ATOM 5641 N N . ALA B 2 108 ? 11.600 11.057 0.116 1.000 0.990 108 ALA B N 1
ATOM 5642 C CA . ALA B 2 108 ? 11.084 11.971 -0.900 1.000 0.990 108 ALA B CA 1
ATOM 5643 C C . ALA B 2 108 ? 10.660 13.328 -0.312 1.000 0.990 108 ALA B C 1
ATOM 5644 O O . ALA B 2 108 ? 10.972 14.365 -0.892 1.000 0.990 108 ALA B O 1
ATOM 5651 N N . ALA B 2 109 ? 10.023 13.345 0.866 1.000 0.980 109 ALA B N 1
ATOM 5652 C CA . ALA B 2 109 ? 9.692 14.580 1.583 1.000 0.980 109 ALA B CA 1
ATOM 5653 C C . ALA B 2 109 ? 10.945 15.358 1.998 1.000 0.980 109 ALA B C 1
ATOM 5654 O O . ALA B 2 109 ? 11.059 16.552 1.718 1.000 0.980 109 ALA B O 1
ATOM 5661 N N . ARG B 2 110 ? 11.919 14.679 2.619 1.000 0.980 110 ARG B N 1
ATOM 5662 C CA . ARG B 2 110 ? 13.179 15.309 3.040 1.000 0.980 110 ARG B CA 1
ATOM 5663 C C . ARG B 2 110 ? 13.948 15.907 1.864 1.000 0.980 110 ARG B C 1
ATOM 5664 O O . ARG B 2 110 ? 14.569 16.954 2.021 1.000 0.980 110 ARG B O 1
ATOM 5685 N N . LEU B 2 111 ? 13.939 15.221 0.725 1.000 0.980 111 LEU B N 1
ATOM 5686 C CA . LEU B 2 111 ? 14.619 15.636 -0.501 1.000 0.980 111 LEU B CA 1
ATOM 5687 C C . LEU B 2 111 ? 13.756 16.540 -1.393 1.000 0.980 111 LEU B C 1
ATOM 5688 O O . LEU B 2 111 ? 14.219 16.926 -2.460 1.000 0.980 111 LEU B O 1
ATOM 5704 N N . GLN B 2 112 ? 12.540 16.896 -0.957 1.000 0.970 112 GLN B N 1
ATOM 5705 C CA . GLN B 2 112 ? 11.619 17.791 -1.668 1.000 0.970 112 GLN B CA 1
ATOM 5706 C C . GLN B 2 112 ? 11.326 17.348 -3.113 1.000 0.970 112 GLN B C 1
ATOM 5707 O O . GLN B 2 112 ? 11.256 18.173 -4.019 1.000 0.970 112 GLN B O 1
ATOM 5721 N N . THR B 2 113 ? 11.147 16.042 -3.327 1.000 0.980 113 THR B N 1
ATOM 5722 C CA . THR B 2 113 ? 10.938 15.457 -4.661 1.000 0.980 113 THR B CA 1
ATOM 5723 C C . THR B 2 113 ? 9.643 14.654 -4.755 1.000 0.980 113 THR B C 1
ATOM 5724 O O . THR B 2 113 ? 9.080 14.253 -3.733 1.000 0.980 113 THR B O 1
ATOM 5735 N N . GLY B 2 114 ? 9.149 14.417 -5.969 1.000 0.980 114 GLY B N 1
ATOM 5736 C CA . GLY B 2 114 ? 8.063 13.482 -6.257 1.000 0.980 114 GLY B CA 1
ATOM 5737 C C . GLY B 2 114 ? 8.419 12.025 -5.945 1.000 0.980 114 GLY B C 1
ATOM 5738 O O . GLY B 2 114 ? 9.583 11.652 -5.841 1.000 0.980 114 GLY B O 1
ATOM 5742 N N . LEU B 2 115 ? 7.403 11.173 -5.793 1.000 0.990 115 LEU B N 1
ATOM 5743 C CA . LEU B 2 115 ? 7.577 9.728 -5.612 1.000 0.990 115 LEU B CA 1
ATOM 5744 C C . LEU B 2 115 ? 6.466 8.976 -6.343 1.000 0.990 115 LEU B C 1
ATOM 5745 O O . LEU B 2 115 ? 5.285 9.124 -6.024 1.000 0.990 115 LEU B O 1
ATOM 5761 N N . ILE B 2 116 ? 6.863 8.138 -7.298 1.000 0.990 116 ILE B N 1
ATOM 5762 C CA . ILE B 2 116 ? 5.961 7.275 -8.059 1.000 0.990 116 ILE B CA 1
ATOM 5763 C C . ILE B 2 116 ? 5.752 5.974 -7.282 1.000 0.990 116 ILE B C 1
ATOM 5764 O O . ILE B 2 116 ? 6.637 5.122 -7.195 1.000 0.990 116 ILE B O 1
ATOM 5780 N N . SER B 2 117 ? 4.574 5.808 -6.691 1.000 0.980 117 SER B N 1
ATOM 5781 C CA . SER B 2 117 ? 4.279 4.641 -5.856 1.000 0.980 117 SER B CA 1
ATOM 5782 C C . SER B 2 117 ? 3.668 3.481 -6.646 1.000 0.980 117 SER B C 1
ATOM 5783 O O . SER B 2 117 ? 2.883 3.714 -7.556 1.000 0.980 117 SER B O 1
ATOM 5791 N N . ASP B 2 118 ? 3.928 2.237 -6.242 1.000 0.980 118 ASP B N 1
ATOM 5792 C CA . ASP B 2 118 ? 3.188 1.052 -6.715 1.000 0.980 118 ASP B CA 1
ATOM 5793 C C . ASP B 2 118 ? 3.270 0.813 -8.239 1.000 0.980 118 ASP B C 1
ATOM 5794 O O . ASP B 2 118 ? 2.293 0.451 -8.895 1.000 0.980 118 ASP B O 1
ATOM 5803 N N . ALA B 2 119 ? 4.439 1.055 -8.835 1.000 0.990 119 ALA B N 1
ATOM 5804 C CA . ALA B 2 119 ? 4.646 0.839 -10.261 1.000 0.990 119 ALA B CA 1
ATOM 5805 C C . ALA B 2 119 ? 4.656 -0.659 -10.603 1.000 0.990 119 ALA B C 1
ATOM 5806 O O . ALA B 2 119 ? 5.364 -1.445 -9.979 1.000 0.990 119 ALA B O 1
ATOM 5813 N N . ILE B 2 120 ? 3.902 -1.046 -11.628 1.000 0.980 120 ILE B N 1
ATOM 5814 C CA . ILE B 2 120 ? 3.834 -2.421 -12.148 1.000 0.980 120 ILE B CA 1
ATOM 5815 C C . ILE B 2 120 ? 4.633 -2.601 -13.445 1.000 0.980 120 ILE B C 1
ATOM 5816 O O . ILE B 2 120 ? 4.786 -3.709 -13.938 1.000 0.980 120 ILE B O 1
ATOM 5832 N N . ASP B 2 121 ? 5.118 -1.513 -14.033 1.000 0.980 121 ASP B N 1
ATOM 5833 C CA . ASP B 2 121 ? 5.958 -1.547 -15.226 1.000 0.980 121 ASP B CA 1
ATOM 5834 C C . ASP B 2 121 ? 6.788 -0.264 -15.310 1.000 0.980 121 ASP B C 1
ATOM 5835 O O . ASP B 2 121 ? 6.388 0.786 -14.788 1.000 0.980 121 ASP B O 1
ATOM 5844 N N . VAL B 2 122 ? 7.930 -0.338 -15.990 1.000 0.990 122 VAL B N 1
ATOM 5845 C CA . VAL B 2 122 ? 8.802 0.805 -16.269 1.000 0.990 122 VAL B CA 1
ATOM 5846 C C . VAL B 2 122 ? 9.376 0.694 -17.676 1.000 0.990 122 VAL B C 1
ATOM 5847 O O . VAL B 2 122 ? 9.861 -0.353 -18.094 1.000 0.990 122 VAL B O 1
ATOM 5860 N N . SER B 2 123 ? 9.361 1.798 -18.417 1.000 0.980 123 SER B N 1
ATOM 5861 C CA . SER B 2 123 ? 9.931 1.871 -19.762 1.000 0.980 123 SER B CA 1
ATOM 5862 C C . SER B 2 123 ? 10.652 3.195 -19.992 1.000 0.980 123 SER B C 1
ATOM 5863 O O . SER B 2 123 ? 10.343 4.212 -19.370 1.000 0.980 123 SER B O 1
ATOM 5871 N N . VAL B 2 124 ? 11.614 3.207 -20.916 1.000 0.960 124 VAL B N 1
ATOM 5872 C CA . VAL B 2 124 ? 12.273 4.442 -21.359 1.000 0.960 124 VAL B CA 1
ATOM 5873 C C . VAL B 2 124 ? 11.736 4.818 -22.731 1.000 0.960 124 VAL B C 1
ATOM 5874 O O . VAL B 2 124 ? 12.041 4.170 -23.731 1.000 0.960 124 VAL B O 1
ATOM 5887 N N . THR B 2 125 ? 10.949 5.892 -22.784 1.000 0.890 125 THR B N 1
ATOM 5888 C CA . THR B 2 125 ? 10.308 6.371 -24.015 1.000 0.890 125 THR B CA 1
ATOM 5889 C C . THR B 2 125 ? 10.736 7.806 -24.302 1.000 0.890 125 THR B C 1
ATOM 5890 O O . THR B 2 125 ? 10.509 8.706 -23.498 1.000 0.890 125 THR B O 1
ATOM 5901 N N . GLY B 2 126 ? 11.388 8.041 -25.449 1.000 0.860 126 GLY B N 1
ATOM 5902 C CA . GLY B 2 126 ? 11.843 9.382 -25.850 1.000 0.860 126 GLY B CA 1
ATOM 5903 C C . GLY B 2 126 ? 12.844 10.041 -24.885 1.000 0.860 126 GLY B C 1
ATOM 5904 O O . GLY B 2 126 ? 12.987 11.257 -24.911 1.000 0.860 126 GLY B O 1
ATOM 5908 N N . GLY B 2 127 ? 13.514 9.256 -24.031 1.000 0.850 127 GLY B N 1
ATOM 5909 C CA . GLY B 2 127 ? 14.433 9.729 -22.984 1.000 0.850 127 GLY B CA 1
ATOM 5910 C C . GLY B 2 127 ? 13.802 9.882 -21.592 1.000 0.850 127 GLY B C 1
ATOM 5911 O O . GLY B 2 127 ? 14.533 9.918 -20.597 1.000 0.850 127 GLY B O 1
ATOM 5915 N N . ASN B 2 128 ? 12.471 9.894 -21.506 1.000 0.920 128 ASN B N 1
ATOM 5916 C CA . ASN B 2 128 ? 11.739 9.939 -20.243 1.000 0.920 128 ASN B CA 1
ATOM 5917 C C . ASN B 2 128 ? 11.575 8.530 -19.670 1.000 0.920 128 ASN B C 1
ATOM 5918 O O . ASN B 2 128 ? 11.343 7.575 -20.415 1.000 0.920 128 ASN B O 1
ATOM 5929 N N . VAL B 2 129 ? 11.681 8.412 -18.348 1.000 0.980 129 VAL B N 1
ATOM 5930 C CA . VAL B 2 129 ? 11.376 7.171 -17.630 1.000 0.980 129 VAL B CA 1
ATOM 5931 C C . VAL B 2 129 ? 9.896 7.195 -17.290 1.000 0.980 129 VAL B C 1
ATOM 5932 O O . VAL B 2 129 ? 9.463 8.034 -16.506 1.000 0.980 129 VAL B O 1
ATOM 5945 N N . VAL B 2 130 ? 9.133 6.308 -17.916 1.000 0.980 130 VAL B N 1
ATOM 5946 C CA . VAL B 2 130 ? 7.681 6.223 -17.783 1.000 0.980 130 VAL B CA 1
ATOM 5947 C C . VAL B 2 130 ? 7.344 5.001 -16.948 1.000 0.980 130 VAL B C 1
ATOM 5948 O O . VAL B 2 130 ? 7.696 3.882 -17.321 1.000 0.980 130 VAL B O 1
ATOM 5961 N N . PHE B 2 131 ? 6.639 5.218 -15.845 1.000 0.990 131 PHE B N 1
ATOM 5962 C CA . PHE B 2 131 ? 6.145 4.154 -14.980 1.000 0.990 131 PHE B CA 1
ATOM 5963 C C . PHE B 2 131 ? 4.659 3.946 -15.221 1.000 0.990 131 PHE B C 1
ATOM 5964 O O . PHE B 2 131 ? 3.919 4.919 -15.365 1.000 0.990 131 PHE B O 1
ATOM 5981 N N . THR B 2 132 ? 4.219 2.693 -15.228 1.000 0.980 132 THR B N 1
ATOM 5982 C CA . THR B 2 132 ? 2.793 2.349 -15.231 1.000 0.980 132 THR B CA 1
ATOM 5983 C C . THR B 2 132 ? 2.387 1.931 -13.829 1.000 0.980 132 THR B C 1
ATOM 5984 O O . THR B 2 132 ? 3.075 1.118 -13.213 1.000 0.980 132 THR B O 1
ATOM 5995 N N . ARG B 2 133 ? 1.261 2.437 -13.329 1.000 0.980 133 ARG B N 1
ATOM 5996 C CA . ARG B 2 133 ? 0.732 2.089 -12.003 1.000 0.980 133 ARG B CA 1
ATOM 5997 C C . ARG B 2 133 ? -0.794 1.950 -12.018 1.000 0.980 133 ARG B C 1
ATOM 5998 O O . ARG B 2 133 ? -1.450 2.613 -12.827 1.000 0.980 133 ARG B O 1
ATOM 6019 N N . PRO B 2 134 ? -1.369 1.081 -11.174 1.000 0.970 134 PRO B N 1
ATOM 6020 C CA . PRO B 2 134 ? -2.810 0.968 -11.018 1.000 0.970 134 PRO B CA 1
ATOM 6021 C C . PRO B 2 134 ? -3.360 2.117 -10.168 1.000 0.970 134 PRO B C 1
ATOM 6022 O O . PRO B 2 134 ? -2.713 2.600 -9.242 1.000 0.970 134 PRO B O 1
ATOM 6033 N N . ILE B 2 135 ? -4.597 2.498 -10.459 1.000 0.970 135 ILE B N 1
ATOM 6034 C CA . ILE B 2 135 ? -5.392 3.479 -9.717 1.000 0.970 135 ILE B CA 1
ATOM 6035 C C . ILE B 2 135 ? -6.828 2.959 -9.577 1.000 0.970 135 ILE B C 1
ATOM 6036 O O . ILE B 2 135 ? -7.222 1.987 -10.232 1.000 0.970 135 ILE B O 1
ATOM 6052 N N . TYR B 2 136 ? -7.616 3.575 -8.698 1.000 0.960 136 TYR B N 1
ATOM 6053 C CA . TYR B 2 136 ? -8.999 3.203 -8.391 1.000 0.960 136 TYR B CA 1
ATOM 6054 C C . TYR B 2 136 ? -9.144 1.707 -8.115 1.000 0.960 136 TYR B C 1
ATOM 6055 O O . TYR B 2 136 ? -9.935 1.011 -8.757 1.000 0.960 136 TYR B O 1
ATOM 6073 N N . SER B 2 137 ? -8.338 1.195 -7.180 1.000 0.940 137 SER B N 1
ATOM 6074 C CA . SER B 2 137 ? -8.321 -0.229 -6.818 1.000 0.940 137 SER B CA 1
ATOM 6075 C C . SER B 2 137 ? -8.092 -1.167 -8.018 1.000 0.940 137 SER B C 1
ATOM 6076 O O . SER B 2 137 ? -8.709 -2.224 -8.127 1.000 0.940 137 SER B O 1
ATOM 6084 N N . GLY B 2 138 ? -7.238 -0.755 -8.963 1.000 0.940 138 GLY B N 1
ATOM 6085 C CA . GLY B 2 138 ? -6.894 -1.535 -10.155 1.000 0.940 138 GLY B CA 1
ATOM 6086 C C . GLY B 2 138 ? -7.940 -1.508 -11.273 1.000 0.940 138 GLY B C 1
ATOM 6087 O O . GLY B 2 138 ? -7.771 -2.217 -12.265 1.000 0.940 138 GLY B O 1
ATOM 6091 N N . LYS B 2 139 ? -9.001 -0.696 -11.153 1.000 0.960 139 LYS B N 1
ATOM 6092 C CA . LYS B 2 139 ? -10.023 -0.520 -12.205 1.000 0.960 139 LYS B CA 1
ATOM 6093 C C . LYS B 2 139 ? -9.534 0.334 -13.378 1.000 0.960 139 LYS B C 1
ATOM 6094 O O . LYS B 2 139 ? -10.133 0.287 -14.451 1.000 0.960 139 LYS B O 1
ATOM 6113 N N . ALA B 2 140 ? -8.466 1.099 -13.184 1.000 0.970 140 ALA B N 1
ATOM 6114 C CA . ALA B 2 140 ? -7.793 1.871 -14.217 1.000 0.970 140 ALA B CA 1
ATOM 6115 C C . ALA B 2 140 ? -6.283 1.909 -13.952 1.000 0.970 140 ALA B C 1
ATOM 6116 O O . ALA B 2 140 ? -5.804 1.497 -12.894 1.000 0.970 140 ALA B O 1
ATOM 6123 N N . PHE B 2 141 ? -5.540 2.401 -14.933 1.000 0.980 141 PHE B N 1
ATOM 6124 C CA . PHE B 2 141 ? -4.092 2.532 -14.894 1.000 0.980 141 PHE B CA 1
ATOM 6125 C C . PHE B 2 141 ? -3.688 3.896 -15.423 1.000 0.980 141 PHE B C 1
ATOM 6126 O O . PHE B 2 141 ? -4.391 4.500 -16.238 1.000 0.980 141 PHE B O 1
ATOM 6143 N N . GLU B 2 142 ? -2.522 4.347 -14.992 1.000 0.980 142 GLU B N 1
ATOM 6144 C CA . GLU B 2 142 ? -1.903 5.569 -15.478 1.000 0.980 142 GLU B CA 1
ATOM 6145 C C . GLU B 2 142 ? -0.428 5.346 -15.803 1.000 0.980 142 GLU B C 1
ATOM 6146 O O . GLU B 2 142 ? 0.255 4.528 -15.179 1.000 0.980 142 GLU B O 1
ATOM 6158 N N . ARG B 2 143 ? 0.056 6.087 -16.800 1.000 0.980 143 ARG B N 1
ATOM 6159 C CA . ARG B 2 143 ? 1.478 6.250 -17.104 1.000 0.980 143 ARG B CA 1
ATOM 6160 C C . ARG B 2 143 ? 1.936 7.593 -16.572 1.000 0.980 143 ARG B C 1
ATOM 6161 O O . ARG B 2 143 ? 1.382 8.617 -16.965 1.000 0.980 143 ARG B O 1
ATOM 6182 N N . VAL B 2 144 ? 2.958 7.592 -15.727 1.000 0.980 144 VAL B N 1
ATOM 6183 C CA . VAL B 2 144 ? 3.428 8.781 -15.008 1.000 0.980 144 VAL B CA 1
ATOM 6184 C C . VAL B 2 144 ? 4.926 8.965 -15.219 1.000 0.980 144 VAL B C 1
ATOM 6185 O O . VAL B 2 144 ? 5.681 7.994 -15.326 1.000 0.980 144 VAL B O 1
ATOM 6198 N N . ILE B 2 145 ? 5.350 10.224 -15.284 1.000 0.980 145 ILE B N 1
ATOM 6199 C CA . ILE B 2 145 ? 6.756 10.635 -15.238 1.000 0.980 145 ILE B CA 1
ATOM 6200 C C . ILE B 2 145 ? 6.987 11.559 -14.042 1.000 0.980 145 ILE B C 1
ATOM 6201 O O . ILE B 2 145 ? 6.061 12.232 -13.594 1.000 0.980 145 ILE B O 1
ATOM 6217 N N . SER B 2 146 ? 8.227 11.617 -13.563 1.000 0.980 146 SER B N 1
ATOM 6218 C CA . SER B 2 146 ? 8.665 12.673 -12.646 1.000 0.980 146 SER B CA 1
ATOM 6219 C C . SER B 2 146 ? 9.014 13.938 -13.433 1.000 0.980 146 SER B C 1
ATOM 6220 O O . SER B 2 146 ? 9.593 13.837 -14.522 1.000 0.980 146 SER B O 1
ATOM 6228 N N . THR B 2 147 ? 8.683 15.112 -12.896 1.000 0.960 147 THR B N 1
ATOM 6229 C CA . THR B 2 147 ? 9.192 16.409 -13.377 1.000 0.960 147 THR B CA 1
ATOM 6230 C C . THR B 2 147 ? 10.524 16.777 -12.718 1.000 0.960 147 THR B C 1
ATOM 6231 O O . THR B 2 147 ? 11.261 17.602 -13.262 1.000 0.960 147 THR B O 1
ATOM 6242 N N . ASP B 2 148 ? 10.880 16.119 -11.610 1.000 0.960 148 ASP B N 1
ATOM 6243 C CA . ASP B 2 148 ? 12.153 16.326 -10.925 1.000 0.960 148 ASP B CA 1
ATOM 6244 C C . ASP B 2 148 ? 13.335 15.646 -11.638 1.000 0.960 148 ASP B C 1
ATOM 6245 O O . ASP B 2 148 ? 13.179 14.575 -12.238 1.000 0.960 148 ASP B O 1
ATOM 6254 N N . PRO B 2 149 ? 14.556 16.207 -11.510 1.000 0.940 149 PRO B N 1
ATOM 6255 C CA . PRO B 2 149 ? 15.768 15.591 -12.048 1.000 0.940 149 PRO B CA 1
ATOM 6256 C C . PRO B 2 149 ? 16.068 14.203 -11.469 1.000 0.940 149 PRO B C 1
ATOM 6257 O O . PRO B 2 149 ? 16.554 13.335 -12.192 1.000 0.940 149 PRO B O 1
ATOM 6268 N N . MET B 2 150 ? 15.798 14.003 -10.175 1.000 0.970 150 MET B N 1
ATOM 6269 C CA . MET B 2 150 ? 15.981 12.726 -9.490 1.000 0.970 150 MET B CA 1
ATOM 6270 C C . MET B 2 150 ? 14.635 12.012 -9.390 1.000 0.970 150 MET B C 1
ATOM 6271 O O . MET B 2 150 ? 13.645 12.594 -8.961 1.000 0.970 150 MET B O 1
ATOM 6285 N N . ILE B 2 151 ? 14.594 10.741 -9.782 1.000 0.980 151 ILE B N 1
ATOM 6286 C CA . ILE B 2 151 ? 13.355 9.956 -9.784 1.000 0.980 151 ILE B CA 1
ATOM 6287 C C . ILE B 2 151 ? 13.319 9.039 -8.570 1.000 0.980 151 ILE B C 1
ATOM 6288 O O . ILE B 2 151 ? 14.198 8.197 -8.407 1.000 0.980 151 ILE B O 1
ATOM 6304 N N . PHE B 2 152 ? 12.258 9.127 -7.777 1.000 0.990 152 PHE B N 1
ATOM 6305 C CA . PHE B 2 152 ? 11.927 8.126 -6.768 1.000 0.990 152 PHE B CA 1
ATOM 6306 C C . PHE B 2 152 ? 10.767 7.263 -7.251 1.000 0.990 152 PHE B C 1
ATOM 6307 O O . PHE B 2 152 ? 9.739 7.786 -7.690 1.000 0.990 152 PHE B O 1
ATOM 6324 N N . ALA B 2 153 ? 10.906 5.943 -7.133 1.000 0.990 153 ALA B N 1
ATOM 6325 C CA . ALA B 2 153 ? 9.810 5.028 -7.419 1.000 0.990 153 ALA B CA 1
ATOM 6326 C C . ALA B 2 153 ? 9.812 3.794 -6.510 1.000 0.990 153 ALA B C 1
ATOM 6327 O O . ALA B 2 153 ? 10.865 3.282 -6.131 1.000 0.990 153 ALA B O 1
ATOM 6334 N N . THR B 2 154 ? 8.621 3.282 -6.208 1.000 0.990 154 THR B N 1
ATOM 6335 C CA . THR B 2 154 ? 8.444 1.945 -5.617 1.000 0.990 154 THR B CA 1
ATOM 6336 C C . THR B 2 154 ? 7.791 1.032 -6.644 1.000 0.990 154 THR B C 1
ATOM 6337 O O . THR B 2 154 ? 6.851 1.451 -7.320 1.000 0.990 154 THR B O 1
ATOM 6348 N N . ILE B 2 155 ? 8.269 -0.203 -6.760 1.000 0.980 155 ILE B N 1
ATOM 6349 C CA . ILE B 2 155 ? 7.734 -1.189 -7.705 1.000 0.980 155 ILE B CA 1
ATOM 6350 C C . ILE B 2 155 ? 6.946 -2.278 -6.977 1.000 0.980 155 ILE B C 1
ATOM 6351 O O . ILE B 2 155 ? 7.371 -2.771 -5.934 1.000 0.980 155 ILE B O 1
ATOM 6367 N N . ARG B 2 156 ? 5.787 -2.665 -7.498 1.000 0.970 156 ARG B N 1
ATOM 6368 C CA . ARG B 2 156 ? 4.990 -3.746 -6.917 1.000 0.970 156 ARG B CA 1
ATOM 6369 C C . ARG B 2 156 ? 5.697 -5.090 -7.134 1.000 0.970 156 ARG B C 1
ATOM 6370 O O . ARG B 2 156 ? 6.030 -5.382 -8.282 1.000 0.970 156 ARG B O 1
ATOM 6391 N N . PRO B 2 157 ? 5.860 -5.923 -6.088 1.000 0.960 157 PRO B N 1
ATOM 6392 C CA . PRO B 2 157 ? 6.377 -7.280 -6.253 1.000 0.960 157 PRO B CA 1
ATOM 6393 C C . PRO B 2 157 ? 5.617 -8.084 -7.319 1.000 0.960 157 PRO B C 1
ATOM 6394 O O . PRO B 2 157 ? 4.418 -7.874 -7.518 1.000 0.960 157 PRO B O 1
ATOM 6405 N N . ASN B 2 158 ? 6.293 -9.024 -7.976 1.000 0.950 158 ASN B N 1
ATOM 6406 C CA . ASN B 2 158 ? 5.777 -9.901 -9.030 1.000 0.950 158 ASN B CA 1
ATOM 6407 C C . ASN B 2 158 ? 5.287 -9.204 -10.311 1.000 0.950 158 ASN B C 1
ATOM 6408 O O . ASN B 2 158 ? 4.455 -9.762 -11.027 1.000 0.950 158 ASN B O 1
ATOM 6419 N N . ASN B 2 159 ? 5.771 -8.002 -10.631 1.000 0.960 159 ASN B N 1
ATOM 6420 C CA . ASN B 2 159 ? 5.345 -7.306 -11.858 1.000 0.960 159 ASN B CA 1
ATOM 6421 C C . ASN B 2 159 ? 6.490 -7.036 -12.836 1.000 0.960 159 ASN B C 1
ATOM 6422 O O . ASN B 2 159 ? 6.275 -7.063 -14.048 1.000 0.960 159 ASN B O 1
ATOM 6433 N N . ILE B 2 160 ? 7.712 -6.831 -12.338 1.000 0.970 160 ILE B N 1
ATOM 6434 C CA . ILE B 2 160 ? 8.880 -6.585 -13.187 1.000 0.970 160 ILE B CA 1
ATOM 6435 C C . ILE B 2 160 ? 9.734 -7.845 -13.213 1.000 0.970 160 ILE B C 1
ATOM 6436 O O . ILE B 2 160 ? 10.231 -8.303 -12.191 1.000 0.970 160 ILE B O 1
ATOM 6452 N N . GLN B 2 161 ? 9.940 -8.412 -14.400 1.000 0.960 161 GLN B N 1
ATOM 6453 C CA . GLN B 2 161 ? 10.712 -9.642 -14.551 1.000 0.960 161 GLN B CA 1
ATOM 6454 C C . GLN B 2 161 ? 12.178 -9.427 -14.136 1.000 0.960 161 GLN B C 1
ATOM 6455 O O . GLN B 2 161 ? 12.946 -8.772 -14.843 1.000 0.960 161 GLN B O 1
ATOM 6469 N N . ALA B 2 162 ? 12.576 -10.034 -13.014 1.000 0.970 162 ALA B N 1
ATOM 6470 C CA . ALA B 2 162 ? 13.971 -10.100 -12.595 1.000 0.970 162 ALA B CA 1
ATOM 6471 C C . ALA B 2 162 ? 14.842 -10.780 -13.670 1.000 0.970 162 ALA B C 1
ATOM 6472 O O . ALA B 2 162 ? 14.393 -11.698 -14.368 1.000 0.970 162 ALA B O 1
ATOM 6479 N N . SER B 2 163 ? 16.097 -10.334 -13.784 1.000 0.960 163 SER B N 1
ATOM 6480 C CA . SER B 2 163 ? 17.084 -10.954 -14.678 1.000 0.960 163 SER B CA 1
ATOM 6481 C C . SER B 2 163 ? 17.461 -12.357 -14.199 1.000 0.960 163 SER B C 1
ATOM 6482 O O . SER B 2 163 ? 17.385 -12.659 -13.008 1.000 0.960 163 SER B O 1
ATOM 6490 N N . GLU B 2 164 ? 17.900 -13.217 -15.120 1.000 0.970 164 GLU B N 1
ATOM 6491 C CA . GLU B 2 164 ? 18.473 -14.507 -14.734 1.000 0.970 164 GLU B CA 1
ATOM 6492 C C . GLU B 2 164 ? 19.763 -14.304 -13.930 1.000 0.970 164 GLU B C 1
ATOM 6493 O O . GLU B 2 164 ? 20.567 -13.417 -14.224 1.000 0.970 164 GLU B O 1
ATOM 6505 N N . LYS B 2 165 ? 19.965 -15.152 -12.916 1.000 0.970 165 LYS B N 1
ATOM 6506 C CA . LYS B 2 165 ? 21.159 -15.124 -12.072 1.000 0.970 165 LYS B CA 1
ATOM 6507 C C . LYS B 2 165 ? 22.390 -15.516 -12.889 1.000 0.970 165 LYS B C 1
ATOM 6508 O O . LYS B 2 165 ? 22.534 -16.670 -13.288 1.000 0.970 165 LYS B O 1
ATOM 6527 N N . ASP B 2 166 ? 23.315 -14.581 -13.060 1.000 0.980 166 ASP B N 1
ATOM 6528 C CA . ASP B 2 166 ? 24.579 -14.803 -13.756 1.000 0.980 166 ASP B CA 1
ATOM 6529 C C . ASP B 2 166 ? 25.754 -14.740 -12.773 1.000 0.980 166 ASP B C 1
ATOM 6530 O O . ASP B 2 166 ? 26.270 -13.675 -12.426 1.000 0.980 166 ASP B O 1
ATOM 6539 N N . THR B 2 167 ? 26.223 -15.912 -12.340 1.000 0.970 167 THR B N 1
ATOM 6540 C CA . THR B 2 167 ? 27.365 -16.036 -11.419 1.000 0.970 167 THR B CA 1
ATOM 6541 C C . THR B 2 167 ? 28.713 -15.665 -12.047 1.000 0.970 167 THR B C 1
ATOM 6542 O O . THR B 2 167 ? 29.729 -15.697 -11.356 1.000 0.970 167 THR B O 1
ATOM 6553 N N . SER B 2 168 ? 28.763 -15.376 -13.353 1.000 0.970 168 SER B N 1
ATOM 6554 C CA . SER B 2 168 ? 29.979 -14.907 -14.027 1.000 0.970 168 SER B CA 1
ATOM 6555 C C . SER B 2 168 ? 30.170 -13.391 -13.938 1.000 0.970 168 SER B C 1
ATOM 6556 O O . SER B 2 168 ? 31.274 -12.903 -14.193 1.000 0.970 168 SER B O 1
ATOM 6564 N N . ARG B 2 169 ? 29.130 -12.642 -13.541 1.000 0.960 169 ARG B N 1
ATOM 6565 C CA . ARG B 2 169 ? 29.215 -11.192 -13.340 1.000 0.960 169 ARG B CA 1
ATOM 6566 C C . ARG B 2 169 ? 30.150 -10.837 -12.186 1.000 0.960 169 ARG B C 1
ATOM 6567 O O . ARG B 2 169 ? 30.140 -11.457 -11.126 1.000 0.960 169 ARG B O 1
ATOM 6588 N N . SER B 2 170 ? 30.909 -9.765 -12.384 1.000 0.950 170 SER B N 1
ATOM 6589 C CA . SER B 2 170 ? 31.765 -9.146 -11.373 1.000 0.950 170 SER B CA 1
ATOM 6590 C C . SER B 2 170 ? 31.375 -7.686 -11.182 1.000 0.950 170 SER B C 1
ATOM 6591 O O . SER B 2 170 ? 31.112 -6.997 -12.165 1.000 0.950 170 SER B O 1
ATOM 6599 N N . GLY B 2 171 ? 31.427 -7.208 -9.945 1.000 0.950 171 GLY B N 1
ATOM 6600 C CA . GLY B 2 171 ? 31.199 -5.813 -9.585 1.000 0.950 171 GLY B CA 1
ATOM 6601 C C . GLY B 2 171 ? 31.908 -5.477 -8.278 1.000 0.950 171 GLY B C 1
ATOM 6602 O O . GLY B 2 171 ? 32.515 -6.362 -7.663 1.000 0.950 171 GLY B O 1
ATOM 6606 N N . SER B 2 172 ? 31.888 -4.209 -7.875 1.000 0.970 172 SER B N 1
ATOM 6607 C CA . SER B 2 172 ? 32.513 -3.793 -6.615 1.000 0.970 172 SER B CA 1
ATOM 6608 C C . SER B 2 172 ? 31.555 -3.955 -5.438 1.000 0.970 172 SER B C 1
ATOM 6609 O O . SER B 2 172 ? 30.350 -3.746 -5.559 1.000 0.970 172 SER B O 1
ATOM 6617 N N . ILE B 2 173 ? 32.109 -4.330 -4.286 1.000 0.980 173 ILE B N 1
ATOM 6618 C CA . ILE B 2 173 ? 31.408 -4.347 -3.002 1.000 0.980 173 ILE B CA 1
ATOM 6619 C C . ILE B 2 173 ? 32.220 -3.458 -2.063 1.000 0.980 173 ILE B C 1
ATOM 6620 O O . ILE B 2 173 ? 33.387 -3.745 -1.787 1.000 0.980 173 ILE B O 1
ATOM 6636 N N . GLU B 2 174 ? 31.619 -2.368 -1.609 1.000 0.980 174 GLU B N 1
ATOM 6637 C CA . GLU B 2 174 ? 32.249 -1.363 -0.752 1.000 0.980 174 GLU B CA 1
ATOM 6638 C C . GLU B 2 174 ? 31.412 -1.189 0.519 1.000 0.980 174 GLU B C 1
ATOM 6639 O O . GLU B 2 174 ? 30.186 -1.135 0.461 1.000 0.980 174 GLU B O 1
ATOM 6651 N N . SER B 2 175 ? 32.073 -1.100 1.673 1.000 0.970 175 SER B N 1
ATOM 6652 C CA . SER B 2 175 ? 31.399 -0.785 2.935 1.000 0.970 175 SER B CA 1
ATOM 6653 C C . SER B 2 175 ? 31.408 0.721 3.174 1.000 0.970 175 SER B C 1
ATOM 6654 O O . SER B 2 175 ? 32.393 1.389 2.847 1.000 0.970 175 SER B O 1
ATOM 6662 N N . ILE B 2 176 ? 30.314 1.242 3.722 1.000 0.950 176 ILE B N 1
ATOM 6663 C CA . ILE B 2 176 ? 30.149 2.656 4.063 1.000 0.950 176 ILE B CA 1
ATOM 6664 C C . ILE B 2 176 ? 30.026 2.825 5.573 1.000 0.950 176 ILE B C 1
ATOM 6665 O O . ILE B 2 176 ? 29.307 2.084 6.242 1.000 0.950 176 ILE B O 1
ATOM 6681 N N . ASP B 2 177 ? 30.723 3.830 6.100 1.000 0.900 177 ASP B N 1
ATOM 6682 C CA . ASP B 2 177 ? 30.637 4.190 7.510 1.000 0.900 177 ASP B CA 1
ATOM 6683 C C . ASP B 2 177 ? 29.290 4.856 7.804 1.000 0.900 177 ASP B C 1
ATOM 6684 O O . ASP B 2 177 ? 28.832 5.741 7.076 1.000 0.900 177 ASP B O 1
ATOM 6693 N N . VAL B 2 178 ? 28.671 4.457 8.912 1.000 0.860 178 VAL B N 1
ATOM 6694 C CA . VAL B 2 178 ? 27.367 4.968 9.334 1.000 0.860 178 VAL B CA 1
ATOM 6695 C C . VAL B 2 178 ? 27.499 5.629 10.703 1.000 0.860 178 VAL B C 1
ATOM 6696 O O . VAL B 2 178 ? 28.133 5.097 11.611 1.000 0.860 178 VAL B O 1
ATOM 6709 N N . SER B 2 179 ? 26.872 6.794 10.875 1.000 0.890 179 SER B N 1
ATOM 6710 C CA . SER B 2 179 ? 26.736 7.465 12.171 1.000 0.890 179 SER B CA 1
ATOM 6711 C C . SER B 2 179 ? 25.260 7.740 12.444 1.000 0.890 179 SER B C 1
ATOM 6712 O O . SER B 2 179 ? 24.721 8.739 11.976 1.000 0.890 179 SER B O 1
ATOM 6720 N N . LEU B 2 180 ? 24.612 6.844 13.194 1.000 0.920 180 LEU B N 1
ATOM 6721 C CA . LEU B 2 180 ? 23.174 6.902 13.481 1.000 0.920 180 LEU B CA 1
ATOM 6722 C C . LEU B 2 180 ? 22.873 7.693 14.755 1.000 0.920 180 LEU B C 1
ATOM 6723 O O . LEU B 2 180 ? 23.334 7.321 15.846 1.000 0.920 180 LEU B O 1
ATOM 6739 N N . THR B 2 181 ? 22.032 8.716 14.635 1.000 0.880 181 THR B N 1
ATOM 6740 C CA . THR B 2 181 ? 21.496 9.494 15.765 1.000 0.880 181 THR B CA 1
ATOM 6741 C C . THR B 2 181 ? 19.969 9.433 15.789 1.000 0.880 181 THR B C 1
ATOM 6742 O O . THR B 2 181 ? 19.355 8.965 14.839 1.000 0.880 181 THR B O 1
ATOM 6753 N N . ASP B 2 182 ? 19.348 9.847 16.896 1.000 0.840 182 ASP B N 1
ATOM 6754 C CA . ASP B 2 182 ? 17.914 10.186 16.942 1.000 0.840 182 ASP B CA 1
ATOM 6755 C C . ASP B 2 182 ? 16.952 9.125 16.367 1.000 0.840 182 ASP B C 1
ATOM 6756 O O . ASP B 2 182 ? 16.039 9.432 15.606 1.000 0.840 182 ASP B O 1
ATOM 6765 N N . LEU B 2 183 ? 17.144 7.853 16.731 1.000 0.910 183 LEU B N 1
ATOM 6766 C CA . LEU B 2 183 ? 16.212 6.776 16.378 1.000 0.910 183 LEU B CA 1
ATOM 6767 C C . LEU B 2 183 ? 14.969 6.866 17.277 1.000 0.910 183 LEU B C 1
ATOM 6768 O O . LEU B 2 183 ? 14.988 6.381 18.410 1.000 0.910 183 LEU B O 1
ATOM 6784 N N . ARG B 2 184 ? 13.906 7.525 16.801 1.000 0.940 184 ARG B N 1
ATOM 6785 C CA . ARG B 2 184 ? 12.725 7.880 17.618 1.000 0.940 184 ARG B CA 1
ATOM 6786 C C . ARG B 2 184 ? 11.684 6.767 17.716 1.000 0.940 184 ARG B C 1
ATOM 6787 O O . ARG B 2 184 ? 10.830 6.790 18.602 1.000 0.940 184 ARG B O 1
ATOM 6808 N N . THR B 2 185 ? 11.737 5.805 16.802 1.000 0.920 185 THR B N 1
ATOM 6809 C CA . THR B 2 185 ? 10.869 4.623 16.781 1.000 0.920 185 THR B CA 1
ATOM 6810 C C . THR B 2 185 ? 11.705 3.375 17.021 1.000 0.920 185 THR B C 1
ATOM 6811 O O . THR B 2 185 ? 12.727 3.158 16.369 1.000 0.920 185 THR B O 1
ATOM 6822 N N . VAL B 2 186 ? 11.290 2.559 17.992 1.000 0.880 186 VAL B N 1
ATOM 6823 C CA . VAL B 2 186 ? 12.034 1.358 18.390 1.000 0.880 186 VAL B CA 1
ATOM 6824 C C . VAL B 2 186 ? 11.126 0.143 18.327 1.000 0.880 186 VAL B C 1
ATOM 6825 O O . VAL B 2 186 ? 10.138 0.067 19.058 1.000 0.880 186 VAL B O 1
ATOM 6838 N N . ILE B 2 187 ? 11.498 -0.836 17.503 1.000 0.910 187 ILE B N 1
ATOM 6839 C CA . ILE B 2 187 ? 10.853 -2.150 17.480 1.000 0.910 187 ILE B CA 1
ATOM 6840 C C . ILE B 2 187 ? 11.328 -2.947 18.697 1.000 0.910 187 ILE B C 1
ATOM 6841 O O . ILE B 2 187 ? 12.519 -3.209 18.866 1.000 0.910 187 ILE B O 1
ATOM 6857 N N . GLN B 2 188 ? 10.389 -3.321 19.560 1.000 0.910 188 GLN B N 1
ATOM 6858 C CA . GLN B 2 188 ? 10.635 -4.132 20.755 1.000 0.910 188 GLN B CA 1
ATOM 6859 C C . GLN B 2 188 ? 10.633 -5.626 20.437 1.000 0.910 188 GLN B C 1
ATOM 6860 O O . GLN B 2 188 ? 11.399 -6.393 21.016 1.000 0.910 188 GLN B O 1
ATOM 6874 N N . GLU B 2 189 ? 9.720 -6.036 19.562 1.000 0.910 189 GLU B N 1
ATOM 6875 C CA . GLU B 2 189 ? 9.408 -7.431 19.292 1.000 0.910 189 GLU B CA 1
ATOM 6876 C C . GLU B 2 189 ? 8.832 -7.553 17.880 1.000 0.910 189 GLU B C 1
ATOM 6877 O O . GLU B 2 189 ? 8.044 -6.706 17.453 1.000 0.910 189 GLU B O 1
ATOM 6889 N N . VAL B 2 190 ? 9.204 -8.629 17.190 1.000 0.890 190 VAL B N 1
ATOM 6890 C CA . VAL B 2 190 ? 8.583 -9.064 15.939 1.000 0.890 190 VAL B CA 1
ATOM 6891 C C . VAL B 2 190 ? 7.883 -10.384 16.228 1.000 0.890 190 VAL B C 1
ATOM 6892 O O . VAL B 2 190 ? 8.526 -11.368 16.599 1.000 0.890 190 VAL B O 1
ATOM 6905 N N . VAL B 2 191 ? 6.562 -10.399 16.103 1.000 0.870 191 VAL B N 1
ATOM 6906 C CA . VAL B 2 191 ? 5.728 -11.582 16.299 1.000 0.870 191 VAL B CA 1
ATOM 6907 C C . VAL B 2 191 ? 5.385 -12.151 14.933 1.000 0.870 191 VAL B C 1
ATOM 6908 O O . VAL B 2 191 ? 4.569 -11.588 14.204 1.000 0.870 191 VAL B O 1
ATOM 6921 N N . LYS B 2 192 ? 5.978 -13.300 14.612 1.000 0.810 192 LYS B N 1
ATOM 6922 C CA . LYS B 2 192 ? 5.631 -14.043 13.402 1.000 0.810 192 LYS B CA 1
ATOM 6923 C C . LYS B 2 192 ? 4.272 -14.712 13.580 1.000 0.810 192 LYS B C 1
ATOM 6924 O O . LYS B 2 192 ? 4.113 -15.552 14.470 1.000 0.810 192 LYS B O 1
ATOM 6943 N N . LYS B 2 193 ? 3.277 -14.312 12.783 1.000 0.660 193 LYS B N 1
ATOM 6944 C CA . LYS B 2 193 ? 1.930 -14.916 12.807 1.000 0.660 193 LYS B CA 1
ATOM 6945 C C . LYS B 2 193 ? 1.727 -15.948 11.712 1.000 0.660 193 LYS B C 1
ATOM 6946 O O . LYS B 2 193 ? 0.933 -16.873 11.891 1.000 0.660 193 LYS B O 1
ATOM 6965 N N . THR B 2 194 ? 2.403 -15.795 10.583 1.000 0.570 194 THR B N 1
ATOM 6966 C CA . THR B 2 194 ? 2.427 -16.834 9.564 1.000 0.570 194 THR B CA 1
ATOM 6967 C C . THR B 2 194 ? 3.319 -17.971 10.042 1.000 0.570 194 THR B C 1
ATOM 6968 O O . THR B 2 194 ? 4.357 -17.755 10.666 1.000 0.570 194 THR B O 1
ATOM 6979 N N . ALA B 2 195 ? 2.886 -19.204 9.777 1.000 0.500 195 ALA B N 1
ATOM 6980 C CA . ALA B 2 195 ? 3.775 -20.359 9.858 1.000 0.500 195 ALA B CA 1
ATOM 6981 C C . ALA B 2 195 ? 4.930 -20.206 8.841 1.000 0.500 195 ALA B C 1
ATOM 6982 O O . ALA B 2 195 ? 4.979 -19.202 8.131 1.000 0.500 195 ALA B O 1
ATOM 6989 N N . ASP B 2 196 ? 5.815 -21.205 8.748 1.000 0.510 196 ASP B N 1
ATOM 6990 C CA . ASP B 2 196 ? 6.946 -21.302 7.798 1.000 0.510 196 ASP B CA 1
ATOM 6991 C C . ASP B 2 196 ? 6.509 -21.355 6.308 1.000 0.510 196 ASP B C 1
ATOM 6992 O O . ASP B 2 196 ? 6.886 -22.249 5.554 1.000 0.510 196 ASP B O 1
ATOM 7001 N N . GLY B 2 197 ? 5.648 -20.435 5.880 1.000 0.630 197 GLY B N 1
ATOM 7002 C CA . GLY B 2 197 ? 5.027 -20.382 4.567 1.000 0.630 197 GLY B CA 1
ATOM 7003 C C . GLY B 2 197 ? 5.545 -19.236 3.708 1.000 0.630 197 GLY B C 1
ATOM 7004 O O . GLY B 2 197 ? 6.266 -18.349 4.159 1.000 0.630 197 GLY B O 1
ATOM 7008 N N . VAL B 2 198 ? 5.136 -19.272 2.444 1.000 0.780 198 VAL B N 1
ATOM 7009 C CA . VAL B 2 198 ? 5.474 -18.263 1.440 1.000 0.780 198 VAL B CA 1
ATOM 7010 C C . VAL B 2 198 ? 4.836 -16.921 1.802 1.000 0.780 198 VAL B C 1
ATOM 7011 O O . VAL B 2 198 ? 3.656 -16.864 2.156 1.000 0.780 198 VAL B O 1
ATOM 7024 N N . ASP B 2 199 ? 5.613 -15.843 1.689 1.000 0.830 199 ASP B N 1
ATOM 7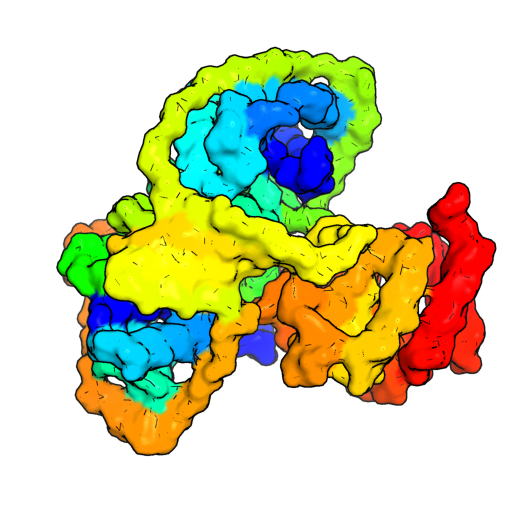025 C CA . ASP B 2 199 ? 5.124 -14.476 1.861 1.000 0.830 199 ASP B CA 1
ATOM 7026 C C . ASP B 2 199 ? 4.015 -14.178 0.849 1.000 0.830 199 ASP B C 1
ATOM 7027 O O . ASP B 2 199 ? 4.207 -14.299 -0.359 1.000 0.830 199 ASP B O 1
ATOM 7036 N N . LEU B 2 200 ? 2.848 -13.774 1.346 1.000 0.880 200 LEU B N 1
ATOM 7037 C CA . LEU B 2 200 ? 1.663 -13.551 0.532 1.000 0.880 200 LEU B CA 1
ATOM 7038 C C . LEU B 2 200 ? 1.853 -12.448 -0.523 1.000 0.880 200 LEU B C 1
ATOM 7039 O O . LEU B 2 200 ? 1.201 -12.505 -1.563 1.000 0.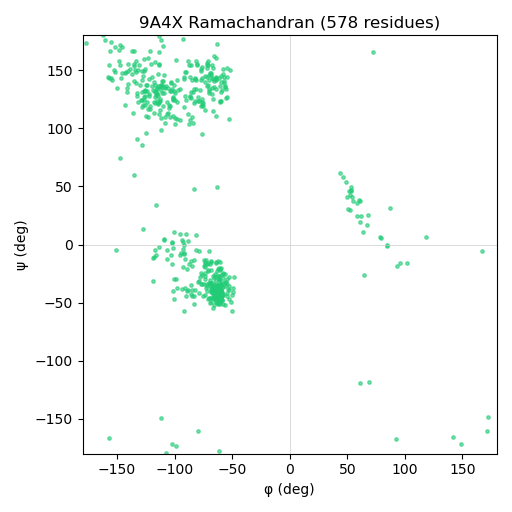880 200 LEU B O 1
ATOM 7055 N N . SER B 2 201 ? 2.711 -11.454 -0.276 1.000 0.830 201 SER B N 1
ATOM 7056 C CA . SER B 2 201 ? 2.957 -10.346 -1.215 1.000 0.830 201 SER B CA 1
ATOM 7057 C C . SER B 2 201 ? 3.845 -10.746 -2.403 1.000 0.830 201 SER B C 1
ATOM 7058 O O . SER B 2 201 ? 3.637 -10.264 -3.517 1.000 0.830 201 SER B O 1
ATOM 7066 N N . GLU B 2 202 ? 4.807 -11.642 -2.174 1.000 0.890 202 GLU B N 1
ATOM 7067 C CA . GLU B 2 202 ? 5.778 -12.126 -3.164 1.000 0.890 202 GLU B CA 1
ATOM 7068 C C . GLU B 2 202 ? 5.414 -13.514 -3.708 1.000 0.890 202 GLU B C 1
ATOM 7069 O O . GLU B 2 202 ? 6.063 -14.023 -4.624 1.000 0.890 202 GLU B O 1
ATOM 7081 N N . ALA B 2 203 ? 4.346 -14.125 -3.200 1.000 0.930 203 ALA B N 1
ATOM 7082 C CA . ALA B 2 203 ? 3.873 -15.419 -3.653 1.000 0.930 203 ALA B CA 1
ATOM 7083 C C . ALA B 2 203 ? 3.493 -15.396 -5.138 1.000 0.930 203 ALA B C 1
ATOM 7084 O O . ALA B 2 203 ? 2.600 -14.665 -5.566 1.000 0.930 203 ALA B O 1
ATOM 7091 N N . LYS B 2 204 ? 4.124 -16.277 -5.920 1.000 0.950 204 LYS B N 1
ATOM 7092 C CA . LYS B 2 204 ? 3.732 -16.530 -7.315 1.000 0.950 204 LYS B CA 1
ATOM 7093 C C . LYS B 2 204 ? 2.442 -17.333 -7.423 1.000 0.950 204 LYS B C 1
ATOM 7094 O O . LYS B 2 204 ? 1.728 -17.213 -8.413 1.000 0.950 204 LYS B O 1
ATOM 7113 N N . ILE B 2 205 ? 2.142 -18.152 -6.419 1.000 0.970 205 ILE B N 1
ATOM 7114 C CA . ILE B 2 205 ? 0.905 -18.926 -6.338 1.000 0.970 205 ILE B CA 1
ATOM 7115 C C . ILE B 2 205 ? 0.248 -18.624 -4.996 1.000 0.970 205 ILE B C 1
ATOM 7116 O O . ILE B 2 205 ? 0.909 -18.655 -3.959 1.000 0.970 205 ILE B O 1
ATOM 7132 N N . ILE B 2 206 ? -1.052 -18.338 -5.012 1.000 0.970 206 ILE B N 1
ATOM 7133 C CA . ILE B 2 206 ? -1.844 -18.075 -3.810 1.000 0.970 206 ILE B CA 1
ATOM 7134 C C . ILE B 2 206 ? -3.084 -18.962 -3.817 1.000 0.970 206 ILE B C 1
ATOM 7135 O O . ILE B 2 206 ? -3.834 -18.992 -4.792 1.000 0.970 206 ILE B O 1
ATOM 7151 N N . VAL B 2 207 ? -3.337 -19.637 -2.699 1.000 0.980 207 VAL B N 1
ATOM 7152 C CA . VAL B 2 207 ? -4.585 -20.359 -2.435 1.000 0.980 207 VAL B CA 1
ATOM 7153 C C . VAL B 2 207 ? -5.368 -19.583 -1.382 1.000 0.980 207 VAL B C 1
ATOM 7154 O O . VAL B 2 207 ? -4.969 -19.516 -0.222 1.000 0.980 207 VAL B O 1
ATOM 7167 N N . ALA B 2 208 ? -6.480 -18.967 -1.769 1.000 0.980 208 ALA B N 1
ATOM 7168 C CA . ALA B 2 208 ? -7.229 -18.063 -0.910 1.000 0.980 208 ALA B CA 1
ATOM 7169 C C . ALA B 2 208 ? -8.570 -18.642 -0.453 1.000 0.980 208 ALA B C 1
ATOM 7170 O O . ALA B 2 208 ? -9.342 -19.173 -1.250 1.000 0.980 208 ALA B O 1
ATOM 7177 N N . GLY B 2 209 ? -8.870 -18.490 0.837 1.000 0.980 209 GLY B N 1
ATOM 7178 C CA . GLY B 2 209 ? -10.097 -18.976 1.462 1.000 0.980 209 GLY B CA 1
ATOM 7179 C C . GLY B 2 209 ? -11.134 -17.890 1.728 1.000 0.980 209 GLY B C 1
ATOM 7180 O O . GLY B 2 209 ? -10.847 -16.835 2.296 1.000 0.980 209 GLY B O 1
ATOM 7184 N N . GLY B 2 210 ? -12.376 -18.157 1.340 1.000 0.980 210 GLY B N 1
ATOM 7185 C CA . GLY B 2 210 ? -13.512 -17.285 1.623 1.000 0.980 210 GLY B CA 1
ATOM 7186 C C . GLY B 2 210 ? -14.355 -17.724 2.812 1.000 0.980 210 GLY B C 1
ATOM 7187 O O . GLY B 2 210 ? -14.077 -18.715 3.481 1.000 0.980 210 GLY B O 1
ATOM 7191 N N . ARG B 2 211 ? -15.481 -17.037 3.029 1.000 0.970 211 ARG B N 1
ATOM 7192 C CA . ARG B 2 211 ? -16.487 -17.458 4.023 1.000 0.970 211 ARG B CA 1
ATOM 7193 C C . ARG B 2 211 ? -17.022 -18.875 3.750 1.000 0.970 211 ARG B C 1
ATOM 7194 O O . ARG B 2 211 ? -17.443 -19.566 4.675 1.000 0.970 211 ARG B O 1
ATOM 7215 N N . GLY B 2 212 ? -16.960 -19.343 2.499 1.000 0.970 212 GLY B N 1
ATOM 7216 C CA . GLY B 2 212 ? -17.291 -20.716 2.111 1.000 0.970 212 GLY B CA 1
ATOM 7217 C C . GLY B 2 212 ? -16.422 -21.796 2.765 1.000 0.970 212 GLY B C 1
ATOM 7218 O O . GLY B 2 212 ? -16.835 -22.953 2.762 1.000 0.970 212 GLY B O 1
ATOM 7222 N N . VAL B 2 213 ? -15.287 -21.422 3.368 1.000 0.980 213 VAL B N 1
ATOM 7223 C CA . VAL B 2 213 ? -14.398 -22.294 4.154 1.000 0.980 213 VAL B CA 1
ATOM 7224 C C . VAL B 2 213 ? -14.982 -22.648 5.537 1.000 0.980 213 VAL B C 1
ATOM 7225 O O . VAL B 2 213 ? -14.580 -23.633 6.141 1.000 0.980 213 VAL B O 1
ATOM 7238 N N . LYS B 2 214 ? -16.016 -21.935 6.010 1.000 0.970 214 LYS B N 1
ATOM 7239 C CA . LYS B 2 214 ? -16.872 -22.246 7.184 1.000 0.970 214 LYS B CA 1
ATOM 7240 C C . LYS B 2 214 ? -16.220 -22.265 8.574 1.000 0.970 214 LYS B C 1
ATOM 7241 O O . LYS B 2 214 ? -16.950 -22.085 9.547 1.000 0.970 214 LYS B O 1
ATOM 7260 N N . SER B 2 215 ? -14.926 -22.533 8.707 1.000 0.970 215 SER B N 1
ATOM 7261 C CA . SER B 2 215 ? -14.224 -22.536 9.994 1.000 0.970 215 SER B CA 1
ATOM 7262 C C . SER B 2 215 ? -12.712 -22.408 9.814 1.000 0.970 215 SER B C 1
ATOM 7263 O O . SER B 2 215 ? -12.203 -22.444 8.693 1.000 0.970 215 SER B O 1
ATOM 7271 N N . LYS B 2 216 ? -11.989 -22.315 10.935 1.000 0.960 216 LYS B N 1
ATOM 7272 C CA . LYS B 2 216 ? -10.523 -22.348 10.970 1.000 0.960 216 LYS B CA 1
ATOM 7273 C C . LYS B 2 216 ? -9.961 -23.676 10.457 1.000 0.960 216 LYS B C 1
ATOM 7274 O O . LYS B 2 216 ? -9.036 -23.680 9.655 1.000 0.960 216 LYS B O 1
ATOM 7293 N N . GLU B 2 217 ? -10.548 -24.803 10.859 1.000 0.970 217 GLU B N 1
ATOM 7294 C CA . GLU B 2 217 ? -10.173 -26.141 10.370 1.000 0.970 217 GLU B CA 1
ATOM 7295 C C . GLU B 2 217 ? -10.476 -26.292 8.878 1.000 0.970 217 GLU B C 1
ATOM 7296 O O . GLU B 2 217 ? -9.796 -27.032 8.173 1.000 0.970 217 GLU B O 1
ATOM 7308 N N . GLY B 2 218 ? -11.462 -25.550 8.371 1.000 0.970 218 GLY B N 1
ATOM 7309 C CA . GLY B 2 218 ? -11.777 -25.539 6.953 1.000 0.970 218 GLY B CA 1
ATOM 7310 C C . GLY B 2 218 ? -10.640 -25.020 6.068 1.000 0.970 218 GLY B C 1
ATOM 7311 O O . GLY B 2 218 ? -10.626 -25.336 4.881 1.000 0.970 218 GLY B O 1
ATOM 7315 N N . PHE B 2 219 ? -9.680 -24.259 6.609 1.000 0.970 219 PHE B N 1
ATOM 7316 C CA . PHE B 2 219 ? -8.495 -23.817 5.864 1.000 0.970 219 PHE B CA 1
ATOM 7317 C C . PHE B 2 219 ? -7.467 -24.931 5.655 1.000 0.970 219 PHE B C 1
ATOM 7318 O O . PHE B 2 219 ? -6.576 -24.775 4.824 1.000 0.970 219 PHE B O 1
ATOM 7335 N N . GLN B 2 220 ? -7.579 -26.056 6.360 1.000 0.960 220 GLN B N 1
ATOM 7336 C CA . GLN B 2 220 ? -6.592 -27.127 6.274 1.000 0.960 220 GLN B CA 1
ATOM 7337 C C . GLN B 2 220 ? -6.432 -27.692 4.843 1.000 0.960 220 GLN B C 1
ATOM 7338 O O . GLN B 2 220 ? -5.298 -27.727 4.371 1.000 0.960 220 GLN B O 1
ATOM 7352 N N . PRO B 2 221 ? -7.497 -28.034 4.081 1.000 0.980 221 PRO B N 1
ATOM 7353 C CA . PRO B 2 221 ? -7.345 -28.436 2.678 1.000 0.980 221 PRO B CA 1
ATOM 7354 C C . PRO B 2 221 ? -6.628 -27.397 1.801 1.000 0.980 221 PRO B C 1
ATOM 7355 O O . PRO B 2 221 ? -5.918 -27.770 0.872 1.000 0.980 221 PRO B O 1
ATOM 7366 N N . LEU B 2 222 ? -6.796 -26.095 2.084 1.000 0.980 222 LEU B N 1
ATOM 7367 C CA . LEU B 2 222 ? -6.110 -25.019 1.355 1.000 0.980 222 LEU B CA 1
ATOM 7368 C C . LEU B 2 222 ? -4.620 -24.977 1.705 1.000 0.980 222 LEU B C 1
ATOM 7369 O O . LEU B 2 222 ? -3.803 -24.769 0.815 1.000 0.980 222 LEU B O 1
ATOM 7385 N N . GLN B 2 223 ? -4.273 -25.189 2.978 1.000 0.950 223 GLN B N 1
ATOM 7386 C CA . GLN B 2 223 ? -2.884 -25.300 3.432 1.000 0.950 223 GLN B CA 1
ATOM 7387 C C . GLN B 2 223 ? -2.187 -26.502 2.784 1.000 0.950 223 GLN B C 1
ATOM 7388 O O . GLN B 2 223 ? -1.079 -26.356 2.280 1.000 0.950 223 GLN B O 1
ATOM 7402 N N . GLU B 2 224 ? -2.855 -27.657 2.724 1.000 0.960 224 GLU B N 1
ATOM 7403 C CA . GLU B 2 224 ? -2.330 -28.867 2.076 1.000 0.960 224 GLU B CA 1
ATOM 7404 C C . GLU B 2 224 ? -2.102 -28.663 0.570 1.000 0.960 224 GLU B C 1
ATOM 7405 O O . GLU B 2 224 ? -1.066 -29.061 0.037 1.000 0.960 224 GLU B O 1
ATOM 7417 N N . LEU B 2 225 ? -3.047 -28.018 -0.128 1.000 0.970 225 LEU B N 1
ATOM 7418 C CA . LEU B 2 225 ? -2.869 -27.657 -1.537 1.000 0.970 225 LEU B CA 1
ATOM 7419 C C . LEU B 2 225 ? -1.704 -26.674 -1.714 1.000 0.970 225 LEU B C 1
ATOM 7420 O O . LEU B 2 225 ? -0.913 -26.808 -2.648 1.000 0.970 225 LEU B O 1
ATOM 7436 N N . ALA B 2 226 ? -1.596 -25.693 -0.819 1.000 0.960 226 ALA B N 1
ATOM 7437 C CA . ALA B 2 226 ? -0.555 -24.682 -0.882 1.000 0.960 226 ALA B CA 1
ATOM 7438 C C . ALA B 2 226 ? 0.844 -25.273 -0.676 1.000 0.960 226 ALA B C 1
ATOM 7439 O O . ALA B 2 226 ? 1.756 -24.925 -1.418 1.000 0.960 226 ALA B O 1
ATOM 7446 N N . GLU B 2 227 ? 1.003 -26.213 0.256 1.000 0.940 227 GLU B N 1
ATOM 7447 C CA . GLU B 2 227 ? 2.267 -26.921 0.487 1.000 0.940 227 GLU B CA 1
ATOM 7448 C C . GLU B 2 227 ? 2.741 -27.660 -0.774 1.000 0.940 227 GLU B C 1
ATOM 7449 O O . GLU B 2 227 ? 3.906 -27.562 -1.155 1.000 0.940 227 GLU B O 1
ATOM 7461 N N . VAL B 2 228 ? 1.831 -28.347 -1.474 1.000 0.940 228 VAL B N 1
ATOM 7462 C CA . VAL B 2 228 ? 2.158 -29.077 -2.713 1.000 0.940 228 VAL B CA 1
ATOM 7463 C C . VAL B 2 228 ? 2.557 -28.135 -3.853 1.000 0.940 228 VAL B C 1
ATOM 7464 O O . VAL B 2 228 ? 3.376 -28.506 -4.694 1.000 0.940 228 VAL B O 1
ATOM 7477 N N . LEU B 2 229 ? 1.974 -26.937 -3.894 1.000 0.950 229 LEU B N 1
ATOM 7478 C CA . LEU B 2 229 ? 2.210 -25.946 -4.944 1.000 0.950 229 LEU B CA 1
ATOM 7479 C C . LEU B 2 229 ? 3.342 -24.956 -4.632 1.000 0.950 229 LEU B C 1
ATOM 7480 O O . LEU B 2 229 ? 3.666 -24.146 -5.497 1.000 0.950 229 LEU B O 1
ATOM 7496 N N . GLY B 2 230 ? 3.895 -24.955 -3.415 1.000 0.930 230 GLY B N 1
ATOM 7497 C CA . GLY B 2 230 ? 4.785 -23.878 -2.968 1.000 0.930 230 GLY B CA 1
ATOM 7498 C C . GLY B 2 230 ? 4.074 -22.519 -2.953 1.000 0.930 230 GLY B C 1
ATOM 7499 O O . GLY B 2 230 ? 4.645 -21.501 -3.342 1.000 0.930 230 GLY B O 1
ATOM 7503 N N . ALA B 2 231 ? 2.796 -22.515 -2.575 1.000 0.950 231 ALA B N 1
ATOM 7504 C CA . ALA B 2 231 ? 1.930 -21.345 -2.584 1.000 0.950 231 ALA B CA 1
ATOM 7505 C C . ALA B 2 231 ? 1.806 -20.707 -1.194 1.000 0.950 231 ALA B C 1
ATOM 7506 O O . ALA B 2 231 ? 1.983 -21.361 -0.165 1.000 0.950 231 ALA B O 1
ATOM 7513 N N . ALA B 2 232 ? 1.415 -19.435 -1.160 1.000 0.940 232 ALA B N 1
ATOM 7514 C CA . ALA B 2 232 ? 0.941 -18.799 0.064 1.000 0.940 232 ALA B CA 1
ATOM 7515 C C . ALA B 2 232 ? -0.560 -19.046 0.265 1.000 0.940 232 ALA B C 1
ATOM 7516 O O . ALA B 2 232 ? -1.316 -19.229 -0.694 1.000 0.940 232 ALA B O 1
ATOM 7523 N N . VAL B 2 233 ? -1.010 -18.998 1.518 1.000 0.960 233 VAL B N 1
ATOM 7524 C CA . VAL B 2 233 ? -2.438 -19.053 1.852 1.000 0.960 233 VAL B CA 1
ATOM 7525 C C . VAL B 2 233 ? -2.951 -17.643 2.112 1.000 0.960 233 VAL B C 1
ATOM 7526 O O . VAL B 2 233 ? -2.432 -16.939 2.973 1.000 0.960 233 VAL B O 1
ATOM 7539 N N . GLY B 2 234 ? -3.988 -17.244 1.381 1.000 0.960 234 GLY B N 1
ATOM 7540 C CA . GLY B 2 234 ? -4.682 -15.970 1.563 1.000 0.960 234 GLY B CA 1
ATOM 7541 C C . GLY B 2 234 ? -6.105 -16.147 2.087 1.000 0.960 234 GLY B C 1
ATOM 7542 O O . GLY B 2 234 ? -6.619 -17.262 2.205 1.000 0.960 234 GLY B O 1
ATOM 7546 N N . ALA B 2 235 ? -6.786 -15.039 2.357 1.000 0.970 235 ALA B N 1
ATOM 7547 C CA . ALA B 2 235 ? -8.170 -15.047 2.802 1.000 0.970 235 ALA B CA 1
ATOM 7548 C C . ALA B 2 235 ? -8.963 -13.833 2.307 1.000 0.970 235 ALA B C 1
ATOM 7549 O O . ALA B 2 235 ? -8.423 -12.759 2.056 1.000 0.970 235 ALA B O 1
ATOM 7556 N N . SER B 2 236 ? -10.281 -13.986 2.196 1.000 0.980 236 SER B N 1
ATOM 7557 C CA . SER B 2 236 ? -11.190 -12.842 2.054 1.000 0.980 236 SER B CA 1
ATOM 7558 C C . SER B 2 236 ? -11.474 -12.204 3.415 1.000 0.980 236 SER B C 1
ATOM 7559 O O . SER B 2 236 ? -11.536 -12.918 4.418 1.000 0.980 236 SER B O 1
ATOM 7567 N N . ARG B 2 237 ? -11.821 -10.910 3.433 1.000 0.960 237 ARG B N 1
ATOM 7568 C CA . ARG B 2 237 ? -12.330 -10.229 4.637 1.000 0.960 237 ARG B CA 1
ATOM 7569 C C . ARG B 2 237 ? -13.455 -11.009 5.320 1.000 0.960 237 ARG B C 1
ATOM 7570 O O . ARG B 2 237 ? -13.442 -11.190 6.524 1.000 0.960 237 ARG B O 1
ATOM 7591 N N . GLY B 2 238 ? -14.377 -11.584 4.545 1.000 0.960 238 GLY B N 1
ATOM 7592 C CA . GLY B 2 238 ? -15.494 -12.353 5.093 1.000 0.960 238 GLY B CA 1
ATOM 7593 C C . GLY B 2 238 ? -15.110 -13.632 5.851 1.000 0.960 238 GLY B C 1
ATOM 7594 O O . GLY B 2 238 ? -15.987 -14.166 6.530 1.000 0.960 238 GLY B O 1
ATOM 7598 N N . ALA B 2 239 ? -13.872 -14.125 5.710 1.000 0.970 239 ALA B N 1
ATOM 7599 C CA . ALA B 2 239 ? -13.302 -15.208 6.515 1.000 0.970 239 ALA B CA 1
ATOM 7600 C C . ALA B 2 239 ? -12.566 -14.671 7.757 1.000 0.970 239 ALA B C 1
ATOM 7601 O O . ALA B 2 239 ? -12.686 -15.268 8.825 1.000 0.970 239 ALA B O 1
ATOM 7608 N N . CYS B 2 240 ? -11.873 -13.533 7.633 1.000 0.940 240 CYS B N 1
ATOM 7609 C CA . CYS B 2 240 ? -11.249 -12.830 8.758 1.000 0.940 240 CYS B CA 1
ATOM 7610 C C . CYS B 2 240 ? -12.301 -12.322 9.757 1.000 0.940 240 CYS B C 1
ATOM 7611 O O . CYS B 2 240 ? -12.230 -12.664 10.929 1.000 0.940 240 CYS B O 1
ATOM 7619 N N . ASP B 2 241 ? -13.344 -11.631 9.281 1.000 0.950 241 ASP B N 1
ATOM 7620 C CA . ASP B 2 241 ? -14.473 -11.138 10.093 1.000 0.950 241 ASP B CA 1
ATOM 7621 C C . ASP B 2 241 ? -15.233 -12.276 10.813 1.000 0.950 241 ASP B C 1
ATOM 7622 O O . ASP B 2 241 ? -15.992 -12.038 11.747 1.000 0.950 241 ASP B O 1
ATOM 7631 N N . ALA B 2 242 ? -15.095 -13.521 10.339 1.000 0.970 242 ALA B N 1
ATOM 7632 C CA . ALA B 2 242 ? -15.714 -14.703 10.938 1.000 0.970 242 ALA B CA 1
ATOM 7633 C C . ALA B 2 242 ? -14.774 -15.451 11.906 1.000 0.970 242 ALA B C 1
ATOM 7634 O O . ALA B 2 242 ? -15.099 -16.564 12.325 1.000 0.970 242 ALA B O 1
ATOM 7641 N N . ASP B 2 243 ? -13.614 -14.867 12.225 1.000 0.950 243 ASP B N 1
ATOM 7642 C CA . ASP B 2 243 ? -12.552 -15.433 13.064 1.000 0.950 243 ASP B CA 1
ATOM 7643 C C . ASP B 2 243 ? -11.980 -16.768 12.548 1.000 0.950 243 ASP B C 1
ATOM 7644 O O . ASP B 2 243 ? -11.433 -17.574 13.308 1.000 0.950 243 ASP B O 1
ATOM 7653 N N . TYR B 2 244 ? -12.078 -17.042 11.241 1.000 0.950 244 TYR B N 1
ATOM 7654 C CA . TYR B 2 244 ? -11.497 -18.261 10.662 1.000 0.950 244 TYR B CA 1
ATOM 7655 C C . TYR B 2 244 ? -9.978 -18.132 10.480 1.000 0.950 244 TYR B C 1
ATOM 7656 O O . TYR B 2 244 ? -9.263 -19.134 10.528 1.000 0.950 244 TYR B O 1
ATOM 7674 N N . CYS B 2 245 ? -9.483 -16.909 10.286 1.000 0.910 245 CYS B N 1
ATOM 7675 C CA . CYS B 2 245 ? -8.079 -16.581 10.064 1.000 0.910 245 CYS B CA 1
ATOM 7676 C C . CYS B 2 245 ? -7.776 -15.129 10.463 1.000 0.910 245 CYS B C 1
ATOM 7677 O O . CYS B 2 245 ? -8.683 -14.325 10.650 1.000 0.910 245 CYS B O 1
ATOM 7685 N N . ASP B 2 246 ? -6.493 -14.789 10.565 1.000 0.880 246 ASP B N 1
ATOM 7686 C CA . ASP B 2 246 ? -6.052 -13.439 10.921 1.000 0.880 246 ASP B CA 1
ATOM 7687 C C . ASP B 2 246 ? -6.191 -12.453 9.741 1.000 0.880 246 ASP B C 1
ATOM 7688 O O . ASP B 2 246 ? -6.098 -12.853 8.574 1.000 0.880 246 ASP B O 1
ATOM 7697 N N . TYR B 2 247 ? -6.370 -11.159 10.031 1.000 0.900 247 TYR B N 1
ATOM 7698 C CA . TYR B 2 247 ? -6.376 -10.087 9.022 1.000 0.900 247 TYR B CA 1
ATOM 7699 C C . TYR B 2 247 ? -5.049 -9.981 8.259 1.000 0.900 247 TYR B C 1
ATOM 7700 O O . TYR B 2 247 ? -5.039 -9.528 7.114 1.000 0.900 247 TYR B O 1
ATOM 7718 N N . ALA B 2 248 ? -3.953 -10.494 8.825 1.000 0.850 248 ALA B N 1
ATOM 7719 C CA . ALA B 2 248 ? -2.678 -10.669 8.136 1.000 0.850 248 ALA B CA 1
ATOM 7720 C C . ALA B 2 248 ? -2.795 -11.440 6.802 1.000 0.850 248 ALA B C 1
ATOM 7721 O O . ALA B 2 248 ? -2.001 -11.192 5.894 1.000 0.850 248 ALA B O 1
ATOM 7728 N N . LEU B 2 249 ? -3.783 -12.332 6.646 1.000 0.900 249 LEU B N 1
ATOM 7729 C CA . LEU B 2 249 ? -4.011 -13.090 5.405 1.000 0.900 249 LEU B CA 1
ATOM 7730 C C . LEU B 2 249 ? -5.002 -12.413 4.448 1.000 0.900 249 LEU B C 1
ATOM 7731 O O . LEU B 2 249 ? -5.252 -12.929 3.357 1.000 0.900 249 LEU B O 1
ATOM 7747 N N . GLN B 2 250 ? -5.607 -11.292 4.846 1.000 0.940 250 GLN B N 1
ATOM 7748 C CA . GLN B 2 250 ? -6.672 -10.666 4.078 1.000 0.940 250 GLN B CA 1
ATOM 7749 C C . GLN B 2 250 ? -6.151 -10.111 2.751 1.000 0.940 250 GLN B C 1
ATOM 7750 O O . GLN B 2 250 ? -5.229 -9.299 2.714 1.000 0.940 250 GLN B O 1
ATOM 7764 N N . ILE B 2 251 ? -6.836 -10.467 1.671 1.000 0.960 251 ILE B N 1
ATOM 7765 C CA . ILE B 2 251 ? -6.658 -9.913 0.331 1.000 0.960 251 ILE B CA 1
ATOM 7766 C C . ILE B 2 251 ? -7.908 -9.112 -0.033 1.000 0.960 251 ILE B C 1
ATOM 7767 O O . ILE B 2 251 ? -9.038 -9.581 0.161 1.000 0.960 251 ILE B O 1
ATOM 7783 N N . GLY B 2 252 ? -7.711 -7.901 -0.548 1.000 0.960 252 GLY B N 1
ATOM 7784 C CA . GLY B 2 252 ? -8.788 -6.991 -0.937 1.000 0.960 252 GLY B CA 1
ATOM 7785 C C . GLY B 2 252 ? -8.419 -5.518 -0.766 1.000 0.960 252 GLY B C 1
ATOM 7786 O O . GLY B 2 252 ? -7.287 -5.190 -0.438 1.000 0.960 252 GLY B O 1
ATOM 7790 N N . GLN B 2 253 ? -9.413 -4.652 -0.935 1.000 0.940 253 GLN B N 1
ATOM 7791 C CA . GLN B 2 253 ? -9.361 -3.193 -0.857 1.000 0.940 253 GLN B CA 1
ATOM 7792 C C . GLN B 2 253 ? -8.699 -2.697 0.427 1.000 0.940 253 GLN B C 1
ATOM 7793 O O . GLN B 2 253 ? -7.828 -1.846 0.357 1.000 0.940 253 GLN B O 1
ATOM 7807 N N . THR B 2 254 ? -9.122 -3.228 1.576 1.000 0.930 254 THR B N 1
ATOM 7808 C CA . THR B 2 254 ? -8.583 -2.908 2.907 1.000 0.930 254 THR B CA 1
ATOM 7809 C C . THR B 2 254 ? -7.608 -3.977 3.416 1.000 0.930 254 THR B C 1
ATOM 7810 O O . THR B 2 254 ? -7.255 -4.001 4.589 1.000 0.930 254 THR B O 1
ATOM 7821 N N . GLY B 2 255 ? -7.207 -4.909 2.546 1.000 0.930 255 GLY B N 1
ATOM 7822 C CA . GLY B 2 255 ? -6.224 -5.953 2.831 1.000 0.930 255 GLY B CA 1
ATOM 7823 C C . GLY B 2 255 ? -4.939 -5.744 2.034 1.000 0.930 255 GLY B C 1
ATOM 7824 O O . GLY B 2 255 ? -4.544 -4.621 1.723 1.000 0.930 255 GLY B O 1
ATOM 7828 N N . LYS B 2 256 ? -4.281 -6.850 1.696 1.000 0.930 256 LYS B N 1
ATOM 7829 C CA . LYS B 2 256 ? -3.136 -6.879 0.788 1.000 0.930 256 LYS B CA 1
ATOM 7830 C C . LYS B 2 256 ? -3.618 -6.885 -0.666 1.000 0.930 256 LYS B C 1
ATOM 7831 O O . LYS B 2 256 ? -4.612 -7.537 -1.001 1.000 0.930 256 LYS B O 1
ATOM 7850 N N . VAL B 2 257 ? -2.882 -6.177 -1.519 1.000 0.950 257 VAL B N 1
ATOM 7851 C CA . VAL B 2 257 ? -3.023 -6.236 -2.978 1.000 0.950 257 VAL B CA 1
ATOM 7852 C C . VAL B 2 257 ? -1.905 -7.118 -3.516 1.000 0.950 257 VAL B C 1
ATOM 7853 O O . VAL B 2 257 ? -0.738 -6.890 -3.205 1.000 0.950 257 VAL B O 1
ATOM 7866 N N . VAL B 2 258 ? -2.268 -8.128 -4.297 1.000 0.960 258 VAL B N 1
ATOM 7867 C CA . VAL B 2 258 ? -1.367 -9.164 -4.800 1.000 0.960 258 VAL B CA 1
ATOM 7868 C C . VAL B 2 258 ? -1.570 -9.367 -6.300 1.000 0.960 258 VAL B C 1
ATOM 7869 O O . VAL B 2 258 ? -2.666 -9.180 -6.832 1.000 0.960 258 VAL B O 1
ATOM 7882 N N . THR B 2 259 ? -0.504 -9.767 -6.988 1.000 0.960 259 THR B N 1
ATOM 7883 C CA . THR B 2 259 ? -0.502 -10.068 -8.431 1.000 0.960 259 THR B CA 1
ATOM 7884 C C . THR B 2 259 ? 0.254 -11.374 -8.716 1.000 0.960 259 THR B C 1
ATOM 7885 O O . THR B 2 259 ? 1.269 -11.351 -9.408 1.000 0.960 259 THR B O 1
ATOM 7896 N N . PRO B 2 260 ? -0.183 -12.518 -8.155 1.000 0.970 260 PRO B N 1
ATOM 7897 C CA . PRO B 2 260 ? 0.452 -13.807 -8.412 1.000 0.970 260 PRO B CA 1
ATOM 7898 C C . PRO B 2 260 ? 0.285 -14.251 -9.875 1.000 0.970 260 PRO B C 1
ATOM 7899 O O . PRO B 2 260 ? -0.630 -13.817 -10.589 1.000 0.970 260 PRO B O 1
ATOM 7910 N N . ASP B 2 261 ? 1.120 -15.206 -10.287 1.000 0.970 261 ASP B N 1
ATOM 7911 C CA . ASP B 2 261 ? 0.937 -15.959 -11.528 1.000 0.970 261 ASP B CA 1
ATOM 7912 C C . ASP B 2 261 ? -0.354 -16.795 -11.480 1.000 0.970 261 ASP B C 1
ATOM 7913 O O . ASP B 2 261 ? -1.100 -16.841 -12.459 1.000 0.970 261 ASP B O 1
ATOM 7922 N N . LEU B 2 262 ? -0.642 -17.430 -10.339 1.000 0.980 262 LEU B N 1
ATOM 7923 C CA . LEU B 2 262 ? -1.840 -18.244 -10.128 1.000 0.980 262 LEU B CA 1
ATOM 7924 C C . LEU B 2 262 ? -2.536 -17.877 -8.814 1.000 0.980 262 LEU B C 1
ATOM 7925 O O . LEU B 2 262 ? -1.963 -17.998 -7.733 1.000 0.980 262 LEU B O 1
ATOM 7941 N N . TYR B 2 263 ? -3.805 -17.493 -8.903 1.000 0.990 263 TYR B N 1
ATOM 7942 C CA . TYR B 2 263 ? -4.678 -17.255 -7.759 1.000 0.990 263 TYR B CA 1
ATOM 7943 C C . TYR B 2 263 ? -5.809 -18.281 -7.734 1.000 0.990 263 TYR B C 1
ATOM 7944 O O . TYR B 2 263 ? -6.612 -18.333 -8.663 1.000 0.990 263 TYR B O 1
ATOM 7962 N N . ILE B 2 264 ? -5.928 -19.066 -6.666 1.000 0.990 264 ILE B N 1
ATOM 7963 C CA . ILE B 2 264 ? -7.003 -20.050 -6.488 1.000 0.990 264 ILE B CA 1
ATOM 7964 C C . ILE B 2 264 ? -7.963 -19.560 -5.402 1.000 0.990 264 ILE B C 1
ATOM 7965 O O . ILE B 2 264 ? -7.663 -19.618 -4.214 1.000 0.990 264 ILE B O 1
ATOM 7981 N N . ALA B 2 265 ? -9.135 -19.081 -5.809 1.000 0.990 265 ALA B N 1
ATOM 7982 C CA . ALA B 2 265 ? -10.195 -18.598 -4.936 1.000 0.990 265 ALA B CA 1
ATOM 7983 C C . ALA B 2 265 ? -11.131 -19.742 -4.497 1.000 0.990 265 ALA B C 1
ATOM 7984 O O . ALA B 2 265 ? -12.006 -20.174 -5.250 1.000 0.990 265 ALA B O 1
ATOM 7991 N N . CYS B 2 266 ? -10.995 -20.206 -3.256 1.000 0.990 266 CYS B N 1
ATOM 7992 C CA . CYS B 2 266 ? -11.774 -21.301 -2.675 1.000 0.990 266 CYS B CA 1
ATOM 7993 C C . CYS B 2 266 ? -12.894 -20.773 -1.765 1.000 0.990 266 CYS B C 1
ATOM 7994 O O . CYS B 2 266 ? -12.649 -20.254 -0.673 1.000 0.990 266 CYS B O 1
ATOM 8002 N N . GLY B 2 267 ? -14.154 -20.926 -2.178 1.000 0.990 267 GLY B N 1
ATOM 8003 C CA . GLY B 2 267 ? -15.316 -20.521 -1.377 1.000 0.990 267 GLY B CA 1
ATOM 8004 C C . GLY B 2 267 ? -15.453 -19.005 -1.188 1.000 0.990 267 GLY B C 1
ATOM 8005 O O . GLY B 2 267 ? -16.031 -18.556 -0.193 1.000 0.990 267 GLY B O 1
ATOM 8009 N N . ILE B 2 268 ? -14.902 -18.220 -2.116 1.000 0.990 268 ILE B N 1
ATOM 8010 C CA . ILE B 2 268 ? -14.965 -16.753 -2.157 1.000 0.990 268 ILE B CA 1
ATOM 8011 C C . ILE B 2 268 ? -16.092 -16.340 -3.105 1.000 0.990 268 ILE B C 1
ATOM 8012 O O . ILE B 2 268 ? -16.203 -16.875 -4.204 1.000 0.990 268 ILE B O 1
ATOM 8028 N N . SER B 2 269 ? -16.942 -15.400 -2.685 1.000 0.980 269 SER B N 1
ATOM 8029 C CA . SER B 2 269 ? -18.066 -14.923 -3.504 1.000 0.980 269 SER B CA 1
ATOM 8030 C C . SER B 2 269 ? -17.635 -14.020 -4.657 1.000 0.980 269 SER B C 1
ATOM 8031 O O . SER B 2 269 ? -18.294 -14.017 -5.686 1.000 0.980 269 SER B O 1
ATOM 8039 N N . GLY B 2 270 ? -16.536 -13.280 -4.495 1.000 0.970 270 GLY B N 1
ATOM 8040 C CA . GLY B 2 270 ? -16.058 -12.309 -5.481 1.000 0.970 270 GLY B CA 1
ATOM 8041 C C . GLY B 2 270 ? -16.665 -10.914 -5.327 1.000 0.970 270 GLY B C 1
ATOM 8042 O O . GLY B 2 270 ? -16.832 -10.221 -6.321 1.000 0.970 270 GLY B O 1
ATOM 8046 N N . ALA B 2 271 ? -16.988 -10.497 -4.095 1.000 0.960 271 ALA B N 1
ATOM 8047 C CA . ALA B 2 271 ? -17.353 -9.106 -3.811 1.000 0.960 271 ALA B CA 1
ATOM 8048 C C . ALA B 2 271 ? -16.261 -8.140 -4.304 1.000 0.960 271 ALA B C 1
ATOM 8049 O O . ALA B 2 271 ? -15.072 -8.457 -4.193 1.000 0.960 271 ALA B O 1
ATOM 8056 N N . ILE B 2 272 ? -16.645 -6.962 -4.805 1.000 0.960 272 ILE B N 1
ATOM 8057 C CA . ILE B 2 272 ? -15.725 -6.021 -5.468 1.000 0.960 272 ILE B CA 1
ATOM 8058 C C . ILE B 2 272 ? -14.571 -5.607 -4.546 1.000 0.960 272 ILE B C 1
ATOM 8059 O O . ILE B 2 272 ? -13.424 -5.531 -4.984 1.000 0.960 272 ILE B O 1
ATOM 8075 N N . GLN B 2 273 ? -14.835 -5.451 -3.250 1.000 0.960 273 GLN B N 1
ATOM 8076 C CA . GLN B 2 273 ? -13.822 -5.137 -2.244 1.000 0.960 273 GLN B CA 1
ATOM 8077 C C . GLN B 2 273 ? -12.757 -6.239 -2.143 1.000 0.960 273 GLN B C 1
ATOM 8078 O O . GLN B 2 273 ? -11.617 -5.942 -1.830 1.000 0.960 273 GLN B O 1
ATOM 8092 N N . HIS B 2 274 ? -13.068 -7.507 -2.424 1.000 0.970 274 HIS B N 1
ATOM 8093 C CA . HIS B 2 274 ? -12.040 -8.547 -2.528 1.000 0.970 274 HIS B CA 1
ATOM 8094 C C . HIS B 2 274 ? -11.312 -8.484 -3.875 1.000 0.970 274 HIS B C 1
ATOM 8095 O O . HIS B 2 274 ? -10.086 -8.594 -3.914 1.000 0.970 274 HIS B O 1
ATOM 8109 N N . LEU B 2 275 ? -12.054 -8.260 -4.966 1.000 0.970 275 LEU B N 1
ATOM 8110 C CA . LEU B 2 275 ? -11.489 -8.194 -6.317 1.000 0.970 275 LEU B CA 1
ATOM 8111 C C . LEU B 2 275 ? -10.435 -7.089 -6.445 1.000 0.970 275 LEU B C 1
ATOM 8112 O O . LEU B 2 275 ? -9.406 -7.318 -7.072 1.000 0.970 275 LEU B O 1
ATOM 8128 N N . ALA B 2 276 ? -10.632 -5.958 -5.763 1.000 0.950 276 ALA B N 1
ATOM 8129 C CA . ALA B 2 276 ? -9.667 -4.862 -5.640 1.000 0.950 276 ALA B CA 1
ATOM 8130 C C . ALA B 2 276 ? -8.241 -5.309 -5.254 1.000 0.950 276 ALA B C 1
ATOM 8131 O O . ALA B 2 276 ? -7.269 -4.644 -5.603 1.000 0.950 276 ALA B O 1
ATOM 8138 N N . GLY B 2 277 ? -8.107 -6.429 -4.536 1.000 0.960 277 GLY B N 1
ATOM 8139 C CA . GLY B 2 277 ? -6.818 -6.943 -4.081 1.000 0.960 277 GLY B CA 1
ATOM 8140 C C . GLY B 2 277 ? -6.177 -7.999 -4.978 1.000 0.960 277 GLY B C 1
ATOM 8141 O O . GLY B 2 277 ? -5.041 -8.368 -4.712 1.000 0.960 277 GLY B O 1
ATOM 8145 N N . MET B 2 278 ? -6.868 -8.531 -5.991 1.000 0.970 278 MET B N 1
ATOM 8146 C CA . MET B 2 278 ? -6.379 -9.709 -6.732 1.000 0.970 278 MET B CA 1
ATOM 8147 C C . MET B 2 278 ? -6.829 -9.809 -8.193 1.000 0.970 278 MET B C 1
ATOM 8148 O O . MET B 2 278 ? -6.376 -10.708 -8.902 1.000 0.970 278 MET B O 1
ATOM 8162 N N . SER B 2 279 ? -7.686 -8.910 -8.687 1.000 0.940 279 SER B N 1
ATOM 8163 C CA . SER B 2 279 ? -8.253 -8.985 -10.044 1.000 0.940 279 SER B CA 1
ATOM 8164 C C . SER B 2 279 ? -7.206 -8.937 -11.161 1.000 0.940 279 SER B C 1
ATOM 8165 O O . SER B 2 279 ? -7.476 -9.406 -12.267 1.000 0.940 279 SER B O 1
ATOM 8173 N N . ASN B 2 280 ? -6.022 -8.395 -10.861 1.000 0.930 280 ASN B N 1
ATOM 8174 C CA . ASN B 2 280 ? -4.871 -8.299 -11.762 1.000 0.930 280 ASN B CA 1
ATOM 8175 C C . ASN B 2 280 ? -3.921 -9.510 -11.680 1.000 0.930 280 ASN B C 1
ATOM 8176 O O . ASN B 2 280 ? -2.837 -9.466 -12.255 1.000 0.930 280 ASN B O 1
ATOM 8187 N N . SER B 2 281 ? -4.303 -10.586 -10.981 1.000 0.960 281 SER B N 1
ATOM 8188 C CA . SER B 2 281 ? -3.589 -11.869 -11.054 1.000 0.960 281 SER B CA 1
ATOM 8189 C C . SER B 2 281 ? -3.587 -12.389 -12.493 1.000 0.960 281 SER B C 1
ATOM 8190 O O . SER B 2 281 ? -4.579 -12.231 -13.214 1.000 0.960 281 SER B O 1
ATOM 8198 N N . LYS B 2 282 ? -2.498 -13.043 -12.903 1.000 0.960 282 LYS B N 1
ATOM 8199 C CA . LYS B 2 282 ? -2.325 -13.517 -14.285 1.000 0.960 282 LYS B CA 1
ATOM 8200 C C . LYS B 2 282 ? -3.313 -14.623 -14.651 1.000 0.960 282 LYS B C 1
ATOM 8201 O O . LYS B 2 282 ? -3.877 -14.584 -15.740 1.000 0.960 282 LYS B O 1
ATOM 8220 N N . VAL B 2 283 ? -3.523 -15.584 -13.751 1.000 0.980 283 VAL B N 1
ATOM 8221 C CA . VAL B 2 283 ? -4.527 -16.645 -13.892 1.000 0.980 283 VAL B CA 1
ATOM 8222 C C . VAL B 2 283 ? -5.317 -16.767 -12.599 1.000 0.980 283 VAL B C 1
ATOM 8223 O O . VAL B 2 283 ? -4.747 -16.925 -11.520 1.000 0.980 283 VAL B O 1
ATOM 8236 N N . ILE B 2 284 ? -6.639 -16.729 -12.713 1.000 0.980 284 ILE B N 1
ATOM 8237 C CA . ILE B 2 284 ? -7.578 -16.838 -11.603 1.000 0.980 284 ILE B CA 1
ATOM 8238 C C . ILE B 2 284 ? -8.395 -18.116 -11.764 1.000 0.980 284 ILE B C 1
ATOM 8239 O O . ILE B 2 284 ? -9.094 -18.319 -12.756 1.000 0.980 284 ILE B O 1
ATOM 8255 N N . VAL B 2 285 ? -8.346 -18.963 -10.745 1.000 0.990 285 VAL B N 1
ATOM 8256 C CA . VAL B 2 285 ? -9.192 -20.142 -10.590 1.000 0.990 285 VAL B CA 1
ATOM 8257 C C . VAL B 2 285 ? -10.230 -19.854 -9.517 1.000 0.990 285 VAL B C 1
ATOM 8258 O O . VAL B 2 285 ? -9.883 -19.361 -8.448 1.000 0.990 285 VAL B O 1
ATOM 8271 N N . ALA B 2 286 ? -11.490 -20.203 -9.759 1.000 0.990 286 ALA B N 1
ATOM 8272 C CA . ALA B 2 286 ? -12.546 -20.122 -8.756 1.000 0.990 286 ALA B CA 1
ATOM 8273 C C . ALA B 2 286 ? -13.158 -21.494 -8.461 1.000 0.990 286 ALA B C 1
ATOM 8274 O O . ALA B 2 286 ? -13.526 -22.228 -9.374 1.000 0.990 286 ALA B O 1
ATOM 8281 N N . ILE B 2 287 ? -13.318 -21.817 -7.178 1.000 0.990 287 ILE B N 1
ATOM 8282 C CA . ILE B 2 287 ? -14.016 -23.012 -6.697 1.000 0.990 287 ILE B CA 1
ATOM 8283 C C . ILE B 2 287 ? -15.133 -22.542 -5.769 1.000 0.990 287 ILE B C 1
ATOM 8284 O O . ILE B 2 287 ? -14.872 -22.042 -4.670 1.000 0.990 287 ILE B O 1
ATOM 8300 N N . ASN B 2 288 ? -16.385 -22.673 -6.198 1.000 0.980 288 ASN B N 1
ATOM 8301 C CA . ASN B 2 288 ? -17.533 -22.246 -5.401 1.000 0.980 288 ASN B CA 1
ATOM 8302 C C . ASN B 2 288 ? -18.740 -23.156 -5.645 1.000 0.980 288 ASN B C 1
ATOM 8303 O O . ASN B 2 288 ? -18.989 -23.575 -6.766 1.000 0.980 288 ASN B O 1
ATOM 8314 N N . LYS B 2 289 ? -19.526 -23.436 -4.604 1.000 0.970 289 LYS B N 1
ATOM 8315 C CA . LYS B 2 289 ? -20.755 -24.235 -4.719 1.000 0.970 289 LYS B CA 1
ATOM 8316 C C . LYS B 2 289 ? -21.886 -23.493 -5.439 1.000 0.970 289 LYS B C 1
ATOM 8317 O O . LYS B 2 289 ? -22.831 -24.132 -5.891 1.000 0.970 289 LYS B O 1
ATOM 8336 N N . ASP B 2 290 ? -21.837 -22.160 -5.445 1.000 0.970 290 ASP B N 1
ATOM 8337 C CA . ASP B 2 290 ? -22.862 -21.307 -6.040 1.000 0.970 290 ASP B CA 1
ATOM 8338 C C . ASP B 2 290 ? -22.464 -20.930 -7.473 1.000 0.970 290 ASP B C 1
ATOM 8339 O O . ASP B 2 290 ? -21.556 -20.111 -7.622 1.000 0.970 290 ASP B O 1
ATOM 8348 N N . PRO B 2 291 ? -23.116 -21.488 -8.514 1.000 0.960 291 PRO B N 1
ATOM 8349 C CA . PRO B 2 291 ? -22.782 -21.204 -9.912 1.000 0.960 291 PRO B CA 1
ATOM 8350 C C . PRO B 2 291 ? -22.950 -19.729 -10.298 1.000 0.960 291 PRO B C 1
ATOM 8351 O O . PRO B 2 291 ? -22.354 -19.299 -11.281 1.000 0.960 291 PRO B O 1
ATOM 8362 N N . GLU B 2 292 ? -23.726 -18.956 -9.535 1.000 0.960 292 GLU B N 1
ATOM 8363 C CA . GLU B 2 292 ? -23.983 -17.537 -9.797 1.000 0.960 292 GLU B CA 1
ATOM 8364 C C . GLU B 2 292 ? -23.023 -16.605 -9.037 1.000 0.960 292 GLU B C 1
ATOM 8365 O O . GLU B 2 292 ? -23.166 -15.384 -9.105 1.000 0.960 292 GLU B O 1
ATOM 8377 N N . ALA B 2 293 ? -22.039 -17.146 -8.308 1.000 0.970 293 ALA B N 1
ATOM 8378 C CA . ALA B 2 293 ? -21.076 -16.337 -7.567 1.000 0.970 293 ALA B CA 1
ATOM 8379 C C . ALA B 2 293 ? -20.294 -15.384 -8.494 1.000 0.970 293 ALA B C 1
ATOM 8380 O O . ALA B 2 293 ? -19.733 -15.799 -9.511 1.000 0.970 293 ALA B O 1
ATOM 8387 N N . ASP B 2 294 ? -20.182 -14.112 -8.099 1.000 0.960 294 ASP B N 1
ATOM 8388 C CA . ASP B 2 294 ? -19.526 -13.058 -8.887 1.000 0.960 294 ASP B CA 1
ATOM 8389 C C . ASP B 2 294 ? -18.061 -13.362 -9.223 1.000 0.960 294 ASP B C 1
ATOM 8390 O O . ASP B 2 294 ? -17.558 -12.913 -10.252 1.000 0.960 294 ASP B O 1
ATOM 8399 N N . ILE B 2 295 ? -17.388 -14.183 -8.412 1.000 0.980 295 ILE B N 1
ATOM 8400 C CA . ILE B 2 295 ? -16.014 -14.624 -8.665 1.000 0.980 295 ILE B CA 1
ATOM 8401 C C . ILE B 2 295 ? -15.864 -15.295 -10.040 1.000 0.980 295 ILE B C 1
ATOM 8402 O O . ILE B 2 295 ? -14.836 -15.126 -10.696 1.000 0.980 295 ILE B O 1
ATOM 8418 N N . PHE B 2 296 ? -16.899 -15.986 -10.532 1.000 0.970 296 PHE B N 1
ATOM 8419 C CA . PHE B 2 296 ? -16.868 -16.625 -11.848 1.000 0.970 296 PHE B CA 1
ATOM 8420 C C . PHE B 2 296 ? -16.858 -15.624 -13.007 1.000 0.970 296 PHE B C 1
ATOM 8421 O O . PHE B 2 296 ? -16.472 -15.988 -14.113 1.000 0.970 296 PHE B O 1
ATOM 8438 N N . LYS B 2 297 ? -17.217 -14.355 -12.772 1.000 0.950 297 LYS B N 1
ATOM 8439 C CA . LYS B 2 297 ? -17.161 -13.297 -13.795 1.000 0.950 297 LYS B CA 1
ATOM 8440 C C . LYS B 2 297 ? -15.733 -12.843 -14.103 1.000 0.950 297 LYS B C 1
ATOM 8441 O O . LYS B 2 297 ? -15.523 -12.227 -15.144 1.000 0.950 297 LYS B O 1
ATOM 8460 N N . ILE B 2 298 ? -14.776 -13.116 -13.212 1.000 0.950 298 ILE B N 1
ATOM 8461 C CA . ILE B 2 298 ? -13.366 -12.725 -13.380 1.000 0.950 298 ILE B CA 1
ATOM 8462 C C . ILE B 2 298 ? -12.388 -13.903 -13.434 1.000 0.950 298 ILE B C 1
ATOM 8463 O O . ILE B 2 298 ? -11.212 -13.689 -13.737 1.000 0.950 298 ILE B O 1
ATOM 8479 N N . ALA B 2 299 ? -12.852 -15.109 -13.095 1.000 0.980 299 ALA B N 1
ATOM 8480 C CA . ALA B 2 299 ? -12.047 -16.318 -13.127 1.000 0.980 299 ALA B CA 1
ATOM 8481 C C . ALA B 2 299 ? -11.761 -16.733 -14.572 1.000 0.980 299 ALA B C 1
ATOM 8482 O O . ALA B 2 299 ? -12.660 -16.729 -15.408 1.000 0.980 299 ALA B O 1
ATOM 8489 N N . ASP B 2 300 ? -10.525 -17.136 -14.846 1.000 0.980 300 ASP B N 1
ATOM 8490 C CA . ASP B 2 300 ? -10.119 -17.728 -16.120 1.000 0.980 300 ASP B CA 1
ATOM 8491 C C . ASP B 2 300 ? -10.584 -19.195 -16.199 1.000 0.980 300 ASP B C 1
ATOM 8492 O O . ASP B 2 300 ? -11.012 -19.671 -17.254 1.000 0.980 300 ASP B O 1
ATOM 8501 N N . TYR B 2 301 ? -10.599 -19.889 -15.054 1.000 0.980 301 TYR B N 1
ATOM 8502 C CA . TYR B 2 301 ? -11.142 -21.240 -14.901 1.000 0.980 301 TYR B CA 1
ATOM 8503 C C . TYR B 2 301 ? -12.032 -21.338 -13.658 1.000 0.980 301 TYR B C 1
ATOM 8504 O O . TYR B 2 301 ? -11.693 -20.820 -12.595 1.000 0.980 301 TYR B O 1
ATOM 8522 N N . GLY B 2 302 ? -13.163 -22.030 -13.758 1.000 0.980 302 GLY B N 1
ATOM 8523 C CA . GLY B 2 302 ? -14.120 -22.151 -12.664 1.000 0.980 302 GLY B CA 1
ATOM 8524 C C . GLY B 2 302 ? -14.626 -23.572 -12.463 1.000 0.980 302 GLY B C 1
ATOM 8525 O O . GLY B 2 302 ? -14.910 -24.288 -13.422 1.000 0.980 302 GLY B O 1
ATOM 8529 N N . ILE B 2 303 ? -14.772 -23.957 -11.200 1.000 0.980 303 ILE B N 1
ATOM 8530 C CA . ILE B 2 303 ? -15.364 -25.219 -10.771 1.000 0.980 303 ILE B CA 1
ATOM 8531 C C . ILE B 2 303 ? -16.558 -24.905 -9.874 1.000 0.980 303 ILE B C 1
ATOM 8532 O O . ILE B 2 303 ? -16.407 -24.340 -8.786 1.000 0.980 303 ILE B O 1
ATOM 8548 N N . VAL B 2 304 ? -17.748 -25.299 -10.332 1.000 0.980 304 VAL B N 1
ATOM 8549 C CA . VAL B 2 304 ? -18.957 -25.264 -9.508 1.000 0.980 304 VAL B CA 1
ATOM 8550 C C . VAL B 2 304 ? -19.007 -26.542 -8.679 1.000 0.980 304 VAL B C 1
ATOM 8551 O O . VAL B 2 304 ? -19.313 -27.606 -9.209 1.000 0.980 304 VAL B O 1
ATOM 8564 N N . GLY B 2 305 ? -18.692 -26.450 -7.389 1.000 0.970 305 GLY B N 1
ATOM 8565 C CA . GLY B 2 305 ? -18.589 -27.624 -6.522 1.000 0.970 305 GLY B CA 1
ATOM 8566 C C . GLY B 2 305 ? -18.282 -27.302 -5.063 1.000 0.970 305 GLY B C 1
ATOM 8567 O O . GLY B 2 305 ? -18.029 -26.151 -4.696 1.000 0.970 305 GLY B O 1
ATOM 8571 N N . ASP B 2 306 ? -18.321 -28.330 -4.209 1.000 0.970 306 ASP B N 1
ATOM 8572 C CA . ASP B 2 306 ? -17.902 -28.191 -2.814 1.000 0.970 306 ASP B CA 1
ATOM 8573 C C . ASP B 2 306 ? -16.371 -28.146 -2.737 1.000 0.970 306 ASP B C 1
ATOM 8574 O O . ASP B 2 306 ? -15.687 -29.082 -3.151 1.000 0.970 306 ASP B O 1
ATOM 8583 N N . LEU B 2 307 ? -15.820 -27.069 -2.169 1.000 0.980 307 LEU B N 1
ATOM 8584 C CA . LEU B 2 307 ? -14.376 -26.930 -1.987 1.000 0.980 307 LEU B CA 1
ATOM 8585 C C . LEU B 2 307 ? -13.788 -28.074 -1.148 1.000 0.980 307 LEU B C 1
ATOM 8586 O O . LEU B 2 307 ? -12.641 -28.444 -1.372 1.000 0.980 307 LEU B O 1
ATOM 8602 N N . PHE B 2 308 ? -14.565 -28.666 -0.231 1.000 0.980 308 PHE B N 1
ATOM 8603 C CA . PHE B 2 308 ? -14.112 -29.794 0.595 1.000 0.980 308 PHE B CA 1
ATOM 8604 C C . PHE B 2 308 ? -13.995 -31.110 -0.182 1.000 0.980 308 PHE B C 1
ATOM 8605 O O . PHE B 2 308 ? -13.395 -32.055 0.320 1.000 0.980 308 PHE B O 1
ATOM 8622 N N . GLU B 2 309 ? -14.549 -31.173 -1.391 1.000 0.980 309 GLU B N 1
ATOM 8623 C CA . GLU B 2 309 ? -14.376 -32.283 -2.328 1.000 0.980 309 GLU B CA 1
ATOM 8624 C C . GLU B 2 309 ? -13.337 -31.926 -3.404 1.000 0.980 309 GLU B C 1
ATOM 8625 O O . GLU B 2 309 ? -12.404 -32.691 -3.644 1.000 0.980 309 GLU B O 1
ATOM 8637 N N . VAL B 2 310 ? -13.444 -30.730 -3.998 1.000 0.980 310 VAL B N 1
ATOM 8638 C CA . VAL B 2 310 ? -12.608 -30.288 -5.130 1.000 0.980 310 VAL B CA 1
ATOM 8639 C C . VAL B 2 310 ? -11.160 -30.005 -4.724 1.000 0.980 310 VAL B C 1
ATOM 8640 O O . VAL B 2 310 ? -10.246 -30.449 -5.415 1.000 0.980 310 VAL B O 1
ATOM 8653 N N . VAL B 2 311 ? -10.923 -29.274 -3.625 1.000 0.990 311 VAL B N 1
ATOM 8654 C CA . VAL B 2 311 ? -9.559 -28.888 -3.212 1.000 0.990 311 VAL B CA 1
ATOM 8655 C C . VAL B 2 311 ? -8.706 -30.127 -2.904 1.000 0.990 311 VAL B C 1
ATOM 8656 O O . VAL B 2 311 ? -7.613 -30.220 -3.460 1.000 0.990 311 VAL B O 1
ATOM 8669 N N . PRO B 2 312 ? -9.185 -31.129 -2.137 1.000 0.980 312 PRO B N 1
ATOM 8670 C CA . PRO B 2 312 ? -8.429 -32.368 -1.941 1.000 0.980 312 PRO B CA 1
ATOM 8671 C C . PRO B 2 312 ? -8.131 -33.146 -3.232 1.000 0.980 312 PRO B C 1
ATOM 8672 O O . PRO B 2 312 ? -7.021 -33.652 -3.389 1.000 0.980 312 PRO B O 1
ATOM 8683 N N . LEU B 2 313 ? -9.079 -33.237 -4.175 1.000 0.980 313 LEU B N 1
ATOM 8684 C CA . LEU B 2 313 ? -8.844 -33.900 -5.468 1.000 0.980 313 LEU B CA 1
ATOM 8685 C C . LEU B 2 313 ? -7.754 -33.188 -6.283 1.000 0.980 313 LEU B C 1
ATOM 8686 O O . LEU B 2 313 ? -6.903 -33.849 -6.874 1.000 0.980 313 LEU B O 1
ATOM 8702 N N . LEU B 2 314 ? -7.737 -31.851 -6.268 1.000 0.970 314 LEU B N 1
ATOM 8703 C CA . LEU B 2 314 ? -6.667 -31.061 -6.884 1.000 0.970 314 LEU B CA 1
ATOM 8704 C C . LEU B 2 314 ? -5.311 -31.331 -6.235 1.000 0.970 314 LEU B C 1
ATOM 8705 O O . LEU B 2 314 ? -4.333 -31.534 -6.951 1.000 0.970 314 LEU B O 1
ATOM 8721 N N . THR B 2 315 ? -5.250 -31.375 -4.901 1.000 0.970 315 THR B N 1
ATOM 8722 C CA . THR B 2 315 ? -4.022 -31.697 -4.160 1.000 0.970 315 THR B CA 1
ATOM 8723 C C . THR B 2 315 ? -3.436 -33.031 -4.620 1.000 0.970 315 THR B C 1
ATOM 8724 O O . THR B 2 315 ? -2.233 -33.130 -4.863 1.000 0.970 315 THR B O 1
ATOM 8735 N N . GLU B 2 316 ? -4.274 -34.053 -4.788 1.000 0.960 316 GLU B N 1
ATOM 8736 C CA . GLU B 2 316 ? -3.827 -35.369 -5.248 1.000 0.960 316 GLU B CA 1
ATOM 8737 C C . GLU B 2 316 ? -3.361 -35.366 -6.711 1.000 0.960 316 GLU B C 1
ATOM 8738 O O . GLU B 2 316 ? -2.331 -35.968 -7.022 1.000 0.960 316 GLU B O 1
ATOM 8750 N N . GLU B 2 317 ? -4.052 -34.662 -7.609 1.000 0.950 317 GLU B N 1
ATOM 8751 C CA . GLU B 2 317 ? -3.609 -34.514 -9.003 1.000 0.950 317 GLU B CA 1
ATOM 8752 C C . GLU B 2 317 ? -2.269 -33.756 -9.104 1.000 0.950 317 GLU B C 1
ATOM 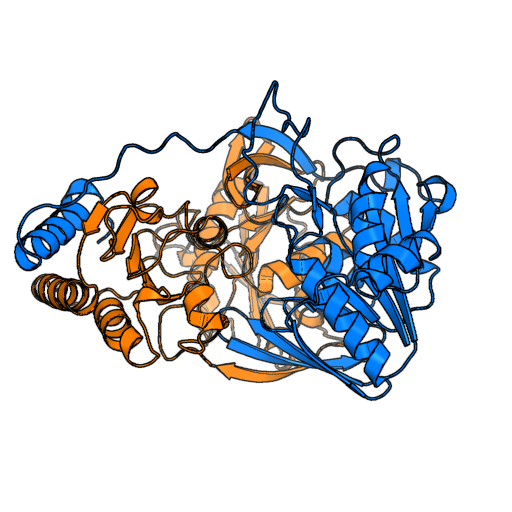8753 O O . GLU B 2 317 ? -1.389 -34.154 -9.872 1.000 0.950 317 GLU B O 1
ATOM 8765 N N . PHE B 2 318 ? -2.050 -32.715 -8.292 1.000 0.950 318 PHE B N 1
ATOM 8766 C CA . PHE B 2 318 ? -0.777 -31.985 -8.262 1.000 0.950 318 PHE B CA 1
ATOM 8767 C C . PHE B 2 318 ? 0.378 -32.814 -7.689 1.000 0.950 318 PHE B C 1
ATOM 8768 O O . PHE B 2 318 ? 1.486 -32.771 -8.231 1.000 0.950 318 PHE B O 1
ATOM 8785 N N . LYS B 2 319 ? 0.132 -33.626 -6.653 1.000 0.930 319 LYS B N 1
ATOM 8786 C CA . LYS B 2 319 ? 1.137 -34.568 -6.128 1.000 0.930 319 LYS B CA 1
ATOM 8787 C C . LYS B 2 319 ? 1.589 -35.569 -7.189 1.000 0.930 319 LYS B C 1
ATOM 8788 O O . LYS B 2 319 ? 2.781 -35.847 -7.295 1.000 0.930 319 LYS B O 1
ATOM 8807 N N . GLN B 2 320 ? 0.663 -36.092 -7.997 1.000 0.900 320 GLN B N 1
ATOM 8808 C CA . GLN B 2 320 ? 0.986 -37.057 -9.058 1.000 0.900 320 GLN B CA 1
ATOM 8809 C C . GLN B 2 320 ? 1.913 -36.486 -10.143 1.000 0.900 320 GLN B C 1
ATOM 8810 O O . GLN B 2 320 ? 2.598 -37.250 -10.827 1.000 0.900 320 GLN B O 1
ATOM 8824 N N . LEU B 2 321 ? 1.954 -35.161 -10.308 1.000 0.840 321 LEU B N 1
ATOM 8825 C CA . LEU B 2 321 ? 2.797 -34.490 -11.295 1.000 0.840 321 LEU B CA 1
ATOM 8826 C C . LEU B 2 321 ? 4.260 -34.299 -10.868 1.000 0.840 321 LEU B C 1
ATOM 8827 O O . LEU B 2 321 ? 5.048 -33.860 -11.706 1.000 0.840 321 LEU B O 1
ATOM 8843 N N . ASN B 2 322 ? 4.646 -34.649 -9.634 1.000 0.640 322 ASN B N 1
ATOM 8844 C CA . ASN B 2 322 ? 6.002 -34.442 -9.101 1.000 0.640 322 ASN B CA 1
ATOM 8845 C C . ASN B 2 322 ? 6.509 -32.988 -9.257 1.000 0.640 322 ASN B C 1
ATOM 8846 O O . ASN B 2 322 ? 7.656 -32.763 -9.630 1.000 0.640 322 ASN B O 1
ATOM 8857 N N . ILE B 2 323 ? 5.669 -31.983 -8.984 1.000 0.510 323 ILE B N 1
ATOM 8858 C CA . ILE B 2 323 ? 6.021 -30.564 -9.213 1.000 0.510 323 ILE B CA 1
ATOM 8859 C C . ILE B 2 323 ? 7.205 -30.093 -8.335 1.000 0.510 323 ILE B C 1
ATOM 8860 O O . ILE B 2 323 ? 7.998 -29.264 -8.774 1.000 0.510 323 ILE B O 1
ATOM 8876 N N . HIS B 2 324 ? 7.387 -30.660 -7.134 1.000 0.460 324 HIS B N 1
ATOM 8877 C CA . HIS B 2 324 ? 8.522 -30.380 -6.234 1.000 0.460 324 HIS B CA 1
ATOM 8878 C C . HIS B 2 324 ? 9.437 -31.604 -5.980 1.000 0.460 324 HIS B C 1
ATOM 8879 O O . HIS B 2 324 ? 9.964 -31.765 -4.879 1.000 0.460 324 HIS B O 1
ATOM 8893 N N . SER B 2 325 ? 9.622 -32.489 -6.976 1.000 0.310 325 SER B N 1
ATOM 8894 C CA . SER B 2 325 ? 10.681 -33.532 -6.957 1.000 0.310 325 SER B CA 1
ATOM 8895 C C . SER B 2 325 ? 11.935 -33.112 -7.718 1.000 0.310 325 SER B C 1
ATOM 8896 O O . SER B 2 325 ? 11.771 -32.660 -8.871 1.000 0.310 325 SER B O 1
#

Radius of gyration: 23.79 Å; Cα contacts (8 Å, |Δi|>4): 1440; chains: 2; bounding box: 62×69×55 Å

B-factor: mean 0.96, std 0.06, range [0.31, 0.99]

Secondary structure (DSSP, 8-state):
-EEEEE--EEE-TTSPP-EETTEE--TTPPEEE-HHHHHHHHHHHHHHHHH--EEEEEEEE-GGGHHHHHHHHHHT-SEEEEEE-TTT-SS--HHHHHHHHHHHHTTS--SEEEEES--TTT----HHHHHHHHTT--EEEEEEEEEEETTEEEEEEEETTEEEEEEEESSEEEEE-TTS--PPPPPHHHHHHHTTS-EEEE-SGGGT--GGGS--SEEEEEEEPPPPPPPPEE--SSHHHHHHHHHHHIIIII---/-PPEEEEEPPEETTEE-HHHHHHHHHHHHHHTTSEEEEEEEESS-GGGHHHHHHTT-SEEEEEE-GGGSS--HHHHHHHHHHHHHHH--SEEEEESSHHHHHHHHHHHHHTT---EEEESEEEEETTEEEEEEEETTTTEEEEEEESSSSEEEEE-TTSS-PPP--TT---EEEEE---------EEEEEEE-S-S---TTT-SEEEEE-GGG-SSGGGHHHHHHHHHHTPEEEEEHHHHTTTSS-GGGEESTTSB----SEEEEES----HHHHTTTTT-SEEEEEES-TT-GGGGT-SEEEES-HHHHHHHHHHHHHHTTTT-

Sequence (582 aa):
MNLFVLMKRTFDTEEKIVIETGKIQDDGAEWIINPYDEYAIEEAIQLKEKHGGTITAVTVGGEEAEKELRTALAMGCDQAVLINIEDDLDEPDQYSISQVLYHYMKDQEFDLILGGNVAIDGGSGQVAPRLAELLDIPCITTITKLEINGTDAEAERDVEGDVEKIKTTLPLLVTAQQGLNEPRYPSLPGIMKAKKKPLEELELDDLDLDEEDAEPKLKTIERFLPPKKEAGKLLQGEPAEQAKELVSLLRSEAKVIMGKKVIVLGEIRDGELRNVTFEAIAAGRTISGDGEVIGVLIGENVQSIAQELIHYGADKVLTAEDPKLKTYTADGYSQVMRGVIEQENPDSVIFGHTAMGKDLSPKLAARLQTGLISDAIDVSVTGGNVVFTRPIYSGKAFERVISTDPMIFATIRPNNIQASEKDTSRSGSIESIDVSLTDLRTVIQEVVKKTADGVDLSEAKIIVAGGRGVKSKEGFQPLQELAEVLGAAVGASRGACDADYCDYALQIGQTGKVVTPDLYIACGISGAIQHLAGMSNSKVIVAINKDPEADIFKIADYGIVGDLFEVVPLLTEEFKQLNIHS

Nearest PDB structures (foldseek):
  1efv-assembly1_B  TM=9.334E-01  e=2.532E-27  Homo sapiens
  2a1u-assembly1_B  TM=9.332E-01  e=4.608E-27  Homo sapiens
  2a1t-assembly1_S  TM=9.067E-01  e=3.238E-25  Homo sapiens
  6fah-assembly1_B  TM=8.625E-01  e=9.264E-24  Acetobacterium woodii DSM 1030
  4l2i-assembly1_B  TM=8.526E-01  e=2.988E-22  Acidaminococcus fermentans DSM 20731